Protein AF-A0A2D6M856-F1 (afdb_monomer_lite)

Secondary structure (DSSP, 8-state):
----------EEETTTEEEETTEEEE-TT-EEEEEE--BS-EEEEE----B-S-EEEEEEEE-TT--EEEEEEEEE-TT----EEEEE-S-BSSEEEEEEE-TT--S-EEE-----TTS---GGG--PPP-PPP---HHHHHHHHHHHTT---EEEEEE------HHHHHHHHHHHTTTTT-EEEEEESS--HHHHHHHTTTSEEEE--SHHHHHHHHHHTT-SEEEEES-HHHHHHHHHHHHTTS---EEEEEE--S---TTS-TT--B-TT-SEEEESSTTSSTT-BSS-GGGEEE-PPPB-TTTS-----HHHHHHTT--TTSEEEEEE--SSGGG-HHHHHHHHTT-TTEEEEEE---TTHHHHHHHHHHTT--SEEEEE--S-HHHHHTT-SEEEE--S--SS-HHHHHHHHTT--EEEE--TTHHHHHTTSTTEEEE-S-HHHHHHHHHTTTT-----HHHHHHHHHHSBHHHHHHHHHHHHTT-S----S--SS---------

Radius of gyration: 29.03 Å; chains: 1; bounding box: 54×74×87 Å

Sequence (510 aa):
MNILDSHKKINWKSNGVAFYGKNIIMNANSKLITRVSNFDSVKIKIIGKKISGNGFLRLCIKNAQKEILFSKDIKFTKNSWSEQSFECNSQIKNGIFEISRDRKSFGRVEIGRLVLDDGRADNSLIKNKKIKTNNVDYFDFYLKSLKEISIKKKIAVVIPYGIYGGGEVYLKNIFSKTKDVFNVDFLYLSKNTLEYEISNTNIKHKHVGNLNRMSATLSNNRYDTIIFYNSAKVYNIISNLKRDNKINSNIVEIYHSDFIWQDAVAKMRERENIDFIFRVSKNLATDISGVLDENKIFMPVGIDTKLFIRKDNVDLRKELKIDSKKTIFGMVARLSPEKNIEYALTLVKGLSDIQLVVVGSGPLAARLQTFAKENKINNVSFLGYRKNIQDFYNIFDAFLLTSKMEGTPISILEAMSCSLPIYSTGVGQIKNDFGHLDNFYILNKSIEHDKKLLTKQINMPNYCQNLRDYIINNYNINAISNKFFANILNSSLNFMEKTEDVIIISGEYI

pLDDT: mean 71.68, std 21.68, range [21.09, 98.19]

Foldseek 3Di:
DDDPPDDDDFDADPQQWTDDPQKIKHAQFHKDKWKDAWDQKWKWKWAWDAKDAWFKKKKFKAAPVRHTLDIDIDTDGRPDDGIDIDIGNHGHHTIMIMMGTDNVTHIMIMTGHTATPVRDGPPVRPDDDDDDDDDDLCLVVVLVQLLVVQQEAEEEEEEEDQDDDLVLVLVCVLVLVNVSRYQYEYEYLDDHVSVVVCVVGPHHYDDLNHDVSVLVCQLPPAGQAYEYEQAPSNLVSVVVCVVVVSYPHAYEYEYDFPDPPVRNDPPQLERLPHAAYEYQDPPPSPSRHNYDPVRDDDQHRADALVLLAADQDPPVCVVLVPPPQAAEAEEEDEQDPQQPVVLVLLLCAPVPRYAYEYEEYYPCPVVVVVSCVVSVSPRYDDPYYDDSVSSVLNHHLAYETEGPADADHVVVLSNLSHQHQYEYACHHCCCVPDVPDPSHHHDDPDSVVSSVVVVVSNPPSDRNVVSSVVSVVPRHSSVSSVVVCCVSVPPPPPPPDDDDDDDDDDDDDD

Structure (mmCIF, N/CA/C/O backbone):
data_AF-A0A2D6M856-F1
#
_entry.id   AF-A0A2D6M856-F1
#
loop_
_atom_site.group_PDB
_atom_site.id
_atom_site.type_symbol
_atom_site.label_atom_id
_atom_site.label_alt_id
_atom_site.label_comp_id
_atom_site.label_asym_id
_atom_site.label_entity_id
_atom_site.label_seq_id
_atom_site.pdbx_PDB_ins_code
_atom_site.Cartn_x
_atom_site.Cartn_y
_atom_site.Cartn_z
_atom_site.occupancy
_atom_site.B_iso_or_equiv
_atom_site.auth_seq_id
_atom_site.auth_comp_id
_atom_site.auth_asym_id
_atom_site.auth_atom_id
_atom_site.pdbx_PDB_model_num
ATOM 1 N N . MET A 1 1 ? -4.545 13.233 -54.445 1.00 28.36 1 MET A N 1
ATOM 2 C CA . MET A 1 1 ? -3.135 12.831 -54.611 1.00 28.36 1 MET A CA 1
ATOM 3 C C . MET A 1 1 ? -2.265 14.056 -54.401 1.00 28.36 1 MET A C 1
ATOM 5 O O . MET A 1 1 ? -2.575 15.085 -54.976 1.00 28.36 1 MET A O 1
ATOM 9 N N . ASN A 1 2 ? -1.274 13.907 -53.519 1.00 31.19 2 ASN A N 1
ATOM 10 C CA . ASN A 1 2 ? -0.074 14.717 -53.275 1.00 31.19 2 ASN A CA 1
ATOM 11 C C . ASN A 1 2 ? -0.203 16.249 -53.205 1.00 31.19 2 ASN A C 1
ATOM 13 O O . ASN A 1 2 ? -0.311 16.925 -54.216 1.00 31.19 2 ASN A O 1
ATOM 17 N N . ILE A 1 3 ? -0.116 16.769 -51.975 1.00 25.03 3 ILE A N 1
ATOM 18 C CA . ILE A 1 3 ? 0.868 17.756 -51.473 1.00 25.03 3 ILE A CA 1
ATOM 19 C C . ILE A 1 3 ? 0.325 18.250 -50.122 1.00 25.03 3 ILE A C 1
ATOM 21 O O . ILE A 1 3 ? -0.414 19.223 -50.032 1.00 25.03 3 ILE A O 1
ATOM 25 N N . LEU A 1 4 ? 0.663 17.529 -49.054 1.00 26.55 4 LEU A N 1
ATOM 26 C CA . LEU A 1 4 ? 0.889 18.093 -47.719 1.00 26.55 4 LEU A CA 1
ATOM 27 C C . LEU A 1 4 ? 2.066 17.320 -47.104 1.00 26.55 4 LEU A C 1
ATOM 29 O O . LEU A 1 4 ? 1.996 16.795 -45.998 1.00 26.55 4 LEU A O 1
ATOM 33 N N . ASP A 1 5 ? 3.148 17.248 -47.880 1.00 31.30 5 ASP A N 1
ATOM 34 C CA . ASP A 1 5 ? 4.484 16.987 -47.366 1.00 31.30 5 ASP A CA 1
ATOM 35 C C . ASP A 1 5 ? 4.993 18.267 -46.702 1.00 31.30 5 ASP A C 1
ATOM 37 O O . ASP A 1 5 ? 5.269 19.280 -47.343 1.00 31.30 5 ASP A O 1
ATOM 41 N N . SER A 1 6 ? 5.019 18.244 -45.377 1.00 29.05 6 SER A N 1
ATOM 42 C CA . SER A 1 6 ? 6.005 18.916 -44.525 1.00 29.05 6 SER A CA 1
ATOM 43 C C . SER A 1 6 ? 5.602 18.662 -43.079 1.00 29.05 6 SER A C 1
ATOM 45 O O . SER A 1 6 ? 4.849 19.399 -42.441 1.00 29.05 6 SER A O 1
ATOM 47 N N . HIS A 1 7 ? 6.110 17.548 -42.566 1.00 30.91 7 HIS A N 1
ATOM 48 C CA . HIS A 1 7 ? 6.061 17.175 -41.166 1.00 30.91 7 HIS A CA 1
ATOM 49 C C . HIS A 1 7 ? 6.568 18.312 -40.262 1.00 30.91 7 HIS A C 1
ATOM 51 O O . HIS A 1 7 ? 7.768 18.538 -40.125 1.00 30.91 7 HIS A O 1
ATOM 57 N N . LYS A 1 8 ? 5.654 18.980 -39.555 1.00 34.78 8 LYS A N 1
ATOM 58 C CA . LYS A 1 8 ? 5.939 19.581 -38.247 1.00 34.78 8 LYS A CA 1
ATOM 59 C C . LYS A 1 8 ? 4.936 19.005 -37.250 1.00 34.78 8 LYS A C 1
ATOM 61 O O . LYS A 1 8 ? 3.729 19.162 -37.402 1.00 34.78 8 LYS A O 1
ATOM 66 N N . LYS A 1 9 ? 5.431 18.269 -36.250 1.00 36.84 9 LYS A N 1
ATOM 67 C CA . LYS A 1 9 ? 4.609 17.690 -35.176 1.00 36.84 9 LYS A CA 1
ATOM 68 C C . LYS A 1 9 ? 3.882 18.818 -34.427 1.00 36.84 9 LYS A C 1
ATOM 70 O O . LYS A 1 9 ? 4.510 19.763 -33.957 1.00 36.84 9 LYS A O 1
ATOM 75 N N . ILE A 1 10 ? 2.556 18.725 -34.330 1.00 36.00 10 ILE A N 1
ATOM 76 C CA . ILE A 1 10 ? 1.728 19.617 -33.508 1.00 36.00 10 ILE A CA 1
ATOM 77 C C . ILE A 1 10 ? 1.916 19.203 -32.042 1.00 36.00 10 ILE A C 1
ATOM 79 O O . ILE A 1 10 ? 1.471 18.126 -31.650 1.00 36.00 10 ILE A O 1
ATOM 83 N N . ASN A 1 11 ? 2.556 20.047 -31.229 1.00 37.56 11 ASN A N 1
ATOM 84 C CA . ASN A 1 11 ? 2.772 19.773 -29.806 1.00 37.56 11 ASN A CA 1
ATOM 85 C C . ASN A 1 11 ? 1.542 20.178 -28.982 1.00 37.56 11 ASN A C 1
ATOM 87 O O . ASN A 1 11 ? 1.263 21.364 -28.780 1.00 37.56 11 ASN A O 1
ATOM 91 N N . TRP A 1 12 ? 0.800 19.179 -28.502 1.00 37.09 12 TRP A N 1
ATOM 92 C CA . TRP A 1 12 ? -0.364 19.355 -27.635 1.00 37.09 12 TRP A CA 1
ATOM 93 C C . TRP A 1 12 ? 0.072 19.529 -26.179 1.00 37.09 12 TRP A C 1
ATOM 95 O O . TRP A 1 12 ? 0.777 18.685 -25.636 1.00 37.09 12 TRP A O 1
ATOM 105 N N . LYS A 1 13 ? -0.359 20.612 -25.521 1.00 38.69 13 LYS A N 1
ATOM 106 C CA . LYS A 1 13 ? -0.178 20.780 -24.071 1.00 38.69 13 LYS A CA 1
ATOM 107 C C . LYS A 1 13 ? -1.191 19.905 -23.322 1.00 38.69 13 LYS A C 1
ATOM 109 O O . LYS A 1 13 ? -2.293 19.665 -23.820 1.00 38.69 13 LYS A O 1
ATOM 114 N N . SER A 1 14 ? -0.853 19.508 -22.094 1.00 34.03 14 SER A N 1
ATOM 115 C CA . SER A 1 14 ? -1.605 18.591 -21.210 1.00 34.03 14 SER A CA 1
ATOM 116 C C . SER A 1 14 ? -3.081 18.945 -20.952 1.00 34.03 14 SER A C 1
ATOM 118 O O . SER A 1 14 ? -3.840 18.120 -20.456 1.00 34.03 14 SER A O 1
ATOM 120 N N . ASN A 1 15 ? -3.518 20.146 -21.329 1.00 42.09 15 ASN A N 1
ATOM 121 C CA . ASN A 1 15 ? -4.884 20.641 -21.145 1.00 42.09 15 ASN A CA 1
ATOM 122 C C . ASN A 1 15 ? -5.740 20.485 -22.419 1.00 42.09 15 ASN A C 1
ATOM 124 O O . ASN A 1 15 ? -6.858 20.999 -22.486 1.00 42.09 15 ASN A O 1
ATOM 128 N N . GLY A 1 16 ? -5.192 19.842 -23.458 1.00 39.69 16 GLY A N 1
ATOM 129 C CA . GLY A 1 16 ? -5.846 19.607 -24.744 1.00 39.69 16 GLY A CA 1
ATOM 130 C C . GLY A 1 16 ? -5.769 20.763 -25.748 1.00 39.69 16 GLY A C 1
ATOM 131 O O . GLY A 1 16 ? -6.496 20.765 -26.740 1.00 39.69 16 GLY A O 1
ATOM 132 N N . VAL A 1 17 ? -4.884 21.735 -25.502 1.00 39.75 17 VAL A N 1
ATOM 133 C CA . VAL A 1 17 ? -4.611 22.856 -26.412 1.00 39.75 17 VAL A CA 1
ATOM 134 C C . VAL A 1 17 ? -3.213 22.703 -27.008 1.00 39.75 17 VAL A C 1
ATOM 136 O O . VAL A 1 17 ? -2.244 22.593 -26.260 1.00 39.75 17 VAL A O 1
ATOM 139 N N . ALA A 1 18 ? -3.090 22.712 -28.330 1.00 38.91 18 ALA A N 1
ATOM 140 C CA . ALA A 1 18 ? -1.821 22.697 -29.051 1.00 38.91 18 ALA A CA 1
ATOM 141 C C . ALA A 1 18 ? -1.546 24.007 -29.772 1.00 38.91 18 ALA A C 1
ATOM 143 O O . ALA A 1 18 ? -2.462 24.768 -30.057 1.00 38.91 18 ALA A O 1
ATOM 144 N N . PHE A 1 19 ? -0.285 24.231 -30.122 1.00 40.81 19 PHE A N 1
ATOM 145 C CA . PHE A 1 19 ? 0.125 25.367 -30.940 1.00 40.81 19 PHE A CA 1
ATOM 146 C C . PHE A 1 19 ? 0.812 24.851 -32.206 1.00 40.81 19 PHE A C 1
ATOM 148 O O . PHE A 1 19 ? 1.649 23.950 -32.137 1.00 40.81 19 PHE A O 1
ATOM 155 N N . TYR A 1 20 ? 0.442 25.402 -33.360 1.00 37.09 20 TYR A N 1
ATOM 156 C CA . TYR A 1 20 ? 1.001 25.044 -34.660 1.00 37.09 20 TYR A CA 1
ATOM 157 C C . TYR A 1 20 ? 1.327 26.298 -35.474 1.00 37.09 20 TYR A C 1
ATOM 159 O O . TYR A 1 20 ? 0.451 26.942 -36.059 1.00 37.09 20 TYR A O 1
ATOM 167 N N . GLY A 1 21 ? 2.604 26.681 -35.491 1.00 46.19 21 GLY A N 1
ATOM 168 C CA . GLY A 1 21 ? 3.023 27.973 -36.035 1.00 46.19 21 GLY A CA 1
ATOM 169 C C . GLY A 1 21 ? 2.376 29.124 -35.256 1.00 46.19 21 GLY A C 1
ATOM 170 O O . GLY A 1 21 ? 2.527 29.199 -34.042 1.00 46.19 21 GLY A O 1
ATOM 171 N N . LYS A 1 22 ? 1.631 29.999 -35.946 1.00 37.53 22 LYS A N 1
ATOM 172 C CA . LYS A 1 22 ? 0.853 31.092 -35.321 1.00 37.53 22 LYS A CA 1
ATOM 173 C C . LYS A 1 22 ? -0.561 30.669 -34.869 1.00 37.53 22 LYS A C 1
ATOM 175 O O . LYS A 1 22 ? -1.301 31.511 -34.369 1.00 37.53 22 LYS A O 1
ATOM 180 N N . ASN A 1 23 ? -0.919 29.392 -35.049 1.00 37.47 23 ASN A N 1
ATOM 181 C CA . ASN A 1 23 ? -2.252 28.833 -34.806 1.00 37.47 23 ASN A CA 1
ATOM 182 C C . ASN A 1 23 ? -2.339 28.085 -33.468 1.00 37.47 23 ASN A C 1
ATOM 184 O O . ASN A 1 23 ? -1.352 27.535 -32.984 1.00 37.47 23 ASN A O 1
ATOM 188 N N . ILE A 1 24 ? -3.540 28.032 -32.896 1.00 46.59 24 ILE A N 1
ATOM 189 C CA . ILE A 1 24 ? -3.896 27.381 -31.633 1.00 46.59 24 ILE A CA 1
ATOM 190 C C . ILE A 1 24 ? -4.979 26.333 -31.896 1.00 46.59 24 ILE A C 1
ATOM 192 O O . ILE A 1 24 ? -6.037 26.640 -32.420 1.00 46.59 24 ILE A O 1
ATOM 196 N N . ILE A 1 25 ? -4.773 25.088 -31.494 1.00 43.22 25 ILE A N 1
ATOM 197 C CA . ILE A 1 25 ? -5.710 23.988 -31.731 1.00 43.22 25 ILE A CA 1
ATOM 198 C C . ILE A 1 25 ? -6.295 23.537 -30.398 1.00 43.22 25 ILE A C 1
ATOM 200 O O . ILE A 1 25 ? -5.545 23.195 -29.494 1.00 43.22 25 ILE A O 1
ATOM 204 N N . MET A 1 26 ? -7.619 23.526 -30.250 1.00 45.06 26 MET A N 1
ATOM 205 C CA . MET A 1 26 ? -8.302 23.189 -28.996 1.00 45.06 26 MET A CA 1
ATOM 206 C C . MET A 1 26 ? -9.130 21.905 -29.136 1.00 45.06 26 MET A C 1
ATOM 208 O O . MET A 1 26 ? -9.879 21.719 -30.103 1.00 45.06 26 MET A O 1
ATOM 212 N N . ASN A 1 27 ? -9.014 21.001 -28.159 1.00 45.53 27 ASN A N 1
ATOM 213 C CA . ASN A 1 27 ? -9.801 19.770 -28.108 1.00 45.53 27 ASN A CA 1
ATOM 214 C C . ASN A 1 27 ? -11.124 19.945 -27.330 1.00 45.53 27 ASN A C 1
ATOM 216 O O . ASN A 1 27 ? -11.420 21.016 -26.799 1.00 45.53 27 ASN A O 1
ATOM 220 N N . ALA A 1 28 ? -11.955 18.896 -27.324 1.00 43.91 28 ALA A N 1
ATOM 221 C CA . ALA A 1 28 ? -13.343 18.921 -26.850 1.00 43.91 28 ALA A CA 1
ATOM 222 C C . ALA A 1 28 ? -13.544 19.447 -25.414 1.00 43.91 28 ALA A C 1
ATOM 224 O O . ALA A 1 28 ? -14.582 20.040 -25.145 1.00 43.91 28 ALA A O 1
ATOM 225 N N . ASN A 1 29 ? -12.554 19.296 -24.528 1.00 45.53 29 ASN A N 1
ATOM 226 C CA . ASN A 1 29 ? -12.669 19.643 -23.104 1.00 45.53 29 ASN A CA 1
ATOM 227 C C . ASN A 1 29 ? -11.715 20.768 -22.678 1.00 45.53 29 ASN A C 1
ATOM 229 O O . ASN A 1 29 ? -11.484 20.988 -21.487 1.00 45.53 29 ASN A O 1
ATOM 233 N N . SER A 1 30 ? -11.129 21.467 -23.647 1.00 51.16 30 SER A N 1
ATOM 234 C CA . SER A 1 30 ? -10.057 22.418 -23.395 1.00 51.16 30 SER A CA 1
ATOM 235 C C . SER A 1 30 ? -10.528 23.832 -23.109 1.00 51.16 30 SER A C 1
ATOM 237 O O . SER A 1 30 ? -11.502 24.337 -23.669 1.00 51.16 30 SER A O 1
ATOM 239 N N . LYS A 1 31 ? -9.731 24.508 -22.282 1.00 55.03 31 LYS A N 1
ATOM 240 C CA . LYS A 1 31 ? -9.860 25.921 -21.953 1.00 55.03 31 LYS A CA 1
ATOM 241 C C . LYS A 1 31 ? -8.510 26.608 -22.132 1.00 55.03 31 LYS A C 1
ATOM 243 O O . LYS A 1 31 ? -7.502 26.127 -21.612 1.00 55.03 31 LYS A O 1
ATOM 248 N N . LEU A 1 32 ? -8.498 27.720 -22.856 1.00 57.41 32 LEU A N 1
ATOM 249 C CA . LEU A 1 32 ? -7.339 28.587 -23.028 1.00 57.41 32 LEU A CA 1
ATOM 250 C C . LEU A 1 32 ? -7.556 29.869 -22.227 1.00 57.41 32 LEU A C 1
ATOM 252 O O . LEU A 1 32 ? -8.618 30.479 -22.306 1.00 57.41 32 LEU A O 1
ATOM 256 N N . ILE A 1 33 ? -6.546 30.273 -21.462 1.00 54.59 33 ILE A N 1
ATOM 257 C CA . ILE A 1 33 ? -6.548 31.521 -20.701 1.00 54.59 33 ILE A CA 1
ATOM 258 C C . ILE A 1 33 ? -5.208 32.206 -20.942 1.00 54.59 33 ILE A C 1
ATOM 260 O O . ILE A 1 33 ? -4.171 31.552 -20.846 1.00 54.59 33 ILE A O 1
ATOM 264 N N . THR A 1 34 ? -5.217 33.502 -21.233 1.00 54.75 34 THR A N 1
ATOM 265 C CA . THR A 1 34 ? -3.999 34.308 -21.339 1.00 54.75 34 THR A CA 1
ATOM 266 C C . THR A 1 34 ? -4.204 35.714 -20.779 1.00 54.75 34 THR A C 1
ATOM 268 O O . THR A 1 34 ? -5.335 36.173 -20.646 1.00 54.75 34 THR A O 1
ATOM 271 N N . ARG A 1 35 ? -3.118 36.382 -20.383 1.00 53.31 35 ARG A N 1
ATOM 272 C CA . ARG A 1 35 ? -3.155 37.750 -19.846 1.00 53.31 35 ARG A CA 1
ATOM 273 C C . ARG A 1 35 ? -2.867 38.734 -20.958 1.00 53.31 35 ARG A C 1
ATOM 275 O O . ARG A 1 35 ? -1.839 38.602 -21.596 1.00 53.31 35 ARG A O 1
ATOM 282 N N . VAL A 1 36 ? -3.726 39.721 -21.147 1.00 52.91 36 VAL A N 1
ATOM 283 C CA . VAL A 1 36 ? -3.539 40.776 -22.145 1.00 52.91 36 VAL A CA 1
ATOM 284 C C . VAL A 1 36 ? -3.136 42.073 -21.454 1.00 52.91 36 VAL A C 1
ATOM 286 O O . VAL A 1 36 ? -3.709 42.443 -20.427 1.00 52.91 36 VAL A O 1
ATOM 289 N N . SER A 1 37 ? -2.119 42.721 -22.018 1.00 52.69 37 SER A N 1
ATOM 290 C CA . SER A 1 37 ? -1.598 44.028 -21.606 1.00 52.69 37 SER A CA 1
ATOM 291 C C . SER A 1 37 ? -2.629 45.143 -21.832 1.00 52.69 37 SER A C 1
ATOM 293 O O . SER A 1 37 ? -3.735 44.888 -22.301 1.00 52.69 37 SER A O 1
ATOM 295 N N . ASN A 1 38 ? -2.289 46.382 -21.473 1.00 55.50 38 ASN A N 1
ATOM 296 C CA . ASN A 1 38 ? -3.203 47.514 -21.617 1.00 55.50 38 ASN A CA 1
ATOM 297 C C . ASN A 1 38 ? -3.457 47.859 -23.096 1.00 55.50 38 ASN A C 1
ATOM 299 O O . ASN A 1 38 ? -2.502 48.158 -23.811 1.00 55.50 38 ASN A O 1
ATOM 303 N N . PHE A 1 39 ? -4.724 47.871 -23.518 1.00 52.62 39 PHE A N 1
ATOM 304 C CA . PHE A 1 39 ? -5.161 48.274 -24.860 1.00 52.62 39 PHE A CA 1
ATOM 305 C C . PHE A 1 39 ? -6.431 49.131 -24.779 1.00 52.62 39 PHE A C 1
ATOM 307 O O . PHE A 1 39 ? -7.309 48.856 -23.957 1.00 52.62 39 PHE A O 1
ATOM 314 N N . ASP A 1 40 ? -6.544 50.141 -25.643 1.00 50.53 40 ASP A N 1
ATOM 315 C CA . ASP A 1 40 ? -7.722 51.020 -25.697 1.00 50.53 40 ASP A CA 1
ATOM 316 C C . ASP A 1 40 ? -8.899 50.384 -26.450 1.00 50.53 40 ASP A C 1
ATOM 318 O O . ASP A 1 40 ? -10.041 50.475 -26.002 1.00 50.53 40 ASP A O 1
ATOM 322 N N . SER A 1 41 ? -8.609 49.651 -27.524 1.00 51.66 41 SER A N 1
ATOM 323 C CA . SER A 1 41 ? -9.531 48.763 -28.235 1.00 51.66 41 SER A CA 1
ATOM 324 C C . SER A 1 41 ? -8.814 47.465 -28.597 1.00 51.66 41 SER A C 1
ATOM 326 O O . SER A 1 41 ? -7.594 47.428 -28.777 1.00 51.66 41 SER A O 1
ATOM 328 N N . VAL A 1 42 ? -9.564 46.367 -28.679 1.00 52.34 42 VAL A N 1
ATOM 329 C CA . VAL A 1 42 ? -9.028 45.057 -29.050 1.00 52.34 42 VAL A CA 1
ATOM 330 C C . VAL A 1 42 ? -9.904 44.430 -30.124 1.00 52.34 42 VAL A C 1
ATOM 332 O O . VAL A 1 42 ? -10.980 43.896 -29.845 1.00 52.34 42 VAL A O 1
ATOM 335 N N . LYS A 1 43 ? -9.407 44.415 -31.363 1.00 51.28 43 LYS A N 1
ATOM 336 C CA . LYS A 1 43 ? -9.931 43.522 -32.400 1.00 51.28 43 LYS A CA 1
ATOM 337 C C . LYS A 1 43 ? -9.461 42.099 -32.154 1.00 51.28 43 LYS A C 1
ATOM 339 O O . LYS A 1 43 ? -8.315 41.847 -31.802 1.00 51.28 43 LYS A O 1
ATOM 344 N N . ILE A 1 44 ? -10.381 41.161 -32.315 1.00 52.00 44 ILE A N 1
ATOM 345 C CA . ILE A 1 44 ? -10.185 39.735 -32.099 1.00 52.00 44 ILE A CA 1
ATOM 346 C C . ILE A 1 44 ? -10.652 39.008 -33.345 1.00 52.00 44 ILE A C 1
ATOM 348 O O . ILE A 1 44 ? -11.840 38.777 -33.563 1.00 52.00 44 ILE A O 1
ATOM 352 N N . LYS A 1 45 ? -9.687 38.593 -34.157 1.00 50.78 45 LYS A N 1
ATOM 353 C CA . LYS A 1 45 ? -9.939 37.673 -35.262 1.00 50.78 45 LYS A CA 1
ATOM 354 C C . LYS A 1 45 ? -9.776 36.233 -34.793 1.00 50.78 45 LYS A C 1
ATOM 356 O O . LYS A 1 45 ? -8.850 35.946 -34.045 1.00 50.78 45 LYS A O 1
ATOM 361 N N . ILE A 1 46 ? -10.662 35.339 -35.225 1.00 53.16 46 ILE A N 1
ATOM 362 C CA . ILE A 1 46 ? -10.604 33.894 -34.982 1.00 53.16 46 ILE A CA 1
ATOM 363 C C . ILE A 1 46 ? -10.731 33.182 -36.324 1.00 53.16 46 ILE A C 1
ATOM 365 O O . ILE A 1 46 ? -11.806 33.066 -36.911 1.00 53.16 46 ILE A O 1
ATOM 369 N N . ILE A 1 47 ? -9.606 32.659 -36.798 1.00 50.94 47 ILE A N 1
ATOM 370 C CA . ILE A 1 47 ? -9.498 32.094 -38.146 1.00 50.94 47 ILE A CA 1
ATOM 371 C C . ILE A 1 47 ? -9.413 30.574 -38.070 1.00 50.94 47 ILE A C 1
ATOM 373 O O . ILE A 1 47 ? -8.320 30.036 -37.992 1.00 50.94 47 ILE A O 1
ATOM 377 N N . GLY A 1 48 ? -10.521 29.838 -38.040 1.00 52.41 48 GLY A N 1
ATOM 378 C CA . GLY A 1 48 ? -10.409 28.373 -37.933 1.00 52.41 48 GLY A CA 1
ATOM 379 C C . GLY A 1 48 ? -10.209 27.655 -39.269 1.00 52.41 48 GLY A C 1
ATOM 380 O O . GLY A 1 48 ? -10.853 28.000 -40.253 1.00 52.41 48 GLY A O 1
ATOM 381 N N . LYS A 1 49 ? -9.322 26.650 -39.297 1.00 48.38 49 LYS A N 1
ATOM 382 C CA . LYS A 1 49 ? -8.988 25.882 -40.515 1.00 48.38 49 LYS A CA 1
ATOM 383 C C . LYS A 1 49 ? -9.724 24.550 -40.646 1.00 48.38 49 LYS A C 1
ATOM 385 O O . LYS A 1 49 ? -9.897 24.063 -41.761 1.00 48.38 49 LYS A O 1
ATOM 390 N N . LYS A 1 50 ? -10.131 23.928 -39.534 1.00 53.59 50 LYS A N 1
ATOM 391 C CA . LYS A 1 50 ? -10.797 22.618 -39.554 1.00 53.59 50 LYS A CA 1
ATOM 392 C C . LYS A 1 50 ? -11.602 22.381 -38.279 1.00 53.59 50 LYS A C 1
ATOM 394 O O . LYS A 1 50 ? -11.090 22.568 -37.174 1.00 53.59 50 LYS A O 1
ATOM 399 N N . ILE A 1 51 ? -12.847 21.932 -38.441 1.00 57.03 51 ILE A N 1
ATOM 400 C CA . ILE A 1 51 ? -13.734 21.545 -37.342 1.00 57.03 51 ILE A CA 1
ATOM 401 C C . ILE A 1 51 ? -14.235 20.124 -37.567 1.00 57.03 51 ILE A C 1
ATOM 403 O O . ILE A 1 51 ? -14.745 19.792 -38.633 1.00 57.03 51 ILE A O 1
ATOM 407 N N . SER A 1 52 ? -14.105 19.272 -36.552 1.00 52.00 52 SER A N 1
ATOM 408 C CA . SER A 1 52 ? -14.635 17.908 -36.586 1.00 52.00 52 SER A CA 1
ATOM 409 C C . SER A 1 52 ? -15.750 17.735 -35.559 1.00 52.00 52 SER A C 1
ATOM 411 O O . SER A 1 52 ? -15.510 17.210 -34.484 1.00 52.00 52 SER A O 1
ATOM 413 N N . GLY A 1 53 ? -16.970 18.188 -35.862 1.00 56.81 53 GLY A N 1
ATOM 414 C CA . GLY A 1 53 ? -18.145 18.004 -34.995 1.00 56.81 53 GLY A CA 1
ATOM 415 C C . GLY A 1 53 ? -18.935 19.289 -34.749 1.00 56.81 53 GLY A C 1
ATOM 416 O O . GLY A 1 53 ? -18.677 20.307 -35.385 1.00 56.81 53 GLY A O 1
ATOM 417 N N . ASN A 1 54 ? -19.904 19.239 -33.833 1.00 57.66 54 ASN A N 1
ATOM 418 C CA . ASN A 1 54 ? -20.832 20.342 -33.558 1.00 57.66 54 ASN A CA 1
ATOM 419 C C . ASN A 1 54 ? -20.703 20.811 -32.097 1.00 57.66 54 ASN A C 1
ATOM 421 O O . ASN A 1 54 ? -20.410 20.000 -31.213 1.00 57.66 54 ASN A O 1
ATOM 425 N N . GLY A 1 55 ? -20.911 22.104 -31.829 1.00 67.06 55 GLY A N 1
ATOM 426 C CA . GLY A 1 55 ? -20.833 22.646 -30.468 1.00 67.06 55 GLY A CA 1
ATOM 427 C C . GLY A 1 55 ? -20.811 24.171 -30.370 1.00 67.06 55 GLY A C 1
ATOM 428 O O . GLY A 1 55 ? -21.129 24.871 -31.331 1.00 67.06 55 GLY A O 1
ATOM 429 N N . PHE A 1 56 ? -20.419 24.672 -29.193 1.00 61.69 56 PHE A N 1
ATOM 430 C CA . PHE A 1 56 ? -20.275 26.103 -28.903 1.00 61.69 56 PHE A CA 1
ATOM 431 C C . PHE A 1 56 ? -18.891 26.437 -28.330 1.00 61.69 56 PHE A C 1
ATOM 433 O O . PHE A 1 56 ? -18.341 25.693 -27.511 1.00 61.69 56 PHE A O 1
ATOM 440 N N . LEU A 1 57 ? -18.346 27.577 -28.752 1.00 63.59 57 LEU A N 1
ATOM 441 C CA . LEU A 1 57 ? -17.188 28.238 -28.156 1.00 63.59 57 LEU A CA 1
ATOM 442 C C . LEU A 1 57 ? -17.645 29.509 -27.451 1.00 63.59 57 LEU A C 1
ATOM 444 O O . LEU A 1 57 ? -18.358 30.310 -28.045 1.00 63.59 57 LEU A O 1
ATOM 448 N N . ARG A 1 58 ? -17.190 29.711 -26.218 1.00 66.00 58 ARG A N 1
ATOM 449 C CA . ARG A 1 58 ? -17.408 30.941 -25.459 1.00 66.00 58 ARG A CA 1
ATOM 450 C C . ARG A 1 58 ? -16.100 31.703 -25.327 1.00 66.00 58 ARG A C 1
ATOM 452 O O . ARG A 1 58 ? -15.117 31.171 -24.801 1.00 66.00 58 ARG A O 1
ATOM 459 N N . LEU A 1 59 ? -16.115 32.945 -25.792 1.00 65.50 59 LEU A N 1
ATOM 460 C CA . LEU A 1 59 ? -15.050 33.925 -25.629 1.00 65.50 59 LEU A CA 1
ATOM 461 C C . LEU A 1 59 ? -15.415 34.861 -24.490 1.00 65.50 59 LEU A C 1
ATOM 463 O O . LEU A 1 59 ? -16.527 35.380 -24.479 1.00 65.50 59 LEU A O 1
ATOM 467 N N . CYS A 1 60 ? -14.480 35.114 -23.582 1.00 64.56 60 CYS A N 1
ATOM 468 C CA . CYS A 1 60 ? -14.642 36.101 -22.525 1.00 64.56 60 CYS A CA 1
ATOM 469 C C . CYS A 1 60 ? -13.366 36.925 -22.345 1.00 64.56 60 CYS A C 1
ATOM 471 O O . CYS A 1 60 ? -12.265 36.379 -22.307 1.00 64.56 60 CYS A O 1
ATOM 473 N N . ILE A 1 61 ? -13.526 38.229 -22.140 1.00 60.97 61 ILE A N 1
ATOM 474 C CA . ILE A 1 61 ? -12.480 39.125 -21.647 1.00 60.97 61 ILE A CA 1
ATOM 475 C C . ILE A 1 61 ? -12.881 39.576 -20.257 1.00 60.97 61 ILE A C 1
ATOM 477 O O . ILE A 1 61 ? -14.018 39.994 -20.040 1.00 60.97 61 ILE A O 1
ATOM 481 N N . LYS A 1 62 ? -11.949 39.481 -19.318 1.00 63.03 62 LYS A N 1
ATOM 482 C CA . LYS A 1 62 ? -12.143 39.903 -17.937 1.00 63.03 62 LYS A CA 1
ATOM 483 C C . LYS A 1 62 ? -11.099 40.938 -17.537 1.00 63.03 62 LYS A C 1
ATOM 485 O O . LYS A 1 62 ? -9.980 40.878 -18.039 1.00 63.03 62 LYS A O 1
ATOM 490 N N . ASN A 1 63 ? -11.427 41.860 -16.638 1.00 61.94 63 ASN A N 1
ATOM 491 C CA . ASN A 1 63 ? -10.428 42.751 -16.034 1.00 61.94 63 ASN A CA 1
ATOM 492 C C . ASN A 1 63 ? -9.575 42.008 -14.982 1.00 61.94 63 ASN A C 1
ATOM 494 O O . ASN A 1 63 ? -9.761 40.810 -14.735 1.00 61.94 63 ASN A O 1
ATOM 498 N N . ALA A 1 64 ? -8.631 42.710 -14.350 1.00 58.25 64 ALA A N 1
ATOM 499 C CA . ALA A 1 64 ? -7.766 42.154 -13.305 1.00 58.25 64 ALA A CA 1
ATOM 500 C C . ALA A 1 64 ? -8.551 41.596 -12.098 1.00 58.25 64 ALA A C 1
ATOM 502 O O . ALA A 1 64 ? -8.128 40.613 -11.485 1.00 58.25 64 ALA A O 1
ATOM 503 N N . GLN A 1 65 ? -9.719 42.171 -11.801 1.00 64.50 65 GLN A N 1
ATOM 504 C CA . GLN A 1 65 ? -10.659 41.747 -10.760 1.00 64.50 65 GLN A CA 1
ATOM 505 C C . GLN A 1 65 ? -11.541 40.556 -11.188 1.00 64.50 65 GLN A C 1
ATOM 507 O O . GLN A 1 65 ? -12.325 40.051 -10.389 1.00 64.50 65 GLN A O 1
ATOM 512 N N . LYS A 1 66 ? -11.351 40.036 -12.411 1.00 61.34 66 LYS A N 1
ATOM 513 C CA . LYS A 1 66 ? -12.102 38.937 -13.051 1.00 61.34 66 LYS A CA 1
ATOM 514 C C . LYS A 1 66 ? -13.545 39.271 -13.447 1.00 61.34 66 LYS A C 1
ATOM 516 O O . LYS A 1 66 ? -14.285 38.354 -13.814 1.00 61.34 66 LYS A O 1
ATOM 521 N N . GLU A 1 67 ? -13.934 40.538 -13.439 1.00 63.84 67 GLU A N 1
ATOM 522 C CA . GLU A 1 67 ? -15.235 40.981 -13.944 1.00 63.84 67 GLU A CA 1
ATOM 523 C C . GLU A 1 67 ? -15.252 40.876 -15.468 1.00 63.84 67 GLU A C 1
ATOM 525 O O . GLU A 1 67 ? -14.257 41.189 -16.124 1.00 63.84 67 GLU A O 1
ATOM 530 N N . ILE A 1 68 ? -16.356 40.390 -16.040 1.00 65.25 68 ILE A N 1
ATOM 531 C CA . ILE A 1 68 ? -16.471 40.164 -17.485 1.00 65.25 68 ILE A CA 1
ATOM 532 C C . ILE A 1 68 ? -16.698 41.506 -18.173 1.00 65.25 68 ILE A C 1
ATOM 534 O O . ILE A 1 68 ? -17.771 42.087 -18.068 1.00 65.25 68 ILE A O 1
ATOM 538 N N . LEU A 1 69 ? -15.687 41.959 -18.907 1.00 57.78 69 LEU A N 1
ATOM 539 C CA . LEU A 1 69 ? -15.754 43.160 -19.733 1.00 57.78 69 LEU A CA 1
ATOM 540 C C . LEU A 1 69 ? -16.415 42.877 -21.087 1.00 57.78 69 LEU A C 1
ATOM 542 O O . LEU A 1 69 ? -17.075 43.739 -21.651 1.00 57.78 69 LEU A O 1
ATOM 546 N N . PHE A 1 70 ? -16.243 41.661 -21.612 1.00 62.22 70 PHE A N 1
ATOM 547 C CA . PHE A 1 70 ? -16.817 41.244 -22.890 1.00 62.22 70 PHE A CA 1
ATOM 548 C C . PHE A 1 70 ? -17.041 39.735 -22.907 1.00 62.22 70 PHE A C 1
ATOM 550 O O . PHE A 1 70 ? -16.202 38.980 -22.413 1.00 62.22 70 PHE A O 1
ATOM 557 N N . SER A 1 71 ? -18.139 39.272 -23.509 1.00 66.38 71 SER A N 1
ATOM 558 C CA . SER A 1 71 ? -18.312 37.850 -23.811 1.00 66.38 71 SER A CA 1
ATOM 559 C C . SER A 1 71 ? -19.104 37.611 -25.090 1.00 66.38 71 SER A C 1
ATOM 561 O O . SER A 1 71 ? -19.993 38.390 -25.435 1.00 66.38 71 SER A O 1
ATOM 563 N N . LYS A 1 72 ? -18.782 36.526 -25.799 1.00 63.28 72 LYS A N 1
ATOM 564 C CA . LYS A 1 72 ? -19.478 36.126 -27.021 1.00 63.28 72 LYS A CA 1
ATOM 565 C C . LYS A 1 72 ? -19.470 34.614 -27.196 1.00 63.28 72 LYS A C 1
ATOM 567 O O . LYS A 1 72 ? -18.416 33.982 -27.113 1.00 63.28 72 LYS A O 1
ATOM 572 N N . ASP A 1 73 ? -20.638 34.066 -27.512 1.00 66.56 73 ASP A N 1
ATOM 573 C CA . ASP A 1 73 ? -20.802 32.660 -27.869 1.00 66.56 73 ASP A CA 1
ATOM 574 C C . ASP A 1 73 ? -20.829 32.474 -29.383 1.00 66.56 73 ASP A C 1
ATOM 576 O O . ASP A 1 73 ? -21.470 33.232 -30.113 1.00 66.56 73 ASP A O 1
ATOM 580 N N . ILE A 1 74 ? -20.140 31.436 -29.845 1.00 65.56 74 ILE A N 1
ATOM 581 C CA . ILE A 1 74 ? -19.985 31.095 -31.254 1.00 65.56 74 ILE A CA 1
ATOM 582 C C . ILE A 1 74 ? -20.387 29.638 -31.437 1.00 65.56 74 ILE A C 1
ATOM 584 O O . ILE A 1 74 ? -19.731 28.724 -30.932 1.00 65.56 74 ILE A O 1
ATOM 588 N N . LYS A 1 75 ? -21.469 29.417 -32.181 1.00 64.06 75 LYS A N 1
ATOM 589 C CA . LYS A 1 75 ? -21.923 28.079 -32.563 1.00 64.06 75 LYS A CA 1
ATOM 590 C C . LYS A 1 75 ? -21.133 27.586 -33.770 1.00 64.06 75 LYS A C 1
ATOM 592 O O . LYS A 1 75 ? -20.898 28.345 -34.705 1.00 64.06 75 LYS A O 1
ATOM 597 N N . PHE A 1 76 ? -20.776 26.307 -33.784 1.00 64.06 76 PHE A N 1
ATOM 598 C CA . PHE A 1 76 ? -20.125 25.680 -34.929 1.00 64.06 76 PHE A CA 1
ATOM 599 C C . PHE A 1 76 ? -20.712 24.304 -35.243 1.00 64.06 76 PHE A C 1
ATOM 601 O O . PHE A 1 76 ? -21.183 23.586 -34.356 1.00 64.06 76 PHE A O 1
ATOM 608 N N . THR A 1 77 ? -20.647 23.922 -36.519 1.00 62.00 77 THR A N 1
ATOM 609 C CA . THR A 1 77 ? -20.949 22.564 -36.984 1.00 62.00 77 THR A CA 1
ATOM 610 C C . THR A 1 77 ? -19.866 22.068 -37.937 1.00 62.00 77 THR A C 1
ATOM 612 O O . THR A 1 77 ? -19.119 22.872 -38.500 1.00 62.00 77 THR A O 1
ATOM 615 N N . LYS A 1 78 ? -19.796 20.747 -38.140 1.00 57.47 78 LYS A N 1
ATOM 616 C CA . LYS A 1 78 ? -18.789 20.071 -38.979 1.00 57.47 78 LYS A CA 1
ATOM 617 C C . LYS A 1 78 ? -18.700 20.644 -40.403 1.00 57.47 78 LYS A C 1
ATOM 619 O O . LYS A 1 78 ? -17.629 20.590 -40.995 1.00 57.47 78 LYS A O 1
ATOM 624 N N . ASN A 1 79 ? -19.790 21.221 -40.917 1.00 56.12 79 ASN A N 1
ATOM 625 C CA . ASN A 1 79 ? -19.893 21.695 -42.299 1.00 56.12 79 ASN A CA 1
ATOM 626 C C . ASN A 1 79 ? -20.072 23.222 -42.428 1.00 56.12 79 ASN A C 1
ATOM 628 O O . ASN A 1 79 ? -20.233 23.702 -43.542 1.00 56.12 79 ASN A O 1
ATOM 632 N N . SER A 1 80 ? -20.078 23.993 -41.330 1.00 56.59 80 SER A N 1
ATOM 633 C CA . SER A 1 80 ? -20.502 25.409 -41.354 1.00 56.59 80 SER A CA 1
ATOM 634 C C . SER A 1 80 ? -19.487 26.405 -40.787 1.00 56.59 80 SER A C 1
ATOM 636 O O . SER A 1 80 ? -19.875 27.507 -40.402 1.00 56.59 80 SER A O 1
ATOM 638 N N . TRP A 1 81 ? -18.214 26.030 -40.643 1.00 59.47 81 TRP A N 1
ATOM 639 C CA . TRP A 1 81 ? -17.223 26.940 -40.068 1.00 59.47 81 TRP A CA 1
ATOM 640 C C . TRP A 1 81 ? -16.562 27.823 -41.124 1.00 59.47 81 TRP A C 1
ATOM 642 O O . TRP A 1 81 ? -15.888 27.324 -42.023 1.00 59.47 81 TRP A O 1
ATOM 652 N N . SER A 1 82 ? -16.701 29.133 -40.950 1.00 55.66 82 SER A N 1
ATOM 653 C CA . SER A 1 82 ? -15.958 30.173 -41.659 1.00 55.66 82 SER A CA 1
ATOM 654 C C . SER A 1 82 ? -15.197 31.047 -40.658 1.00 55.66 82 SER A C 1
ATOM 656 O O . SER A 1 82 ? -15.480 31.027 -39.460 1.00 55.66 82 SER A O 1
ATOM 658 N N . GLU A 1 83 ? -14.206 31.798 -41.136 1.00 56.81 83 GLU A N 1
ATOM 659 C CA . GLU A 1 83 ? -13.475 32.784 -40.335 1.00 56.81 83 GLU A CA 1
ATOM 660 C C . GLU A 1 83 ? -14.433 33.766 -39.639 1.00 56.81 83 GLU A C 1
ATOM 662 O O . GLU A 1 83 ? -15.360 34.283 -40.257 1.00 56.81 83 GLU A O 1
ATOM 667 N N . GLN A 1 84 ? -14.207 34.020 -38.348 1.00 56.53 84 GLN A N 1
ATOM 668 C CA . GLN A 1 84 ? -15.040 34.904 -37.533 1.00 56.53 84 GLN A CA 1
ATOM 669 C C . GLN A 1 84 ? -14.187 36.042 -36.973 1.00 56.53 84 GLN A C 1
ATOM 671 O O . GLN A 1 84 ? -13.091 35.811 -36.464 1.00 56.53 84 GLN A O 1
ATOM 676 N N . SER A 1 85 ? -14.679 37.276 -37.057 1.00 53.84 85 SER A N 1
ATOM 677 C CA . SER A 1 85 ? -13.973 38.468 -36.571 1.00 53.84 85 SER A CA 1
ATOM 678 C C . SER A 1 85 ? -14.874 39.245 -35.624 1.00 53.84 85 SER A C 1
ATOM 680 O O . SER A 1 85 ? -16.055 39.425 -35.908 1.00 53.84 85 SER A O 1
ATOM 682 N N . PHE A 1 86 ? -14.315 39.701 -34.509 1.00 56.72 86 PHE A N 1
ATOM 683 C CA . PHE A 1 86 ? -15.020 40.445 -33.474 1.00 56.72 86 PHE A CA 1
ATOM 684 C C . PHE A 1 86 ? -14.182 41.643 -33.056 1.00 56.72 86 PHE A C 1
ATOM 686 O O . PHE A 1 86 ? -12.957 41.593 -33.096 1.00 56.72 86 PHE A O 1
ATOM 693 N N . GLU A 1 87 ? -14.831 42.709 -32.622 1.00 53.03 87 GLU A N 1
ATOM 694 C CA . GLU A 1 87 ? -14.163 43.915 -32.155 1.00 53.03 87 GLU A CA 1
ATOM 695 C C . GLU A 1 87 ? -14.694 44.266 -30.768 1.00 53.03 87 GLU A C 1
ATOM 697 O O . GLU A 1 87 ? -15.904 44.308 -30.545 1.00 53.03 87 GLU A O 1
ATOM 702 N N . CYS A 1 88 ? -13.777 44.427 -29.816 1.00 54.72 88 CYS A N 1
ATOM 703 C CA . CYS A 1 88 ? -14.069 44.834 -28.453 1.00 54.72 88 CYS A CA 1
ATOM 704 C C . CYS A 1 88 ? -13.535 46.253 -28.251 1.00 54.72 88 CYS A C 1
ATOM 706 O O . CYS A 1 88 ? -12.330 46.453 -28.114 1.00 54.72 88 CYS A O 1
ATOM 708 N N . ASN A 1 89 ? -14.438 47.231 -28.204 1.00 54.62 89 ASN A N 1
ATOM 709 C CA . ASN A 1 89 ? -14.101 48.655 -28.080 1.00 54.62 89 ASN A CA 1
ATOM 710 C C . ASN A 1 89 ? -14.013 49.135 -26.624 1.00 54.62 89 ASN A C 1
ATOM 712 O O . ASN A 1 89 ? -14.181 50.317 -26.341 1.00 54.62 89 ASN A O 1
ATOM 716 N N . SER A 1 90 ? -13.805 48.215 -25.682 1.00 54.38 90 SER A N 1
ATOM 717 C CA . SER A 1 90 ? -13.671 48.541 -24.264 1.00 54.38 90 SER A CA 1
ATOM 718 C C . SER A 1 90 ? -12.199 48.634 -23.880 1.00 54.38 90 SER A C 1
ATOM 720 O O . SER A 1 90 ? -11.426 47.728 -24.190 1.00 54.38 90 SER A O 1
ATOM 722 N N . GLN A 1 91 ? -11.839 49.690 -23.147 1.00 55.06 91 GLN A N 1
ATOM 723 C CA . GLN A 1 91 ? -10.480 49.890 -22.654 1.00 55.06 91 GLN A CA 1
ATOM 724 C C . GLN A 1 91 ? -10.123 48.781 -21.653 1.00 55.06 91 GLN A C 1
ATOM 726 O O . GLN A 1 91 ? -10.679 48.695 -20.556 1.00 55.06 91 GLN A O 1
ATOM 731 N N . ILE A 1 92 ? -9.198 47.902 -22.035 1.00 57.62 92 ILE A N 1
ATOM 732 C CA . ILE A 1 92 ? -8.770 46.757 -21.229 1.00 57.62 92 ILE A CA 1
ATOM 733 C C . ILE A 1 92 ? -7.444 47.120 -20.580 1.00 57.62 92 ILE A C 1
ATOM 735 O O . ILE A 1 92 ? -6.412 47.146 -21.242 1.00 57.62 92 ILE A O 1
ATOM 739 N N . LYS A 1 93 ? -7.459 47.372 -19.267 1.00 56.50 93 LYS A N 1
ATOM 740 C CA . LYS A 1 93 ? -6.239 47.527 -18.465 1.00 56.50 93 LYS A CA 1
ATOM 741 C C . LYS A 1 93 ? -5.927 46.216 -17.739 1.00 56.50 93 LYS A C 1
ATOM 743 O O . LYS A 1 93 ? -6.693 45.805 -16.872 1.00 56.50 93 LYS A O 1
ATOM 748 N N . ASN A 1 94 ? -4.819 45.564 -18.098 1.00 55.50 94 ASN A N 1
ATOM 749 C CA . ASN A 1 94 ? -4.312 44.315 -17.517 1.00 55.50 94 ASN A CA 1
ATOM 750 C C . ASN A 1 94 ? -5.403 43.242 -17.341 1.00 55.50 94 ASN A C 1
ATOM 752 O O . ASN A 1 94 ? -5.779 42.874 -16.225 1.00 55.50 94 ASN A O 1
ATOM 756 N N . GLY A 1 95 ? -5.925 42.752 -18.465 1.00 56.69 95 GLY A N 1
ATOM 757 C CA . GLY A 1 95 ? -7.051 41.821 -18.512 1.00 56.69 95 GLY A CA 1
ATOM 758 C C . GLY A 1 95 ? -6.660 40.349 -18.650 1.00 56.69 95 GLY A C 1
ATOM 759 O O . GLY A 1 95 ? -5.511 39.984 -18.905 1.00 56.69 95 GLY A O 1
ATOM 760 N N . ILE A 1 96 ? -7.653 39.476 -18.516 1.00 59.56 96 ILE A N 1
ATOM 761 C CA . ILE A 1 96 ? -7.558 38.045 -18.791 1.00 59.56 96 ILE A CA 1
ATOM 762 C C . ILE A 1 96 ? -8.474 37.715 -19.965 1.00 59.56 96 ILE A C 1
ATOM 764 O O . ILE A 1 96 ? -9.690 37.881 -19.887 1.00 59.56 96 ILE A O 1
ATOM 768 N N . PHE A 1 97 ? -7.883 37.195 -21.030 1.00 59.31 97 PHE A N 1
ATOM 769 C CA . PHE A 1 97 ? -8.590 36.643 -22.169 1.00 59.31 97 PHE A CA 1
ATOM 770 C C . PHE A 1 97 ? -8.798 35.139 -21.986 1.00 59.31 97 PHE A C 1
ATOM 772 O O . PHE A 1 97 ? -7.863 34.400 -21.675 1.00 59.31 97 PHE A O 1
ATOM 779 N N . GLU A 1 98 ? -10.027 34.677 -22.178 1.00 62.72 98 GLU A N 1
ATOM 780 C CA . GLU A 1 98 ? -10.441 33.301 -21.948 1.00 62.72 98 GLU A CA 1
ATOM 781 C C . GLU A 1 98 ? -11.246 32.780 -23.143 1.00 62.72 98 GLU A C 1
ATOM 783 O O . GLU A 1 98 ? -12.261 33.356 -23.525 1.00 62.72 98 GLU A O 1
ATOM 788 N N . ILE A 1 99 ? -10.820 31.644 -23.694 1.00 62.56 99 ILE A N 1
ATOM 789 C CA . ILE A 1 99 ? -11.589 30.869 -24.670 1.00 62.56 99 ILE A CA 1
ATOM 790 C C . ILE A 1 99 ? -11.889 29.512 -24.055 1.00 62.56 99 ILE A C 1
ATOM 792 O O . ILE A 1 99 ? -10.986 28.802 -23.606 1.00 62.56 99 ILE A O 1
ATOM 796 N N . SER A 1 100 ? -13.155 29.121 -24.049 1.00 60.81 100 SER A N 1
ATOM 797 C CA . SER A 1 100 ? -13.572 27.819 -23.536 1.00 60.81 100 SER A CA 1
ATOM 798 C C . SER A 1 100 ? -14.591 27.162 -24.450 1.00 60.81 100 SER A C 1
ATOM 800 O O . SER A 1 100 ? -15.359 27.832 -25.140 1.00 60.81 100 SER A O 1
ATOM 802 N N . ARG A 1 101 ? -14.582 25.832 -24.460 1.00 60.56 101 ARG A N 1
ATOM 803 C CA . ARG A 1 101 ? -15.570 25.025 -25.166 1.00 60.56 101 ARG A CA 1
ATOM 804 C C . ARG A 1 101 ? -16.573 24.447 -24.177 1.00 60.56 101 ARG A C 1
ATOM 806 O O . ARG A 1 101 ? -16.190 24.042 -23.080 1.00 60.56 101 ARG A O 1
ATOM 813 N N . ASP A 1 102 ? -17.844 24.402 -24.566 1.00 56.66 102 ASP A N 1
ATOM 814 C CA . ASP A 1 102 ? -18.878 23.803 -23.722 1.00 56.66 102 ASP A CA 1
ATOM 815 C C . ASP A 1 102 ? -18.681 22.278 -23.590 1.00 56.66 102 ASP A C 1
ATOM 817 O O . ASP A 1 102 ? -18.458 21.579 -24.584 1.00 56.66 102 ASP A O 1
ATOM 821 N N . ARG A 1 103 ? -18.803 21.760 -22.358 1.00 49.78 103 ARG A N 1
ATOM 822 C CA . ARG A 1 103 ? -18.475 20.383 -21.933 1.00 49.78 103 ARG A CA 1
ATOM 823 C C . ARG A 1 103 ? -19.326 19.297 -22.599 1.00 49.78 103 ARG A C 1
ATOM 825 O O . ARG A 1 103 ? -18.973 18.126 -22.523 1.00 49.78 103 ARG A O 1
ATOM 832 N N . LYS A 1 104 ? -20.441 19.662 -23.237 1.00 47.66 104 LYS A N 1
ATOM 833 C CA . LYS A 1 104 ? -21.322 18.731 -23.968 1.00 47.66 104 LYS A CA 1
ATOM 834 C C . LYS A 1 104 ? -20.979 18.599 -25.462 1.00 47.66 104 LYS A C 1
ATOM 836 O O . LYS A 1 104 ? -21.683 17.907 -26.190 1.00 47.66 104 LYS A O 1
ATOM 841 N N . SER A 1 105 ? -19.925 19.268 -25.938 1.00 45.31 105 SER A N 1
ATOM 842 C CA . SER A 1 105 ? -19.590 19.361 -27.367 1.00 45.31 105 SER A CA 1
ATOM 843 C C . SER A 1 105 ? -18.515 18.350 -27.794 1.00 45.31 105 SER A C 1
ATOM 845 O O . SER A 1 105 ? -17.393 18.392 -27.296 1.00 45.31 105 SER A O 1
ATOM 847 N N . PHE A 1 106 ? -18.780 17.526 -28.811 1.00 45.97 106 PHE A N 1
ATOM 848 C CA . PHE A 1 106 ? -17.848 16.493 -29.298 1.00 45.97 106 PHE A CA 1
ATOM 849 C C . PHE A 1 106 ? -17.064 16.976 -30.535 1.00 45.97 106 PHE A C 1
ATOM 851 O O . PHE A 1 106 ? -17.670 17.453 -31.494 1.00 45.97 106 PHE A O 1
ATOM 858 N N . GLY A 1 107 ? -15.717 16.925 -30.524 1.00 47.09 107 GLY A N 1
ATOM 859 C CA . GLY A 1 107 ? -14.893 17.267 -31.704 1.00 47.09 107 GLY A CA 1
ATOM 860 C C . GLY A 1 107 ? -13.558 17.986 -31.473 1.00 47.09 107 GLY A C 1
ATOM 861 O O . GLY A 1 107 ? -13.176 18.231 -30.332 1.00 47.09 107 GLY A O 1
ATOM 862 N N . ARG A 1 108 ? -12.870 18.425 -32.538 1.00 50.03 108 ARG A N 1
ATOM 863 C CA . ARG A 1 108 ? -11.686 19.323 -32.476 1.00 50.03 108 ARG A CA 1
ATOM 864 C C . ARG A 1 108 ? -11.954 20.632 -33.219 1.00 50.03 108 ARG A C 1
ATOM 866 O O . ARG A 1 108 ? -12.615 20.602 -34.254 1.00 50.03 108 ARG A O 1
ATOM 873 N N . VAL A 1 109 ? -11.438 21.746 -32.695 1.00 51.72 109 VAL A N 1
ATOM 874 C CA . VAL A 1 109 ? -11.494 23.058 -33.356 1.00 51.72 109 VAL A CA 1
ATOM 875 C C . VAL A 1 109 ? -10.090 23.639 -33.433 1.00 51.72 109 VAL A C 1
ATOM 877 O O . VAL A 1 109 ? -9.421 23.813 -32.417 1.00 51.72 109 VAL A O 1
ATOM 880 N N . GLU A 1 110 ? -9.639 23.933 -34.645 1.00 50.78 110 GLU A N 1
ATOM 881 C CA . GLU A 1 110 ? -8.412 24.689 -34.881 1.00 50.78 110 GLU A CA 1
ATOM 882 C C . GLU A 1 110 ? -8.736 26.183 -34.968 1.00 50.78 110 GLU A C 1
ATOM 884 O O . GLU A 1 110 ? -9.594 26.564 -35.754 1.00 50.78 110 GLU A O 1
ATOM 889 N N . ILE A 1 111 ? -8.065 27.015 -34.172 1.00 52.59 111 ILE A N 1
ATOM 890 C CA . ILE A 1 111 ? -8.182 28.478 -34.115 1.00 52.59 111 ILE A CA 1
ATOM 891 C C . ILE A 1 111 ? -6.872 29.095 -34.615 1.00 52.59 111 ILE A C 1
ATOM 893 O O . ILE A 1 111 ? -5.834 29.018 -33.974 1.00 52.59 111 ILE A O 1
ATOM 897 N N . GLY A 1 112 ? -6.896 29.728 -35.777 1.00 42.97 112 GLY A N 1
ATOM 898 C CA . GLY A 1 112 ? -5.693 30.017 -36.554 1.00 42.97 112 GLY A CA 1
ATOM 899 C C . GLY A 1 112 ? -4.829 31.177 -36.073 1.00 42.97 112 GLY A C 1
ATOM 900 O O . GLY A 1 112 ? -3.616 31.153 -36.238 1.00 42.97 112 GLY A O 1
ATOM 901 N N . ARG A 1 113 ? -5.398 32.225 -35.480 1.00 44.84 113 ARG A N 1
ATOM 902 C CA . ARG A 1 113 ? -4.599 33.350 -34.973 1.00 44.84 113 ARG A CA 1
ATOM 903 C C . ARG A 1 113 ? -5.467 34.282 -34.156 1.00 44.84 113 ARG A C 1
ATOM 905 O O . ARG A 1 113 ? -6.613 34.470 -34.535 1.00 44.84 113 ARG A O 1
ATOM 912 N N . LEU A 1 114 ? -4.894 34.890 -33.119 1.00 44.81 114 LEU A N 1
ATOM 913 C CA . LEU A 1 114 ? -5.407 36.113 -32.503 1.00 44.81 114 LEU A CA 1
ATOM 914 C C . LEU A 1 114 ? -4.562 37.276 -33.043 1.00 44.81 114 LEU A C 1
ATOM 916 O O . LEU A 1 114 ? -3.332 37.204 -33.005 1.00 44.81 114 LEU A O 1
ATOM 920 N N . VAL A 1 115 ? -5.196 38.302 -33.603 1.00 44.94 115 VAL A N 1
ATOM 921 C CA . VAL A 1 115 ? -4.512 39.486 -34.146 1.00 44.94 115 VAL A CA 1
ATOM 922 C C . VAL A 1 115 ? -5.026 40.690 -33.380 1.00 44.94 115 VAL A C 1
ATOM 924 O O . VAL A 1 115 ? -6.226 40.929 -33.428 1.00 44.94 115 VAL A O 1
ATOM 927 N N . LEU A 1 116 ? -4.135 41.381 -32.668 1.00 45.62 116 LEU A N 1
ATOM 928 C CA . LEU A 1 116 ? -4.439 42.630 -31.968 1.00 45.62 116 LEU A CA 1
ATOM 929 C C . LEU A 1 116 ? -4.282 43.811 -32.942 1.00 45.62 116 LEU A C 1
ATOM 931 O O . LEU A 1 116 ? -3.641 43.666 -33.985 1.00 45.62 116 LEU A O 1
ATOM 935 N N . ASP A 1 117 ? -4.909 44.946 -32.626 1.00 40.47 117 ASP A N 1
ATOM 936 C CA . ASP A 1 117 ? -5.217 46.050 -33.561 1.00 40.47 117 ASP A CA 1
ATOM 937 C C . ASP A 1 117 ? -3.990 46.660 -34.281 1.00 40.47 117 ASP A C 1
ATOM 939 O O . ASP A 1 117 ? -4.133 47.241 -35.351 1.00 40.47 117 ASP A O 1
ATOM 943 N N . ASP A 1 118 ? -2.768 46.478 -33.767 1.00 41.25 118 ASP A N 1
ATOM 944 C CA . ASP A 1 118 ? -1.529 46.969 -34.395 1.00 41.25 118 ASP A CA 1
ATOM 945 C C . ASP A 1 118 ? -0.888 45.977 -35.392 1.00 41.25 118 ASP A C 1
ATOM 947 O O . ASP A 1 118 ? 0.216 46.197 -35.895 1.00 41.25 118 ASP A O 1
ATOM 951 N N . GLY A 1 119 ? -1.556 44.851 -35.665 1.00 38.22 119 GLY A N 1
ATOM 952 C CA . GLY A 1 119 ? -1.098 43.818 -36.593 1.00 38.22 119 GLY A CA 1
ATOM 953 C C . GLY A 1 119 ? 0.057 42.953 -36.071 1.00 38.22 119 GLY A C 1
ATOM 954 O O . GLY A 1 119 ? 0.450 41.985 -36.744 1.00 38.22 119 GLY A O 1
ATOM 955 N N . ARG A 1 120 ? 0.589 43.220 -34.868 1.00 38.34 120 ARG A N 1
ATOM 956 C CA . ARG A 1 120 ? 1.637 42.388 -34.268 1.00 38.34 120 ARG A CA 1
ATOM 957 C C . ARG A 1 120 ? 1.022 41.106 -33.710 1.00 38.34 120 ARG A C 1
ATOM 959 O O . ARG A 1 120 ? 0.002 41.093 -33.028 1.00 38.34 120 ARG A O 1
ATOM 966 N N . ALA A 1 121 ? 1.658 39.976 -34.021 1.00 39.00 121 ALA A N 1
ATOM 967 C CA . ALA A 1 121 ? 1.396 38.735 -33.300 1.00 39.00 121 ALA A CA 1
ATOM 968 C C . ALA A 1 121 ? 2.194 38.770 -31.998 1.00 39.00 121 ALA A C 1
ATOM 970 O O . ALA A 1 121 ? 3.419 38.663 -32.042 1.00 39.00 121 ALA A O 1
ATOM 971 N N . ASP A 1 122 ? 1.518 38.904 -30.861 1.00 42.66 122 ASP A N 1
ATOM 972 C CA . ASP A 1 122 ? 2.188 38.794 -29.571 1.00 42.66 122 ASP A CA 1
ATOM 973 C C . ASP A 1 122 ? 2.369 37.315 -29.183 1.00 42.66 122 ASP A C 1
ATOM 975 O O . ASP A 1 122 ? 1.449 36.633 -28.727 1.00 42.66 122 ASP A O 1
ATOM 979 N N . ASN A 1 123 ? 3.586 36.806 -29.391 1.00 40.53 123 ASN A N 1
ATOM 980 C CA . ASN A 1 123 ? 3.982 35.444 -29.025 1.00 40.53 123 ASN A CA 1
ATOM 981 C C . ASN A 1 123 ? 4.404 35.317 -27.543 1.00 40.53 123 ASN A C 1
ATOM 983 O O . ASN A 1 123 ? 4.663 34.204 -27.080 1.00 40.53 123 ASN A O 1
ATOM 987 N N . SER A 1 124 ? 4.482 36.420 -26.782 1.00 38.59 124 SER A N 1
ATOM 988 C CA . SER A 1 124 ? 4.903 36.419 -25.368 1.00 38.59 124 SER A CA 1
ATOM 989 C C . SER A 1 124 ? 3.837 35.852 -24.412 1.00 38.59 124 SER A C 1
ATOM 991 O O . SER A 1 124 ? 4.131 35.464 -23.279 1.00 38.59 124 SER A O 1
ATOM 993 N N . LEU A 1 125 ? 2.614 35.675 -24.915 1.00 39.88 125 LEU A N 1
ATOM 994 C CA . LEU A 1 125 ? 1.414 35.210 -24.213 1.00 39.88 125 LEU A CA 1
ATOM 995 C C . LEU A 1 125 ? 1.394 33.704 -23.855 1.00 39.88 125 LEU A C 1
ATOM 997 O O . LEU A 1 125 ? 0.387 33.205 -23.348 1.00 39.88 125 LEU A O 1
ATOM 1001 N N . ILE A 1 126 ? 2.476 32.954 -24.120 1.00 39.91 126 ILE A N 1
ATOM 1002 C CA . ILE A 1 126 ? 2.504 31.470 -24.135 1.00 39.91 126 ILE A CA 1
ATOM 1003 C C . ILE A 1 126 ? 3.139 30.845 -22.864 1.00 39.91 126 ILE A C 1
ATOM 1005 O O . ILE A 1 126 ? 3.492 29.663 -22.848 1.00 39.91 126 ILE A O 1
ATOM 1009 N N . LYS A 1 127 ? 3.245 31.568 -21.741 1.00 32.00 127 LYS A N 1
ATOM 1010 C CA . LYS A 1 127 ? 3.709 30.986 -20.459 1.00 32.00 127 LYS A CA 1
ATOM 1011 C C . LYS A 1 127 ? 2.536 30.635 -19.531 1.00 32.00 127 LYS A C 1
ATOM 1013 O O . LYS A 1 127 ? 1.948 31.508 -18.905 1.00 32.00 127 LYS A O 1
ATOM 1018 N N . ASN A 1 128 ? 2.223 29.339 -19.403 1.00 35.84 128 ASN A N 1
ATOM 1019 C CA . ASN A 1 128 ? 1.219 28.829 -18.455 1.00 35.84 128 ASN A CA 1
ATOM 1020 C C . ASN A 1 128 ? 1.850 28.417 -17.114 1.00 35.84 128 ASN A C 1
ATOM 1022 O O . ASN A 1 128 ? 2.808 27.647 -17.090 1.00 35.84 128 ASN A O 1
ATOM 1026 N N . LYS A 1 129 ? 1.233 28.850 -16.004 1.00 30.03 129 LYS A N 1
ATOM 1027 C CA . LYS A 1 129 ? 1.365 28.246 -14.663 1.00 30.03 129 LYS A CA 1
ATOM 1028 C C . LYS A 1 129 ? 0.397 27.050 -14.520 1.00 30.03 129 LYS A C 1
ATOM 1030 O O . LYS A 1 129 ? -0.731 27.117 -15.006 1.00 30.03 129 LYS A O 1
ATOM 1035 N N . LYS A 1 130 ? 0.851 25.972 -13.857 1.00 26.06 130 LYS A N 1
ATOM 1036 C CA . LYS A 1 130 ? 0.149 24.684 -13.612 1.00 26.06 130 LYS A CA 1
ATOM 1037 C C . LYS A 1 130 ? -1.028 24.823 -12.619 1.00 26.06 130 LYS A C 1
ATOM 1039 O O . LYS A 1 130 ? -0.858 25.478 -11.595 1.00 26.06 130 LYS A O 1
ATOM 1044 N N . ILE A 1 131 ? -2.157 24.132 -12.856 1.00 27.30 131 ILE A N 1
ATOM 1045 C CA . ILE A 1 131 ? -3.198 23.800 -11.847 1.00 27.30 131 ILE A CA 1
ATOM 1046 C C . ILE A 1 131 ? -3.737 22.367 -12.089 1.00 27.30 131 ILE A C 1
ATOM 1048 O O . ILE A 1 131 ? -3.854 21.947 -13.239 1.00 27.30 131 ILE A O 1
ATOM 1052 N N . LYS A 1 132 ? -4.025 21.646 -10.986 1.00 24.03 132 LYS A N 1
ATOM 1053 C CA . LYS A 1 132 ? -4.447 20.231 -10.843 1.00 24.03 132 LYS A CA 1
ATOM 1054 C C . LYS A 1 132 ? -5.632 19.808 -11.732 1.00 24.03 132 LYS A C 1
ATOM 1056 O O . LYS A 1 132 ? -6.634 20.514 -11.812 1.00 24.03 132 LYS A O 1
ATOM 1061 N N . THR A 1 133 ? -5.541 18.607 -12.305 1.00 28.77 133 THR A N 1
ATOM 1062 C CA . THR A 1 133 ? -6.621 17.904 -13.017 1.00 28.77 133 THR A CA 1
ATOM 1063 C C . THR A 1 133 ? -7.230 16.809 -12.134 1.00 28.77 133 THR A C 1
ATOM 1065 O O . THR A 1 133 ? -6.514 16.103 -11.430 1.00 28.77 133 THR A O 1
ATOM 1068 N N . ASN A 1 134 ? -8.561 16.679 -12.161 1.00 27.22 134 ASN A N 1
ATOM 1069 C CA . ASN A 1 134 ? -9.292 15.641 -11.429 1.00 27.22 134 ASN A CA 1
ATOM 1070 C C . ASN A 1 134 ? -9.080 14.248 -12.051 1.00 27.22 134 ASN A C 1
ATOM 1072 O O . ASN A 1 134 ? -8.997 14.110 -13.272 1.00 27.22 134 ASN A O 1
ATOM 1076 N N . ASN A 1 135 ? -9.023 13.245 -11.169 1.00 34.78 135 ASN A N 1
ATOM 1077 C CA . ASN A 1 135 ? -8.730 11.832 -11.414 1.00 34.78 135 ASN A CA 1
ATOM 1078 C C . ASN A 1 135 ? -9.625 11.194 -12.493 1.00 34.78 135 ASN A C 1
ATOM 1080 O O . ASN A 1 135 ? -10.762 10.813 -12.227 1.00 34.78 135 ASN A O 1
ATOM 1084 N N . VAL A 1 136 ? -9.071 11.014 -13.693 1.00 35.75 136 VAL A N 1
ATOM 1085 C CA . VAL A 1 136 ? -9.484 9.960 -14.631 1.00 35.75 136 VAL A CA 1
ATOM 1086 C C . VAL A 1 136 ? -8.434 8.854 -14.542 1.00 35.75 136 VAL A C 1
ATOM 1088 O O . VAL A 1 136 ? -7.241 9.133 -14.445 1.00 35.75 136 VAL A O 1
ATOM 1091 N N . ASP A 1 137 ? -8.878 7.603 -14.523 1.00 43.97 137 ASP A N 1
ATOM 1092 C CA . ASP A 1 137 ? -8.043 6.419 -14.313 1.00 43.97 137 ASP A CA 1
ATOM 1093 C C . ASP A 1 137 ? -7.243 6.077 -15.590 1.00 43.97 137 ASP A C 1
ATOM 1095 O O . ASP A 1 137 ? -7.610 5.207 -16.375 1.00 43.97 137 ASP A O 1
ATOM 1099 N N . TYR A 1 138 ? -6.165 6.828 -15.848 1.00 45.69 138 TYR A N 1
ATOM 1100 C CA . TYR A 1 138 ? -5.342 6.718 -17.066 1.00 45.69 138 TYR A CA 1
ATOM 1101 C C . TYR A 1 138 ? -4.669 5.348 -17.251 1.00 45.69 138 TYR A C 1
ATOM 1103 O O . TYR A 1 138 ? -4.226 5.036 -18.355 1.00 45.69 138 TYR A O 1
ATOM 1111 N N . PHE A 1 139 ? -4.590 4.526 -16.198 1.00 52.06 139 PHE A N 1
ATOM 1112 C CA . PHE A 1 139 ? -3.921 3.226 -16.259 1.00 52.06 139 PHE A CA 1
ATOM 1113 C C . PHE A 1 139 ? -4.662 2.222 -17.141 1.00 52.06 139 PHE A C 1
ATOM 1115 O O . PHE A 1 139 ? -4.038 1.570 -17.970 1.00 52.06 139 PHE A O 1
ATOM 1122 N N . ASP A 1 140 ? -5.990 2.142 -17.037 1.00 50.72 140 ASP A N 1
ATOM 1123 C CA . ASP A 1 140 ? -6.774 1.193 -17.838 1.00 50.72 140 ASP A CA 1
ATOM 1124 C C . ASP A 1 140 ? -6.681 1.529 -19.337 1.00 50.72 140 ASP A C 1
ATOM 1126 O O . ASP A 1 140 ? -6.558 0.642 -20.183 1.00 50.72 140 ASP A O 1
ATOM 1130 N N . PHE A 1 141 ? -6.654 2.825 -19.669 1.00 47.19 141 PHE A N 1
ATOM 1131 C CA . PHE A 1 141 ? -6.424 3.302 -21.034 1.00 47.19 141 PHE A CA 1
ATOM 1132 C C . PHE A 1 141 ? -5.000 2.998 -21.526 1.00 47.19 141 PHE A C 1
ATOM 1134 O O . PHE A 1 141 ? -4.822 2.555 -22.662 1.00 47.19 141 PHE A O 1
ATOM 1141 N N . TYR A 1 142 ? -3.992 3.194 -20.672 1.00 53.09 142 TYR A N 1
ATOM 1142 C CA . TYR A 1 142 ? -2.600 2.855 -20.970 1.00 53.09 142 TYR A CA 1
ATOM 1143 C C . TYR A 1 142 ? -2.430 1.356 -21.244 1.00 53.09 142 TYR A C 1
ATOM 1145 O O . TYR A 1 142 ? -1.885 0.980 -22.280 1.00 53.09 142 TYR A O 1
ATOM 1153 N N . LEU A 1 143 ? -2.978 0.491 -20.384 1.00 54.06 143 LEU A N 1
ATOM 1154 C CA . LEU A 1 143 ? -2.944 -0.958 -20.583 1.00 54.06 143 LEU A CA 1
ATOM 1155 C C . LEU A 1 143 ? -3.682 -1.375 -21.851 1.00 54.06 143 LEU A C 1
ATOM 1157 O O . LEU A 1 143 ? -3.165 -2.200 -22.599 1.00 54.06 143 LEU A O 1
ATOM 1161 N N . LYS A 1 144 ? -4.856 -0.794 -22.129 1.00 54.09 144 LYS A N 1
ATOM 1162 C CA . LYS A 1 144 ? -5.583 -1.047 -23.380 1.00 54.09 144 LYS A CA 1
ATOM 1163 C C . LYS A 1 144 ? -4.732 -0.690 -24.601 1.00 54.09 144 LYS A C 1
ATOM 1165 O O . LYS A 1 144 ? -4.634 -1.494 -25.520 1.00 54.09 144 LYS A O 1
ATOM 1170 N N . SER A 1 145 ? -4.059 0.458 -24.561 1.00 49.38 145 SER A N 1
ATOM 1171 C CA . SER A 1 145 ? -3.164 0.897 -25.636 1.00 49.38 145 SER A CA 1
ATOM 1172 C C . SER A 1 145 ? -1.987 -0.069 -25.816 1.00 49.38 145 SER A C 1
ATOM 1174 O O . SER A 1 145 ? -1.669 -0.448 -26.936 1.00 49.38 145 SER A O 1
ATOM 1176 N N . LEU A 1 146 ? -1.368 -0.543 -24.728 1.00 52.94 146 LEU A N 1
ATOM 1177 C CA . LEU A 1 146 ? -0.281 -1.526 -24.810 1.00 52.94 146 LEU A CA 1
ATOM 1178 C C . LEU A 1 146 ? -0.737 -2.887 -25.362 1.00 52.94 146 LEU A C 1
ATOM 1180 O O . LEU A 1 146 ? 0.016 -3.511 -26.110 1.00 52.94 146 LEU A O 1
ATOM 1184 N N . LYS A 1 147 ? -1.961 -3.334 -25.034 1.00 55.25 147 LYS A N 1
ATOM 1185 C CA . LYS A 1 147 ? -2.556 -4.550 -25.622 1.00 55.25 147 LYS A CA 1
ATOM 1186 C C . LYS A 1 147 ? -2.726 -4.410 -27.132 1.00 55.25 147 LYS A C 1
ATOM 1188 O O . LYS A 1 147 ? -2.408 -5.342 -27.861 1.00 55.25 147 LYS A O 1
ATOM 1193 N N . GLU A 1 148 ? -3.203 -3.254 -27.590 1.00 48.47 148 GLU A N 1
ATOM 1194 C CA . GLU A 1 148 ? -3.423 -2.974 -29.015 1.00 48.47 148 GLU A CA 1
ATOM 1195 C C . GLU A 1 148 ? -2.108 -2.964 -29.815 1.00 48.47 148 GLU A C 1
ATOM 1197 O O . GLU A 1 148 ? -2.088 -3.419 -30.954 1.00 48.47 148 GLU A O 1
ATOM 1202 N N . ILE A 1 149 ? -0.992 -2.539 -29.208 1.00 44.66 149 ILE A N 1
ATOM 1203 C CA . ILE A 1 149 ? 0.335 -2.487 -29.858 1.00 44.66 149 ILE A CA 1
ATOM 1204 C C . ILE A 1 149 ? 1.093 -3.833 -29.742 1.00 44.66 149 ILE A C 1
ATOM 1206 O O . ILE A 1 149 ? 2.198 -3.977 -30.253 1.00 44.66 149 ILE A O 1
ATOM 1210 N N . SER A 1 150 ? 0.525 -4.857 -29.089 1.00 50.38 150 SER A N 1
ATOM 1211 C CA . SER A 1 150 ? 1.138 -6.195 -28.943 1.00 50.38 150 SER A CA 1
ATOM 1212 C C . SER A 1 150 ? 2.563 -6.206 -28.354 1.00 50.38 150 SER A C 1
ATOM 1214 O O . SER A 1 150 ? 3.356 -7.108 -28.637 1.00 50.38 150 SER A O 1
ATOM 1216 N N . ILE A 1 151 ? 2.905 -5.239 -27.496 1.00 53.72 151 ILE A N 1
ATOM 1217 C CA . ILE A 1 151 ? 4.222 -5.178 -26.844 1.00 53.72 151 ILE A CA 1
ATOM 1218 C C . ILE A 1 151 ? 4.322 -6.307 -25.810 1.00 53.72 151 ILE A C 1
ATOM 1220 O O . ILE A 1 151 ? 3.837 -6.178 -24.692 1.00 53.72 151 ILE A O 1
ATOM 1224 N N . LYS A 1 152 ? 4.982 -7.417 -26.161 1.00 65.12 152 LYS A N 1
ATOM 1225 C CA . LYS A 1 152 ? 5.197 -8.566 -25.263 1.00 65.12 152 LYS A CA 1
ATOM 1226 C C . LYS A 1 152 ? 6.582 -8.522 -24.621 1.00 65.12 152 LYS A C 1
ATOM 1228 O O . LYS A 1 152 ? 7.439 -9.345 -24.931 1.00 65.12 152 LYS A O 1
ATOM 1233 N N . LYS A 1 153 ? 6.805 -7.568 -23.714 1.00 76.69 153 LYS A N 1
ATOM 1234 C CA . LYS A 1 153 ? 8.025 -7.550 -22.889 1.00 76.69 153 LYS A CA 1
ATOM 1235 C C . LYS A 1 153 ? 8.015 -8.725 -21.906 1.00 76.69 153 LYS A C 1
ATOM 1237 O O . LYS A 1 153 ? 6.989 -8.998 -21.272 1.00 76.69 153 LYS A O 1
ATOM 1242 N N . LYS A 1 154 ? 9.150 -9.419 -21.785 1.00 86.94 154 LYS A N 1
ATOM 1243 C CA . LYS A 1 154 ? 9.348 -10.525 -20.843 1.00 86.94 154 LYS A CA 1
ATOM 1244 C C . LYS A 1 154 ? 10.075 -10.026 -19.599 1.00 86.94 154 LYS A C 1
ATOM 1246 O O . LYS A 1 154 ? 11.203 -9.545 -19.681 1.00 86.94 154 LYS A O 1
ATOM 1251 N N . ILE A 1 155 ? 9.433 -10.159 -18.444 1.00 89.69 155 ILE A N 1
ATOM 1252 C CA . ILE A 1 155 ? 9.912 -9.617 -17.169 1.00 89.69 155 ILE A CA 1
ATOM 1253 C C . ILE A 1 155 ? 10.171 -10.773 -16.205 1.00 89.69 155 ILE A C 1
ATOM 1255 O O . ILE A 1 155 ? 9.290 -11.602 -15.992 1.00 89.69 155 ILE A O 1
ATOM 1259 N N . ALA A 1 156 ? 11.358 -10.822 -15.604 1.00 92.06 156 ALA A N 1
ATOM 1260 C CA . ALA A 1 156 ? 11.635 -11.700 -14.471 1.00 92.06 156 ALA A CA 1
ATOM 1261 C C . ALA A 1 156 ? 11.502 -10.914 -13.167 1.00 92.06 156 ALA A C 1
ATOM 1263 O O . ALA A 1 156 ? 12.093 -9.844 -13.033 1.00 92.06 156 ALA A O 1
ATOM 1264 N N . VAL A 1 157 ? 10.781 -11.462 -12.191 1.00 90.94 157 VAL A N 1
ATOM 1265 C CA . VAL A 1 157 ?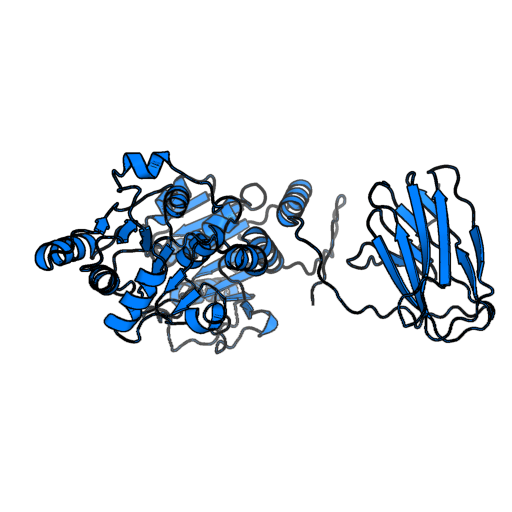 10.732 -10.938 -10.821 1.00 90.94 157 VAL A CA 1
ATOM 1266 C C . VAL A 1 157 ? 11.380 -11.958 -9.891 1.00 90.94 157 VAL A C 1
ATOM 1268 O O . VAL A 1 157 ? 10.821 -13.022 -9.639 1.00 90.94 157 VAL A O 1
ATOM 1271 N N . VAL A 1 158 ? 12.572 -11.651 -9.385 1.00 89.62 158 VAL A N 1
ATOM 1272 C CA . VAL A 1 158 ? 13.336 -12.521 -8.487 1.00 89.62 158 VAL A CA 1
ATOM 1273 C C . VAL A 1 158 ? 12.976 -12.218 -7.036 1.00 89.62 158 VAL A C 1
ATOM 1275 O O . VAL A 1 158 ? 13.172 -11.103 -6.548 1.00 89.62 158 VAL A O 1
ATOM 1278 N N . ILE A 1 159 ? 12.495 -13.243 -6.332 1.00 84.88 159 ILE A N 1
ATOM 1279 C CA . ILE A 1 159 ? 12.134 -13.184 -4.915 1.00 84.88 159 ILE A CA 1
ATOM 1280 C C . ILE A 1 159 ? 13.194 -13.950 -4.102 1.00 84.88 159 ILE A C 1
ATOM 1282 O O . ILE A 1 159 ? 13.191 -15.189 -4.093 1.00 84.88 159 ILE A O 1
ATOM 1286 N N . PRO A 1 160 ? 14.129 -13.240 -3.441 1.00 76.00 160 PRO A N 1
ATOM 1287 C CA . PRO A 1 160 ? 15.264 -13.869 -2.774 1.00 76.00 160 PRO A CA 1
ATOM 1288 C C . PRO A 1 160 ? 14.908 -14.576 -1.463 1.00 76.00 160 PRO A C 1
ATOM 1290 O O . PRO A 1 160 ? 15.569 -15.547 -1.102 1.00 76.00 160 PRO A O 1
ATOM 1293 N N . TYR A 1 161 ? 13.878 -14.111 -0.753 1.00 73.12 161 TYR A N 1
ATOM 1294 C CA . TYR A 1 161 ? 13.564 -14.567 0.601 1.00 73.12 161 TYR A CA 1
ATOM 1295 C C . TYR A 1 161 ? 12.173 -15.204 0.691 1.00 73.12 161 TYR A C 1
ATOM 1297 O O . TYR A 1 161 ? 11.283 -14.947 -0.118 1.00 73.12 161 TYR A O 1
ATOM 1305 N N . GLY A 1 162 ? 11.992 -16.062 1.696 1.00 57.16 162 GLY A N 1
ATOM 1306 C CA . GLY A 1 162 ? 10.744 -16.795 1.920 1.00 57.16 162 GLY A CA 1
ATOM 1307 C C . GLY A 1 162 ? 9.721 -16.048 2.779 1.00 57.16 162 GLY A C 1
ATOM 1308 O O . GLY A 1 162 ? 8.641 -16.571 3.049 1.00 57.16 162 GLY A O 1
ATOM 1309 N N . ILE A 1 163 ? 10.058 -14.846 3.250 1.00 54.50 163 ILE A N 1
ATOM 1310 C CA . ILE A 1 163 ? 9.210 -14.083 4.163 1.00 54.50 163 ILE A CA 1
ATOM 1311 C C . ILE A 1 163 ? 8.202 -13.307 3.334 1.00 54.50 163 ILE A C 1
ATOM 1313 O O . ILE A 1 163 ? 8.551 -12.411 2.581 1.00 54.50 163 ILE A O 1
ATOM 1317 N N . TYR A 1 164 ? 6.940 -13.680 3.488 1.00 57.34 164 TYR A N 1
ATOM 1318 C CA . TYR A 1 164 ? 5.833 -13.042 2.808 1.00 57.34 164 TYR A CA 1
ATOM 1319 C C . TYR A 1 164 ? 5.384 -11.785 3.561 1.00 57.34 164 TYR A C 1
ATOM 1321 O O . TYR A 1 164 ? 5.039 -11.855 4.747 1.00 57.34 164 TYR A O 1
ATOM 1329 N N . GLY A 1 165 ? 5.393 -10.634 2.885 1.00 59.78 165 GLY A N 1
ATOM 1330 C CA . GLY A 1 165 ? 4.996 -9.357 3.464 1.00 59.78 165 GLY A CA 1
ATOM 1331 C C . GLY A 1 165 ? 4.435 -8.370 2.443 1.00 59.78 165 GLY A C 1
ATOM 1332 O O . GLY A 1 165 ? 4.039 -8.717 1.332 1.00 59.78 165 GLY A O 1
ATOM 1333 N N . GLY A 1 166 ? 4.358 -7.102 2.853 1.00 62.62 166 GLY A N 1
ATOM 1334 C CA . GLY A 1 166 ? 3.717 -6.067 2.044 1.00 62.62 166 GLY A CA 1
ATOM 1335 C C . GLY A 1 166 ? 4.437 -5.761 0.728 1.00 62.62 166 GLY A C 1
ATOM 1336 O O . GLY A 1 166 ? 3.796 -5.396 -0.255 1.00 62.62 166 GLY A O 1
ATOM 1337 N N . GLY A 1 167 ? 5.756 -5.954 0.674 1.00 65.00 167 GLY A N 1
ATOM 1338 C CA . GLY A 1 167 ? 6.521 -5.690 -0.540 1.00 65.00 167 GLY A CA 1
ATOM 1339 C C . GLY A 1 167 ? 6.174 -6.647 -1.672 1.00 65.00 167 GLY A C 1
ATOM 1340 O O . GLY A 1 167 ? 5.963 -6.214 -2.802 1.00 65.00 167 GLY A O 1
ATOM 1341 N N . GLU A 1 168 ? 6.051 -7.936 -1.376 1.00 70.81 168 GLU A N 1
ATOM 1342 C CA . GLU A 1 168 ? 5.677 -8.956 -2.352 1.00 70.81 168 GLU A CA 1
ATOM 1343 C C . GLU A 1 168 ? 4.210 -8.844 -2.780 1.00 70.81 168 GLU A C 1
ATOM 1345 O O . GLU A 1 168 ? 3.893 -8.979 -3.964 1.00 70.81 168 GLU A O 1
ATOM 1350 N N . VAL A 1 169 ? 3.315 -8.535 -1.831 1.00 70.31 169 VAL A N 1
ATOM 1351 C CA . VAL A 1 169 ? 1.901 -8.229 -2.115 1.00 70.31 169 VAL A CA 1
ATOM 1352 C C . VAL A 1 169 ? 1.788 -7.069 -3.101 1.00 70.31 169 VAL A C 1
ATOM 1354 O O . VAL A 1 169 ? 0.978 -7.123 -4.023 1.00 70.31 169 VAL A O 1
ATOM 1357 N N . TYR A 1 170 ? 2.620 -6.041 -2.943 1.00 74.38 170 TYR A N 1
ATOM 1358 C CA . TYR A 1 170 ? 2.626 -4.880 -3.822 1.00 74.38 170 TYR A CA 1
ATOM 1359 C C . TYR A 1 170 ? 2.942 -5.246 -5.281 1.00 74.38 170 TYR A C 1
ATOM 1361 O O . TYR A 1 170 ? 2.148 -4.915 -6.163 1.00 74.38 170 TYR A O 1
ATOM 1369 N N . LEU A 1 171 ? 4.026 -5.986 -5.551 1.00 77.75 171 LEU A N 1
ATOM 1370 C CA . LEU A 1 171 ? 4.334 -6.414 -6.923 1.00 77.75 171 LEU A CA 1
ATOM 1371 C C . LEU A 1 171 ? 3.284 -7.373 -7.481 1.00 77.75 171 LEU A C 1
ATOM 1373 O O . LEU A 1 171 ? 2.896 -7.234 -8.642 1.00 77.75 171 LEU A O 1
ATOM 1377 N N . LYS A 1 172 ? 2.781 -8.309 -6.665 1.00 77.38 172 LYS A N 1
ATOM 1378 C CA . LYS A 1 172 ? 1.662 -9.179 -7.056 1.00 77.38 172 LYS A CA 1
ATOM 1379 C C . LYS A 1 172 ? 0.472 -8.340 -7.528 1.00 77.38 172 LYS A C 1
ATOM 1381 O O . LYS A 1 172 ? -0.074 -8.597 -8.599 1.00 77.38 172 LYS A O 1
ATOM 1386 N N . ASN A 1 173 ? 0.098 -7.311 -6.768 1.00 77.31 173 ASN A N 1
ATOM 1387 C CA . ASN A 1 173 ? -1.033 -6.446 -7.093 1.00 77.31 173 ASN A CA 1
ATOM 1388 C C . ASN A 1 173 ? -0.792 -5.651 -8.386 1.00 77.31 173 ASN A C 1
ATOM 1390 O O . ASN A 1 173 ? -1.684 -5.614 -9.233 1.00 77.31 173 ASN A O 1
ATOM 1394 N N . ILE A 1 174 ? 0.408 -5.094 -8.584 1.00 80.44 174 ILE A N 1
ATOM 1395 C CA . ILE A 1 174 ? 0.783 -4.402 -9.829 1.00 80.44 174 ILE A CA 1
ATOM 1396 C C . ILE A 1 174 ? 0.687 -5.341 -11.036 1.00 80.44 174 ILE A C 1
ATOM 1398 O O . ILE A 1 174 ? 0.018 -5.020 -12.018 1.00 80.44 174 ILE A O 1
ATOM 1402 N N . PHE A 1 175 ? 1.332 -6.508 -10.972 1.00 80.75 175 PHE A N 1
ATOM 1403 C CA . PHE A 1 175 ? 1.438 -7.410 -12.120 1.00 80.75 175 PHE A CA 1
ATOM 1404 C C . PHE A 1 175 ? 0.160 -8.208 -12.401 1.00 80.75 175 PHE A C 1
ATOM 1406 O O . PHE A 1 175 ? -0.116 -8.540 -13.553 1.00 80.75 175 PHE A O 1
ATOM 1413 N N . SER A 1 176 ? -0.681 -8.460 -11.393 1.00 74.12 176 SER A N 1
ATOM 1414 C CA . SER A 1 176 ? -1.976 -9.130 -11.593 1.00 74.12 176 SER A CA 1
ATOM 1415 C C . SER A 1 176 ? -2.901 -8.372 -12.552 1.00 74.12 176 SER A C 1
ATOM 1417 O O . SER A 1 176 ? -3.633 -8.995 -13.323 1.00 74.12 176 SER A O 1
ATOM 1419 N N . LYS A 1 177 ? -2.817 -7.034 -12.566 1.00 69.38 177 LYS A N 1
ATOM 1420 C CA . LYS A 1 177 ? -3.596 -6.162 -13.457 1.00 69.38 177 LYS A CA 1
ATOM 1421 C C . LYS A 1 177 ? -3.032 -6.076 -14.874 1.00 69.38 177 LYS A C 1
ATOM 1423 O O . LYS A 1 177 ? -3.727 -5.620 -15.776 1.00 69.38 177 LYS A O 1
ATOM 1428 N N . THR A 1 178 ? -1.797 -6.522 -15.092 1.00 70.00 178 THR A N 1
ATOM 1429 C CA . THR A 1 178 ? -1.078 -6.348 -16.364 1.00 70.00 178 THR A CA 1
ATOM 1430 C C . THR A 1 178 ? -0.712 -7.659 -17.055 1.00 70.00 178 THR A C 1
ATOM 1432 O O . THR A 1 178 ? 0.033 -7.657 -18.034 1.00 70.00 178 THR A O 1
ATOM 1435 N N . LYS A 1 179 ? -1.300 -8.776 -16.610 1.00 67.56 179 LYS A N 1
ATOM 1436 C CA . LYS A 1 179 ? -1.071 -10.132 -17.141 1.00 67.56 179 LYS A CA 1
ATOM 1437 C C . LYS A 1 179 ? -1.299 -10.285 -18.651 1.00 67.56 179 LYS A C 1
ATOM 1439 O O . LYS A 1 179 ? -0.656 -11.100 -19.296 1.00 67.56 179 LYS A O 1
ATOM 1444 N N . ASP A 1 180 ? -2.217 -9.502 -19.210 1.00 66.19 180 ASP A N 1
ATOM 1445 C CA . ASP A 1 180 ? -2.563 -9.554 -20.635 1.00 66.19 180 ASP A CA 1
ATOM 1446 C C . ASP A 1 180 ? -1.619 -8.685 -21.488 1.00 66.19 180 ASP A C 1
ATOM 1448 O O . ASP A 1 180 ? -1.762 -8.626 -22.706 1.00 66.19 180 ASP A O 1
ATOM 1452 N N . VAL A 1 181 ? -0.705 -7.959 -20.837 1.00 65.75 181 VAL A N 1
ATOM 1453 C CA . VAL A 1 181 ? 0.225 -7.009 -21.456 1.00 65.75 181 VAL A CA 1
ATOM 1454 C C . VAL A 1 181 ? 1.664 -7.507 -21.339 1.00 65.75 181 VAL A C 1
ATOM 1456 O O . VAL A 1 181 ? 2.392 -7.502 -22.325 1.00 65.75 181 VAL A O 1
ATOM 1459 N N . PHE A 1 182 ? 2.079 -7.984 -20.163 1.00 75.25 182 PHE A N 1
ATOM 1460 C CA . PHE A 1 182 ? 3.453 -8.436 -19.925 1.00 75.25 182 PHE A CA 1
ATOM 1461 C C . PHE A 1 182 ? 3.530 -9.941 -19.679 1.00 75.25 182 PHE A C 1
ATOM 1463 O O . PHE A 1 182 ? 2.690 -10.519 -18.991 1.00 75.25 182 PHE A O 1
ATOM 1470 N N . ASN A 1 183 ? 4.593 -10.571 -20.183 1.00 82.31 183 ASN A N 1
ATOM 1471 C CA . ASN A 1 183 ? 4.925 -11.956 -19.856 1.00 82.31 183 ASN A CA 1
ATOM 1472 C C . ASN A 1 183 ? 5.844 -11.958 -18.629 1.00 82.31 183 ASN A C 1
ATOM 1474 O O . ASN A 1 183 ? 7.050 -11.745 -18.754 1.00 82.31 183 ASN A O 1
ATOM 1478 N N . VAL A 1 184 ? 5.256 -12.130 -17.447 1.00 86.12 184 VAL A N 1
ATOM 1479 C CA . VAL A 1 184 ? 5.959 -12.006 -16.164 1.00 86.12 184 VAL A CA 1
ATOM 1480 C C . VAL A 1 184 ? 6.217 -13.386 -15.572 1.00 86.12 184 VAL A C 1
ATOM 1482 O O . VAL A 1 184 ? 5.266 -14.134 -15.353 1.00 86.12 184 VAL A O 1
ATOM 1485 N N . ASP A 1 185 ? 7.481 -13.681 -15.274 1.00 87.88 185 ASP A N 1
ATOM 1486 C CA . ASP A 1 185 ? 7.905 -14.885 -14.560 1.00 87.88 185 ASP A CA 1
ATOM 1487 C C . ASP A 1 185 ? 8.366 -14.512 -13.142 1.00 87.88 185 ASP A C 1
ATOM 1489 O O . ASP A 1 185 ? 9.385 -13.840 -12.961 1.00 87.88 185 ASP A O 1
ATOM 1493 N N . PHE A 1 186 ? 7.649 -14.979 -12.120 1.00 87.81 186 PHE A N 1
ATOM 1494 C CA . PHE A 1 186 ? 8.118 -14.898 -10.732 1.00 87.81 186 PHE A CA 1
ATOM 1495 C C . PHE A 1 186 ? 9.069 -16.060 -10.423 1.00 87.81 186 PHE A C 1
ATOM 1497 O O . PHE A 1 186 ? 8.699 -17.225 -10.564 1.00 87.81 186 PHE A O 1
ATOM 1504 N N . LEU A 1 187 ? 10.294 -15.754 -9.990 1.00 88.56 187 LEU A N 1
ATOM 1505 C CA . LEU A 1 187 ? 11.353 -16.722 -9.700 1.00 88.56 187 LEU A CA 1
ATOM 1506 C C . LEU A 1 187 ? 11.656 -16.743 -8.196 1.00 88.56 187 LEU A C 1
ATOM 1508 O O . LEU A 1 187 ? 12.226 -15.791 -7.662 1.00 88.56 187 LEU A O 1
ATOM 1512 N N . TYR A 1 188 ? 11.313 -17.837 -7.510 1.00 85.00 188 TYR A N 1
ATOM 1513 C CA . TYR A 1 188 ? 11.516 -17.963 -6.058 1.00 85.00 188 TYR A CA 1
ATOM 1514 C C . TYR A 1 188 ? 12.767 -18.765 -5.711 1.00 85.00 188 TYR A C 1
ATOM 1516 O O . TYR A 1 188 ? 12.931 -19.903 -6.167 1.00 85.00 188 TYR A O 1
ATOM 1524 N N . LEU A 1 189 ? 13.619 -18.211 -4.844 1.00 83.06 189 LEU A N 1
ATOM 1525 C CA . LEU A 1 189 ? 14.758 -18.945 -4.279 1.00 83.06 189 LEU A CA 1
ATOM 1526 C C . LEU A 1 189 ? 14.359 -19.882 -3.128 1.00 83.06 189 LEU A C 1
ATOM 1528 O O . LEU A 1 189 ? 15.094 -20.814 -2.830 1.00 83.06 189 LEU A O 1
ATOM 1532 N N . SER A 1 190 ? 13.215 -19.660 -2.480 1.00 75.06 190 SER A N 1
ATOM 1533 C CA . SER A 1 190 ? 12.726 -20.482 -1.363 1.00 75.06 190 SER A CA 1
ATOM 1534 C C . SER A 1 190 ? 11.206 -20.628 -1.415 1.00 75.06 190 SER A C 1
ATOM 1536 O O . SER A 1 190 ? 10.523 -19.793 -2.007 1.00 75.06 190 SER A O 1
ATOM 1538 N N . LYS A 1 191 ? 10.671 -21.711 -0.832 1.00 69.12 191 LYS A N 1
ATOM 1539 C CA . LYS A 1 191 ? 9.221 -21.949 -0.797 1.00 69.12 191 LYS A CA 1
ATOM 1540 C C . LYS A 1 191 ? 8.598 -20.939 0.153 1.00 69.12 191 LYS A C 1
ATOM 1542 O O . LYS A 1 191 ? 9.102 -20.752 1.259 1.00 69.12 191 LYS A O 1
ATOM 1547 N N . ASN A 1 192 ? 7.505 -20.314 -0.258 1.00 67.56 192 ASN A N 1
ATOM 1548 C CA . ASN A 1 192 ? 6.808 -19.328 0.558 1.00 67.56 192 ASN A CA 1
ATOM 1549 C C . ASN A 1 192 ? 5.305 -19.315 0.257 1.00 67.56 192 ASN A C 1
ATOM 1551 O O . ASN A 1 192 ? 4.837 -19.885 -0.724 1.00 67.56 192 ASN A O 1
ATOM 1555 N N . THR A 1 193 ? 4.531 -18.659 1.120 1.00 64.19 193 THR A N 1
ATOM 1556 C CA . THR A 1 193 ? 3.075 -18.526 0.943 1.00 64.19 193 THR A CA 1
ATOM 1557 C C . THR A 1 193 ? 2.704 -17.685 -0.279 1.00 64.19 193 THR A C 1
ATOM 1559 O O . THR A 1 193 ? 1.615 -17.852 -0.819 1.00 64.19 193 THR A O 1
ATOM 1562 N N . LEU A 1 194 ? 3.610 -16.822 -0.751 1.00 66.06 194 LEU A N 1
ATOM 1563 C CA . LEU A 1 194 ? 3.425 -16.056 -1.982 1.00 66.06 194 LEU A CA 1
ATOM 1564 C C . LEU A 1 194 ? 3.344 -16.963 -3.212 1.00 66.06 194 LEU A C 1
ATOM 1566 O O . LEU A 1 194 ? 2.566 -16.664 -4.108 1.00 66.06 194 LEU A O 1
ATOM 1570 N N . GLU A 1 195 ? 4.098 -18.064 -3.252 1.00 67.69 195 GLU A N 1
ATOM 1571 C CA . GLU A 1 195 ? 4.013 -19.062 -4.323 1.00 67.69 195 GLU A CA 1
ATOM 1572 C C . GLU A 1 195 ? 2.584 -19.616 -4.440 1.00 67.69 195 GLU A C 1
ATOM 1574 O O . GLU A 1 195 ? 2.042 -19.670 -5.538 1.00 67.69 195 GLU A O 1
ATOM 1579 N N . TYR A 1 196 ? 1.933 -19.920 -3.309 1.00 66.50 196 TYR A N 1
ATOM 1580 C CA . TYR A 1 196 ? 0.528 -20.348 -3.277 1.00 66.50 196 TYR A CA 1
ATOM 1581 C C . TYR A 1 196 ? -0.446 -19.224 -3.666 1.00 66.50 196 TYR A C 1
ATOM 1583 O O . TYR A 1 196 ? -1.475 -19.452 -4.298 1.00 66.50 196 TYR A O 1
ATOM 1591 N N . GLU A 1 197 ? -0.167 -17.981 -3.283 1.00 67.94 197 GLU A N 1
ATOM 1592 C CA . GLU A 1 197 ? -1.032 -16.868 -3.672 1.00 67.94 197 GLU A CA 1
ATOM 1593 C C . GLU A 1 197 ? -0.915 -16.522 -5.157 1.00 67.94 197 GLU A C 1
ATOM 1595 O O . GLU A 1 197 ? -1.929 -16.234 -5.787 1.00 67.94 197 GLU A O 1
ATOM 1600 N N . ILE A 1 198 ? 0.288 -16.596 -5.727 1.00 69.94 198 ILE A N 1
ATOM 1601 C CA . ILE A 1 198 ? 0.528 -16.390 -7.156 1.00 69.94 198 ILE A CA 1
ATOM 1602 C C . ILE A 1 198 ? 0.025 -17.581 -7.972 1.00 69.94 198 ILE A C 1
ATOM 1604 O O . ILE A 1 198 ? -0.500 -17.354 -9.058 1.00 69.94 198 ILE A O 1
ATOM 1608 N N . SER A 1 199 ? 0.058 -18.811 -7.451 1.00 69.38 199 SER A N 1
ATOM 1609 C CA . SER A 1 199 ? -0.545 -19.964 -8.137 1.00 69.38 199 SER A CA 1
ATOM 1610 C C . SER A 1 199 ? -2.067 -19.852 -8.271 1.00 69.38 199 SER A C 1
ATOM 1612 O O . SER A 1 199 ? -2.657 -20.481 -9.140 1.00 69.38 199 SER A O 1
ATOM 1614 N N . ASN A 1 200 ? -2.711 -19.035 -7.429 1.00 66.62 200 ASN A N 1
ATOM 1615 C CA . ASN A 1 200 ? -4.126 -18.670 -7.566 1.00 66.62 200 ASN A CA 1
ATOM 1616 C C . ASN A 1 200 ? -4.350 -17.496 -8.541 1.00 66.62 200 ASN A C 1
ATOM 1618 O O . ASN A 1 200 ? -5.469 -17.002 -8.681 1.00 66.62 200 ASN A O 1
ATOM 1622 N N . THR A 1 201 ? -3.296 -17.029 -9.210 1.00 67.44 201 THR A N 1
ATOM 1623 C CA . THR A 1 201 ? -3.350 -16.039 -10.289 1.00 67.44 201 THR A CA 1
ATOM 1624 C C . THR A 1 201 ? -2.942 -16.686 -11.614 1.00 67.44 201 THR A C 1
ATOM 1626 O O . THR A 1 201 ? -2.334 -17.749 -11.641 1.00 67.44 201 THR A O 1
ATOM 1629 N N . ASN A 1 202 ? -3.208 -16.015 -12.738 1.00 67.00 202 ASN A N 1
ATOM 1630 C CA . ASN A 1 202 ? -2.751 -16.475 -14.059 1.00 67.00 202 ASN A CA 1
ATOM 1631 C C . ASN A 1 202 ? -1.302 -16.045 -14.378 1.00 67.00 202 ASN A C 1
ATOM 1633 O O . ASN A 1 202 ? -0.909 -16.035 -15.544 1.00 67.00 202 ASN A O 1
ATOM 1637 N N . ILE A 1 203 ? -0.527 -15.606 -13.382 1.00 74.44 203 ILE A N 1
ATOM 1638 C CA . ILE A 1 203 ? 0.860 -15.170 -13.571 1.00 74.44 203 ILE A CA 1
ATOM 1639 C C . ILE A 1 203 ? 1.768 -16.403 -13.579 1.00 74.44 203 ILE A C 1
ATOM 1641 O O . ILE A 1 203 ? 1.637 -17.283 -12.729 1.00 74.44 203 ILE A O 1
ATOM 1645 N N . LYS A 1 204 ? 2.718 -16.464 -14.519 1.00 79.56 204 LYS A N 1
ATOM 1646 C CA . LYS A 1 204 ? 3.700 -17.550 -14.550 1.00 79.56 204 LYS A CA 1
ATOM 1647 C C . LYS A 1 204 ? 4.654 -17.426 -13.373 1.00 79.56 204 LYS A C 1
ATOM 1649 O O . LYS A 1 204 ? 5.163 -16.352 -13.052 1.00 79.56 204 LYS A O 1
ATOM 1654 N N . HIS A 1 205 ? 4.935 -18.554 -12.743 1.00 80.50 205 HIS A N 1
ATOM 1655 C CA . HIS A 1 205 ? 5.845 -18.596 -11.617 1.00 80.50 205 HIS A CA 1
ATOM 1656 C C . HIS A 1 205 ? 6.639 -19.897 -11.611 1.00 80.50 205 HIS A C 1
ATOM 1658 O O . HIS A 1 205 ? 6.194 -20.926 -12.122 1.00 80.50 205 HIS A O 1
ATOM 1664 N N . LYS A 1 206 ? 7.850 -19.844 -11.057 1.00 82.56 206 LYS A N 1
ATOM 1665 C CA . LYS A 1 206 ? 8.767 -20.977 -10.996 1.00 82.56 206 LYS A CA 1
ATOM 1666 C C . LYS A 1 206 ? 9.577 -20.941 -9.709 1.00 82.56 206 LYS A C 1
ATOM 1668 O O . LYS A 1 206 ? 10.308 -19.991 -9.429 1.00 82.56 206 LYS A O 1
ATOM 1673 N N . HIS A 1 207 ? 9.514 -22.032 -8.960 1.00 83.06 207 HIS A N 1
ATOM 1674 C CA . HIS A 1 207 ? 10.438 -22.276 -7.866 1.00 83.06 207 HIS A CA 1
ATOM 1675 C C . HIS A 1 207 ? 11.807 -22.680 -8.432 1.00 83.06 207 HIS A C 1
ATOM 1677 O O . HIS A 1 207 ? 11.983 -23.792 -8.934 1.00 83.06 207 HIS A O 1
ATOM 1683 N N . VAL A 1 208 ? 12.788 -21.777 -8.375 1.00 84.19 208 VAL A N 1
ATOM 1684 C CA . VAL A 1 208 ? 14.157 -22.047 -8.851 1.00 84.19 208 VAL A CA 1
ATOM 1685 C C . VAL A 1 208 ? 15.035 -22.644 -7.747 1.00 84.19 208 VAL A C 1
ATOM 1687 O O . VAL A 1 208 ? 15.959 -23.397 -8.046 1.00 84.19 208 VAL A O 1
ATOM 1690 N N . GLY A 1 209 ? 14.722 -22.376 -6.477 1.00 82.62 209 GLY A N 1
ATOM 1691 C CA . GLY A 1 209 ? 15.260 -23.054 -5.289 1.00 82.62 209 GLY A CA 1
ATOM 1692 C C . GLY A 1 209 ? 16.711 -22.743 -4.910 1.00 82.62 209 GLY A C 1
ATOM 1693 O O . GLY A 1 209 ? 17.078 -22.890 -3.750 1.00 82.62 209 GLY A O 1
ATOM 1694 N N . ASN A 1 210 ? 17.563 -22.325 -5.850 1.00 87.12 210 ASN A N 1
ATOM 1695 C CA . ASN A 1 210 ? 18.908 -21.840 -5.543 1.00 87.12 210 ASN A CA 1
ATOM 1696 C C . ASN A 1 210 ? 19.429 -20.846 -6.590 1.00 87.12 210 ASN A C 1
ATOM 1698 O O . ASN A 1 210 ? 18.893 -20.708 -7.691 1.00 87.12 210 ASN A O 1
ATOM 1702 N N . LEU A 1 211 ? 20.515 -20.171 -6.221 1.00 88.50 211 LEU A N 1
ATOM 1703 C CA . LEU A 1 211 ? 21.167 -19.125 -7.004 1.00 88.50 211 LEU A CA 1
ATOM 1704 C C . LEU A 1 211 ? 21.725 -19.613 -8.356 1.00 88.50 211 LEU A C 1
ATOM 1706 O O . LEU A 1 211 ? 21.646 -18.884 -9.342 1.00 88.50 211 LEU A O 1
ATOM 1710 N N . ASN A 1 212 ? 22.216 -20.852 -8.445 1.00 90.19 212 ASN A N 1
ATOM 1711 C CA . ASN A 1 212 ? 22.742 -21.410 -9.700 1.00 90.19 212 ASN A CA 1
ATOM 1712 C C . ASN A 1 212 ? 21.621 -21.661 -10.713 1.00 90.19 212 ASN A C 1
ATOM 1714 O O . ASN A 1 212 ? 21.729 -21.298 -11.883 1.00 90.19 212 ASN A O 1
ATOM 1718 N N . ARG A 1 213 ? 20.502 -22.232 -10.255 1.00 91.12 213 ARG A N 1
ATOM 1719 C CA . ARG A 1 213 ? 19.303 -22.438 -11.077 1.00 91.12 213 ARG A CA 1
ATOM 1720 C C . ARG A 1 213 ? 18.654 -21.117 -11.473 1.00 91.12 213 ARG A C 1
ATOM 1722 O O . ARG A 1 213 ? 18.140 -21.017 -12.586 1.00 91.12 213 ARG A O 1
ATOM 1729 N N . MET A 1 214 ? 18.691 -20.110 -10.598 1.00 93.75 214 MET A N 1
ATOM 1730 C CA . MET A 1 214 ? 18.292 -18.743 -10.937 1.00 93.75 214 MET A CA 1
ATOM 1731 C C . MET A 1 214 ? 19.172 -18.193 -12.063 1.00 93.75 214 MET A C 1
ATOM 1733 O O . MET A 1 214 ? 18.632 -17.780 -13.081 1.00 93.75 214 MET A O 1
ATOM 1737 N N . SER A 1 215 ? 20.499 -18.260 -11.918 1.00 93.75 215 SER A N 1
ATOM 1738 C CA . SER A 1 215 ? 21.462 -17.809 -12.931 1.00 93.75 215 SER A CA 1
ATOM 1739 C C . SER A 1 215 ? 21.196 -18.451 -14.298 1.00 93.75 215 SER A C 1
ATOM 1741 O O . SER A 1 215 ? 20.968 -17.742 -15.276 1.00 93.75 215 SER A O 1
ATOM 1743 N N . ALA A 1 216 ? 21.078 -19.784 -14.337 1.00 92.88 216 ALA A N 1
ATOM 1744 C CA . ALA A 1 216 ? 20.753 -20.529 -15.554 1.00 92.88 216 ALA A CA 1
ATOM 1745 C C . ALA A 1 216 ? 19.373 -20.160 -16.131 1.00 92.88 216 ALA A C 1
ATOM 1747 O O . ALA A 1 216 ? 19.188 -20.088 -17.343 1.00 92.88 216 ALA A O 1
ATOM 1748 N N . THR A 1 217 ? 18.376 -19.917 -15.274 1.00 93.75 217 THR A N 1
ATOM 1749 C CA . THR A 1 217 ? 17.044 -19.498 -15.730 1.00 93.75 217 THR A CA 1
ATOM 1750 C C . THR A 1 217 ? 17.103 -18.115 -16.371 1.00 93.75 217 THR A C 1
ATOM 1752 O O . THR A 1 217 ? 16.529 -17.943 -17.444 1.00 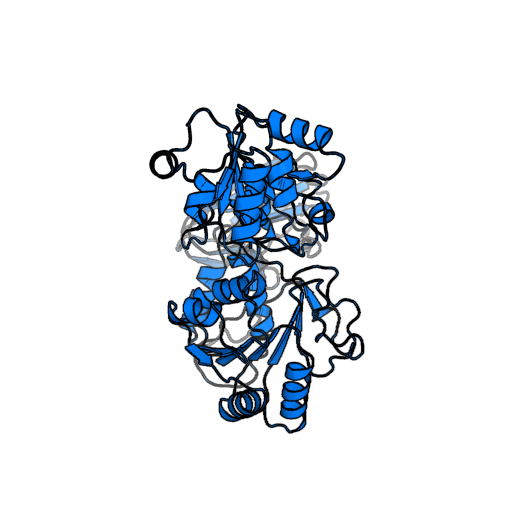93.75 217 THR A O 1
ATOM 1755 N N . LEU A 1 218 ? 17.804 -17.159 -15.756 1.00 94.19 218 LEU A N 1
ATOM 1756 C CA . LEU A 1 218 ? 17.946 -15.795 -16.266 1.00 94.19 218 LEU A CA 1
ATOM 1757 C C . LEU A 1 218 ? 18.714 -15.758 -17.595 1.00 94.19 218 LEU A C 1
ATOM 1759 O O . LEU A 1 218 ? 18.252 -15.103 -18.528 1.00 94.19 218 LEU A O 1
ATOM 1763 N N . SER A 1 219 ? 19.817 -16.506 -17.718 1.00 92.94 219 SER A N 1
ATOM 1764 C CA . SER A 1 219 ? 20.608 -16.570 -18.957 1.00 92.94 219 SER A CA 1
ATOM 1765 C C . SER A 1 219 ? 19.849 -17.227 -20.112 1.00 92.94 219 SER A C 1
ATOM 1767 O O . SER A 1 219 ? 19.921 -16.771 -21.250 1.00 92.94 219 SER A O 1
ATOM 1769 N N . ASN A 1 220 ? 19.079 -18.285 -19.836 1.00 92.00 220 ASN A N 1
ATOM 1770 C CA . ASN A 1 220 ? 18.472 -19.099 -20.893 1.00 92.00 220 ASN A CA 1
ATOM 1771 C C . ASN A 1 220 ? 17.146 -18.534 -21.422 1.00 92.00 220 ASN A C 1
ATOM 1773 O O . ASN A 1 220 ? 16.709 -18.913 -22.505 1.00 92.00 220 ASN A O 1
ATOM 1777 N N . ASN A 1 221 ? 16.474 -17.654 -20.671 1.00 86.88 221 ASN A N 1
ATOM 1778 C CA . ASN A 1 221 ? 15.101 -17.235 -20.976 1.00 86.88 221 ASN A CA 1
ATOM 1779 C C . ASN A 1 221 ? 14.958 -15.853 -21.622 1.00 86.88 221 ASN A C 1
ATOM 1781 O O . ASN A 1 221 ? 13.812 -15.479 -21.879 1.00 86.88 221 ASN A O 1
ATOM 1785 N N . ARG A 1 222 ? 16.065 -15.138 -21.887 1.00 85.06 222 ARG A N 1
ATOM 1786 C CA . ARG A 1 222 ? 16.112 -13.787 -22.487 1.00 85.06 222 ARG A CA 1
ATOM 1787 C C . ARG A 1 222 ? 15.005 -12.859 -21.964 1.00 85.06 222 ARG A C 1
ATOM 1789 O O . ARG A 1 222 ? 13.982 -12.659 -22.614 1.00 85.06 222 ARG A O 1
ATOM 1796 N N . TYR A 1 223 ? 15.215 -12.307 -20.775 1.00 91.69 223 TYR A N 1
ATOM 1797 C CA . TYR A 1 223 ? 14.325 -11.298 -20.197 1.00 91.69 223 TYR A CA 1
ATOM 1798 C C . TYR A 1 223 ? 14.687 -9.892 -20.687 1.00 91.69 223 TYR A C 1
ATOM 1800 O O . TYR A 1 223 ? 15.864 -9.544 -20.746 1.00 91.69 223 TYR A O 1
ATOM 1808 N N . ASP A 1 224 ? 13.686 -9.068 -20.990 1.00 88.38 224 ASP A N 1
ATOM 1809 C CA . ASP A 1 224 ? 13.870 -7.639 -21.274 1.00 88.38 224 ASP A CA 1
ATOM 1810 C C . ASP A 1 224 ? 14.169 -6.857 -19.993 1.00 88.38 224 ASP A C 1
ATOM 1812 O O . ASP A 1 224 ? 14.925 -5.889 -19.998 1.00 88.38 224 ASP A O 1
ATOM 1816 N N . THR A 1 225 ? 13.554 -7.265 -18.882 1.00 90.81 225 THR A N 1
ATOM 1817 C CA . THR A 1 225 ? 13.729 -6.633 -17.573 1.00 90.81 225 THR A CA 1
ATOM 1818 C C . THR A 1 225 ? 13.855 -7.697 -16.495 1.00 90.81 225 THR A C 1
ATOM 1820 O O . THR A 1 225 ? 13.074 -8.649 -16.459 1.00 90.81 225 THR A O 1
ATOM 1823 N N . ILE A 1 226 ? 14.817 -7.519 -15.596 1.00 92.94 226 ILE A N 1
ATOM 1824 C CA . ILE A 1 226 ? 14.965 -8.316 -14.382 1.00 92.94 226 ILE A CA 1
ATOM 1825 C C . ILE A 1 226 ? 14.771 -7.390 -13.187 1.00 92.94 226 ILE A C 1
ATOM 1827 O O . ILE A 1 226 ? 15.492 -6.412 -13.014 1.00 92.94 226 ILE A O 1
ATOM 1831 N N . ILE A 1 227 ? 13.789 -7.722 -12.361 1.00 91.62 227 ILE A N 1
ATOM 1832 C CA . ILE A 1 227 ? 13.436 -7.005 -11.142 1.00 91.62 227 ILE A CA 1
ATOM 1833 C C . ILE A 1 227 ? 13.790 -7.898 -9.960 1.00 91.62 227 ILE A C 1
ATOM 1835 O O . ILE A 1 227 ? 13.445 -9.079 -9.968 1.00 91.62 227 ILE A O 1
ATOM 1839 N N . PHE A 1 228 ? 14.442 -7.369 -8.931 1.00 88.50 228 PHE A N 1
ATOM 1840 C CA . PHE A 1 228 ? 14.723 -8.137 -7.719 1.00 88.50 228 PHE A CA 1
ATOM 1841 C C . PHE A 1 228 ? 14.607 -7.288 -6.455 1.00 88.50 228 PHE A C 1
ATOM 1843 O O . PHE A 1 228 ? 14.859 -6.084 -6.466 1.00 88.50 228 PHE A O 1
ATOM 1850 N N . TYR A 1 229 ? 14.220 -7.920 -5.348 1.00 83.31 229 TYR A N 1
ATOM 1851 C CA . TYR A 1 229 ? 14.266 -7.281 -4.031 1.00 83.31 229 TYR A CA 1
ATOM 1852 C C . TYR A 1 229 ? 15.701 -7.234 -3.530 1.00 83.31 229 TYR A C 1
ATOM 1854 O O . TYR A 1 229 ? 16.453 -8.186 -3.747 1.00 83.31 229 TYR A O 1
ATOM 1862 N N . ASN A 1 230 ? 16.049 -6.160 -2.821 1.00 79.88 230 ASN A N 1
ATOM 1863 C CA . ASN A 1 230 ? 17.394 -5.922 -2.316 1.00 79.88 230 ASN A CA 1
ATOM 1864 C C . ASN A 1 230 ? 18.065 -7.187 -1.731 1.00 79.88 230 ASN A C 1
ATOM 1866 O O . ASN A 1 230 ? 17.663 -7.731 -0.699 1.00 79.88 230 ASN A O 1
ATOM 1870 N N . SER A 1 231 ? 19.095 -7.672 -2.430 1.00 82.50 231 SER A N 1
ATOM 1871 C CA . SER A 1 231 ? 19.865 -8.861 -2.062 1.00 82.50 231 SER A CA 1
ATOM 1872 C C . SER A 1 231 ? 21.227 -8.838 -2.748 1.00 82.50 231 SER A C 1
ATOM 1874 O O . SER A 1 231 ? 21.317 -8.930 -3.973 1.00 82.50 231 SER A O 1
ATOM 1876 N N . ALA A 1 232 ? 22.304 -8.772 -1.961 1.00 80.25 232 ALA A N 1
ATOM 1877 C CA . ALA A 1 232 ? 23.667 -8.731 -2.495 1.00 80.25 232 ALA A CA 1
ATOM 1878 C C . ALA A 1 232 ? 24.014 -9.990 -3.309 1.00 80.25 232 ALA A C 1
ATOM 1880 O O . ALA A 1 232 ? 24.664 -9.910 -4.348 1.00 80.25 232 ALA A O 1
ATOM 1881 N N . LYS A 1 233 ? 23.529 -11.159 -2.868 1.00 85.62 233 LYS A N 1
ATOM 1882 C CA . LYS A 1 233 ? 23.732 -12.440 -3.563 1.00 85.62 233 LYS A CA 1
ATOM 1883 C C . LYS A 1 233 ? 23.079 -12.435 -4.949 1.00 85.62 233 LYS A C 1
ATOM 1885 O O . LYS A 1 233 ? 23.692 -12.892 -5.910 1.00 85.62 233 LYS A O 1
ATOM 1890 N N . VAL A 1 234 ? 21.860 -11.898 -5.057 1.00 89.31 234 VAL A N 1
ATOM 1891 C CA . VAL A 1 234 ? 21.159 -11.771 -6.345 1.00 89.31 234 VAL A CA 1
ATOM 1892 C C . VAL A 1 234 ? 21.836 -10.725 -7.230 1.00 89.31 234 VAL A C 1
ATOM 1894 O O . VAL A 1 234 ? 22.105 -11.019 -8.394 1.00 89.31 234 VAL A O 1
ATOM 1897 N N . TYR A 1 235 ? 22.184 -9.560 -6.672 1.00 90.12 235 TYR A N 1
ATOM 1898 C CA . TYR A 1 235 ? 22.896 -8.503 -7.394 1.00 90.12 235 TYR A CA 1
ATOM 1899 C C . TYR A 1 235 ? 24.196 -9.012 -8.023 1.00 90.12 235 TYR A C 1
ATOM 1901 O O . TYR A 1 235 ? 24.395 -8.837 -9.221 1.00 90.12 235 TYR A O 1
ATOM 1909 N N . ASN A 1 236 ? 25.049 -9.698 -7.255 1.00 89.81 236 ASN A N 1
ATOM 1910 C CA . ASN A 1 236 ? 26.334 -10.194 -7.754 1.00 89.81 236 ASN A CA 1
ATOM 1911 C C . ASN A 1 236 ? 26.167 -11.150 -8.942 1.00 89.81 236 ASN A C 1
ATOM 1913 O O . ASN A 1 236 ? 26.931 -11.086 -9.900 1.00 89.81 236 ASN A O 1
ATOM 1917 N N . ILE A 1 237 ? 25.148 -12.011 -8.917 1.00 92.25 237 ILE A N 1
ATOM 1918 C CA . ILE A 1 237 ? 24.872 -12.927 -10.030 1.00 92.25 237 ILE A CA 1
ATOM 1919 C C . ILE A 1 237 ? 24.392 -12.166 -11.256 1.00 92.25 237 ILE A C 1
ATOM 1921 O O . ILE A 1 237 ? 24.903 -12.405 -12.345 1.00 92.25 237 ILE A O 1
ATOM 1925 N N . ILE A 1 238 ? 23.441 -11.246 -11.090 1.00 93.00 238 ILE A N 1
ATOM 1926 C CA . ILE A 1 238 ? 22.933 -10.434 -12.200 1.00 93.00 238 ILE A CA 1
ATOM 1927 C C . ILE A 1 238 ? 24.063 -9.586 -12.802 1.00 93.00 238 ILE A C 1
ATOM 1929 O O . ILE A 1 238 ? 24.214 -9.556 -14.020 1.00 93.00 238 ILE A O 1
ATOM 1933 N N . SER A 1 239 ? 24.898 -8.960 -11.967 1.00 91.38 239 SER A N 1
ATOM 1934 C CA . SER A 1 239 ? 26.058 -8.173 -12.399 1.00 91.38 239 SER A CA 1
ATOM 1935 C C . SER A 1 239 ? 27.066 -9.028 -13.169 1.00 91.38 239 SER A C 1
ATOM 1937 O O . SER A 1 239 ? 27.495 -8.619 -14.245 1.00 91.38 239 SER A O 1
ATOM 1939 N N . ASN A 1 240 ? 27.388 -10.235 -12.691 1.00 92.75 240 ASN A N 1
ATOM 1940 C CA . ASN A 1 240 ? 28.270 -11.156 -13.413 1.00 92.75 240 ASN A CA 1
ATOM 1941 C C . ASN A 1 240 ? 27.660 -11.601 -14.748 1.00 92.75 240 ASN A C 1
ATOM 1943 O O . ASN A 1 240 ? 28.348 -11.607 -15.759 1.00 92.75 240 ASN A O 1
ATOM 1947 N N . LEU A 1 241 ? 26.361 -11.920 -14.787 1.00 94.44 241 LEU A N 1
ATOM 1948 C CA . LEU A 1 241 ? 25.679 -12.271 -16.036 1.00 94.44 241 LEU A CA 1
ATOM 1949 C C . LEU A 1 241 ? 25.692 -11.116 -17.050 1.00 94.44 241 LEU A C 1
ATOM 1951 O O . LEU A 1 241 ? 25.861 -11.373 -18.240 1.00 94.44 241 LEU A O 1
ATOM 1955 N N . LYS A 1 242 ? 25.512 -9.866 -16.597 1.00 91.62 242 LYS A N 1
ATOM 1956 C CA . LYS A 1 242 ? 25.551 -8.668 -17.454 1.00 91.62 242 LYS A CA 1
ATOM 1957 C C . LYS A 1 242 ? 26.977 -8.414 -17.959 1.00 91.62 242 LYS A C 1
ATOM 1959 O O . LYS A 1 242 ? 27.168 -8.240 -19.155 1.00 91.62 242 LYS A O 1
ATOM 1964 N N . ARG A 1 243 ? 27.982 -8.510 -17.078 1.00 91.38 243 ARG A N 1
ATOM 1965 C CA . ARG A 1 243 ? 29.414 -8.385 -17.414 1.00 91.38 243 ARG A CA 1
ATOM 1966 C C . ARG A 1 243 ? 29.889 -9.446 -18.409 1.00 91.38 243 ARG A C 1
ATOM 1968 O O . ARG A 1 243 ? 30.630 -9.128 -19.330 1.00 91.38 243 ARG A O 1
ATOM 1975 N N . ASP A 1 244 ? 29.422 -10.682 -18.250 1.00 93.50 244 ASP A N 1
ATOM 1976 C CA . ASP A 1 244 ? 29.712 -11.803 -19.151 1.00 93.50 244 ASP A CA 1
ATOM 1977 C C . ASP A 1 244 ? 28.891 -11.750 -20.458 1.00 93.50 244 ASP A C 1
ATOM 1979 O O . ASP A 1 244 ? 28.935 -12.698 -21.244 1.00 93.50 244 ASP A O 1
ATOM 1983 N N . ASN A 1 245 ? 28.085 -10.703 -20.684 1.00 91.62 245 ASN A N 1
ATOM 1984 C CA . ASN A 1 245 ? 27.153 -10.575 -21.813 1.00 91.62 245 ASN A CA 1
ATOM 1985 C C . ASN A 1 245 ? 26.161 -11.751 -21.958 1.00 91.62 245 ASN A C 1
ATOM 1987 O O . ASN A 1 245 ? 25.629 -12.008 -23.039 1.00 91.62 245 ASN A O 1
ATOM 1991 N N . LYS A 1 246 ? 25.876 -12.474 -20.868 1.00 93.62 246 LYS A N 1
ATOM 1992 C CA . LYS A 1 246 ? 24.891 -13.573 -20.835 1.00 93.62 246 LYS A CA 1
ATOM 1993 C C . LYS A 1 246 ? 23.452 -13.064 -20.766 1.00 93.62 246 LYS A C 1
ATOM 1995 O O . LYS A 1 246 ? 22.526 -13.810 -21.076 1.00 93.62 246 LYS A O 1
ATOM 2000 N N . ILE A 1 247 ? 23.262 -11.814 -20.349 1.00 93.38 247 ILE A N 1
ATOM 2001 C CA . ILE A 1 247 ? 21.981 -11.101 -20.350 1.00 93.38 247 ILE A CA 1
ATOM 2002 C C . ILE A 1 247 ? 22.188 -9.673 -20.870 1.00 93.38 247 ILE A C 1
ATOM 2004 O O . ILE A 1 247 ? 23.236 -9.081 -20.640 1.00 93.38 247 ILE A O 1
ATOM 2008 N N . ASN A 1 248 ? 21.167 -9.108 -21.517 1.00 90.12 248 ASN A N 1
ATOM 2009 C CA . ASN A 1 248 ? 21.121 -7.697 -21.934 1.00 90.12 248 ASN A CA 1
ATOM 2010 C C . ASN A 1 248 ? 19.859 -7.005 -21.381 1.00 90.12 248 ASN A C 1
ATOM 2012 O O . ASN A 1 248 ? 19.149 -6.286 -22.079 1.00 90.12 248 ASN A O 1
ATOM 2016 N N . SER A 1 249 ? 19.505 -7.346 -20.144 1.00 90.75 249 SER A N 1
ATOM 2017 C CA . SER A 1 249 ? 18.252 -6.931 -19.513 1.00 90.75 249 SER A CA 1
ATOM 2018 C C . SER A 1 249 ? 18.393 -5.577 -18.814 1.00 90.75 249 SER A C 1
ATOM 2020 O O . SER A 1 249 ? 19.440 -5.282 -18.236 1.00 90.75 249 SER A O 1
ATOM 2022 N N . ASN A 1 250 ? 17.302 -4.808 -18.788 1.00 89.50 250 ASN A N 1
ATOM 2023 C CA . ASN A 1 250 ? 17.124 -3.685 -17.867 1.00 89.50 250 ASN A CA 1
ATOM 2024 C C . ASN A 1 250 ? 17.023 -4.228 -16.430 1.00 89.50 250 ASN A C 1
ATOM 2026 O O . ASN A 1 250 ? 16.215 -5.123 -16.170 1.00 89.50 250 ASN A O 1
ATOM 2030 N N . ILE A 1 251 ? 17.838 -3.736 -15.503 1.00 91.50 251 ILE A N 1
ATOM 2031 C CA . ILE A 1 251 ? 17.947 -4.250 -14.138 1.00 91.50 251 ILE A CA 1
ATOM 2032 C C . ILE A 1 251 ? 17.341 -3.255 -13.154 1.00 91.50 251 ILE A C 1
ATOM 2034 O O . ILE A 1 251 ? 17.809 -2.124 -13.018 1.00 91.50 251 ILE A O 1
ATOM 2038 N N . VAL A 1 252 ? 16.329 -3.709 -12.415 1.00 90.62 252 VAL A N 1
ATOM 2039 C CA . VAL A 1 252 ? 15.630 -2.905 -11.409 1.00 90.62 252 VAL A CA 1
ATOM 2040 C C . VAL A 1 252 ? 15.757 -3.548 -10.035 1.00 90.62 252 VAL A C 1
ATOM 2042 O O . VAL A 1 252 ? 15.336 -4.687 -9.824 1.00 90.62 252 VAL A O 1
ATOM 2045 N N . GLU A 1 253 ? 16.304 -2.809 -9.075 1.00 88.69 253 GLU A N 1
ATOM 2046 C CA . GLU A 1 253 ? 16.366 -3.232 -7.674 1.00 88.69 253 GLU A CA 1
ATOM 2047 C C . GLU A 1 253 ? 15.263 -2.537 -6.867 1.00 88.69 253 GLU A C 1
ATOM 2049 O O . GLU A 1 253 ? 15.086 -1.321 -6.965 1.00 88.69 253 GLU A O 1
ATOM 2054 N N . ILE A 1 254 ? 14.521 -3.291 -6.049 1.00 86.00 254 ILE A N 1
ATOM 2055 C CA . ILE A 1 254 ? 13.497 -2.726 -5.164 1.00 86.00 254 ILE A CA 1
ATOM 2056 C C . ILE A 1 254 ? 13.922 -2.777 -3.697 1.00 86.00 254 ILE A C 1
ATOM 2058 O O . ILE A 1 254 ? 14.228 -3.836 -3.142 1.00 86.00 254 ILE A O 1
ATOM 2062 N N . TYR A 1 255 ? 13.850 -1.617 -3.049 1.00 80.94 255 TYR A N 1
ATOM 2063 C CA . TYR A 1 255 ? 14.087 -1.412 -1.626 1.00 80.94 255 TYR A CA 1
ATOM 2064 C C . TYR A 1 255 ? 12.756 -1.240 -0.890 1.00 80.94 255 TYR A C 1
ATOM 2066 O O . TYR A 1 255 ? 12.088 -0.213 -1.028 1.00 80.94 255 TYR A O 1
ATOM 2074 N N . HIS A 1 256 ? 12.380 -2.260 -0.108 1.00 71.38 256 HIS A N 1
ATOM 2075 C CA . HIS A 1 256 ? 11.061 -2.383 0.526 1.00 71.38 256 HIS A CA 1
ATOM 2076 C C . HIS A 1 256 ? 11.037 -2.244 2.056 1.00 71.38 256 HIS A C 1
ATOM 2078 O O . HIS A 1 256 ? 9.953 -2.133 2.629 1.00 71.38 256 HIS A O 1
ATOM 2084 N N . SER A 1 257 ? 12.182 -2.248 2.739 1.00 62.66 257 SER A N 1
ATOM 2085 C CA . SER A 1 257 ? 12.219 -2.147 4.199 1.00 62.66 257 SER A CA 1
ATOM 2086 C C . SER A 1 257 ? 13.441 -1.391 4.696 1.00 62.66 257 SER A C 1
ATOM 2088 O O . SER A 1 257 ? 14.540 -1.629 4.206 1.00 62.66 257 SER A O 1
ATOM 2090 N N . ASP A 1 258 ? 13.251 -0.592 5.748 1.00 49.00 258 ASP A N 1
ATOM 2091 C CA . ASP A 1 258 ? 14.340 -0.059 6.584 1.00 49.00 258 ASP A CA 1
ATOM 2092 C C . ASP A 1 258 ? 15.014 -1.163 7.423 1.00 49.00 258 ASP A C 1
ATOM 2094 O O . ASP A 1 258 ? 16.020 -0.930 8.091 1.00 49.00 258 ASP A O 1
ATOM 2098 N N . PHE A 1 259 ? 14.465 -2.387 7.403 1.00 48.72 259 PHE A N 1
ATOM 2099 C CA . PHE A 1 259 ? 15.149 -3.547 7.951 1.00 48.72 259 PHE A CA 1
ATOM 2100 C C . PHE A 1 259 ? 16.437 -3.774 7.169 1.00 48.72 259 PHE A C 1
ATOM 2102 O O . PHE A 1 259 ? 16.417 -4.193 6.009 1.00 48.72 259 PHE A O 1
ATOM 2109 N N . ILE A 1 260 ? 17.551 -3.581 7.871 1.00 43.97 260 ILE A N 1
ATOM 2110 C CA . ILE A 1 260 ? 18.806 -4.274 7.616 1.00 43.97 260 ILE A CA 1
ATOM 2111 C C . ILE A 1 260 ? 18.502 -5.759 7.848 1.00 43.97 260 ILE A C 1
ATOM 2113 O O . ILE A 1 260 ? 18.796 -6.321 8.904 1.00 43.97 260 ILE A O 1
ATOM 2117 N N . TRP A 1 261 ? 17.823 -6.409 6.897 1.00 48.47 261 TRP A N 1
ATOM 2118 C CA . TRP A 1 261 ? 17.878 -7.859 6.814 1.00 48.47 261 TRP A CA 1
ATOM 2119 C C . TRP A 1 261 ? 19.362 -8.173 6.790 1.00 48.47 261 TRP A C 1
ATOM 2121 O O . TRP A 1 261 ? 20.086 -7.612 5.974 1.00 48.47 261 TRP A O 1
ATOM 2131 N N . GLN A 1 262 ? 19.825 -8.995 7.723 1.00 42.28 262 GLN A N 1
ATOM 2132 C CA . GLN A 1 262 ? 21.244 -9.238 7.991 1.00 42.28 262 GLN A CA 1
ATOM 2133 C C . GLN A 1 262 ? 22.025 -9.843 6.792 1.00 42.28 262 GLN A C 1
ATOM 2135 O O . GLN A 1 262 ? 23.197 -10.165 6.932 1.00 42.28 262 GLN A O 1
ATOM 2140 N N . ASP A 1 263 ? 21.413 -9.920 5.602 1.00 43.44 263 ASP A N 1
ATOM 2141 C CA . ASP A 1 263 ? 21.999 -10.279 4.304 1.00 43.44 263 ASP A CA 1
ATOM 2142 C C . ASP A 1 263 ? 22.090 -9.103 3.290 1.00 43.44 263 ASP A C 1
ATOM 2144 O O . ASP A 1 263 ? 22.702 -9.241 2.226 1.00 43.44 263 ASP A O 1
ATOM 2148 N N . ALA A 1 264 ? 21.537 -7.922 3.595 1.00 44.72 264 ALA A N 1
ATOM 2149 C CA . ALA A 1 264 ? 21.723 -6.683 2.836 1.00 44.72 264 ALA A CA 1
ATOM 2150 C C . ALA A 1 264 ? 23.024 -6.010 3.287 1.00 44.72 264 ALA A C 1
ATOM 2152 O O . ALA A 1 264 ? 23.047 -5.054 4.057 1.00 44.72 264 ALA A O 1
ATOM 2153 N N . VAL A 1 265 ? 24.124 -6.611 2.846 1.00 46.69 265 VAL A N 1
ATOM 2154 C CA . VAL A 1 265 ? 25.518 -6.210 3.029 1.00 46.69 265 VAL A CA 1
ATOM 2155 C C . VAL A 1 265 ? 25.679 -4.691 3.201 1.00 46.69 265 VAL A C 1
ATOM 2157 O O . VAL A 1 265 ? 25.753 -3.944 2.228 1.00 46.69 265 VAL A O 1
ATOM 2160 N N . ALA A 1 266 ? 25.874 -4.253 4.448 1.00 45.69 266 ALA A N 1
ATOM 2161 C CA . ALA A 1 266 ? 26.336 -2.911 4.813 1.00 45.69 266 ALA A CA 1
ATOM 2162 C C . ALA A 1 266 ? 27.714 -2.537 4.203 1.00 45.69 266 ALA A C 1
ATOM 2164 O O . ALA A 1 266 ? 28.230 -1.458 4.466 1.00 45.69 266 ALA A O 1
ATOM 2165 N N . LYS A 1 267 ? 28.321 -3.419 3.392 1.00 49.72 267 LYS A N 1
ATOM 2166 C CA . LYS A 1 267 ? 29.646 -3.267 2.768 1.00 49.72 267 LYS A CA 1
ATOM 2167 C C . LYS A 1 267 ? 29.629 -3.017 1.249 1.00 49.72 267 LYS A C 1
ATOM 2169 O O . LYS A 1 267 ? 30.662 -2.651 0.712 1.00 49.72 267 LYS A O 1
ATOM 2174 N N . MET A 1 268 ? 28.503 -3.190 0.548 1.00 57.28 268 MET A N 1
ATOM 2175 C CA . MET A 1 268 ? 28.396 -2.937 -0.898 1.00 57.28 268 MET A CA 1
ATOM 2176 C C . MET A 1 268 ? 27.307 -1.898 -1.134 1.00 57.28 268 MET A C 1
ATOM 2178 O O . MET A 1 268 ? 26.139 -2.238 -1.336 1.00 57.28 268 MET A O 1
ATOM 2182 N N . ARG A 1 269 ? 27.701 -0.625 -1.078 1.00 68.94 269 ARG A N 1
ATOM 2183 C CA . ARG A 1 269 ? 26.840 0.522 -1.402 1.00 68.94 269 ARG A CA 1
ATOM 2184 C C . ARG A 1 269 ? 26.910 0.931 -2.871 1.00 68.94 269 ARG A C 1
ATOM 2186 O O . ARG A 1 269 ? 26.190 1.829 -3.266 1.00 68.94 269 ARG A O 1
ATOM 2193 N N . GLU A 1 270 ? 27.720 0.250 -3.671 1.00 79.12 270 GLU A N 1
ATOM 2194 C CA . GLU A 1 270 ? 27.886 0.528 -5.094 1.00 79.12 270 GLU A CA 1
ATOM 2195 C C . GLU A 1 270 ? 27.046 -0.423 -5.964 1.00 79.12 270 GLU A C 1
ATOM 2197 O O . GLU A 1 270 ? 26.921 -1.620 -5.668 1.00 79.12 270 GLU A O 1
ATOM 2202 N N . ARG A 1 271 ? 26.415 0.129 -7.006 1.00 83.25 271 ARG A N 1
ATOM 2203 C CA . ARG A 1 271 ? 25.431 -0.536 -7.877 1.00 83.25 271 ARG A CA 1
ATOM 2204 C C . ARG A 1 271 ? 25.585 -0.160 -9.360 1.00 83.25 271 ARG A C 1
ATOM 2206 O O . ARG A 1 271 ? 24.605 0.160 -10.015 1.00 83.25 271 ARG A O 1
ATOM 2213 N N . GLU A 1 272 ? 26.791 -0.261 -9.917 1.00 82.44 272 GLU A N 1
ATOM 2214 C CA . GLU A 1 272 ? 27.098 0.145 -11.310 1.00 82.44 272 GLU A CA 1
ATOM 2215 C C . GLU A 1 272 ? 26.256 -0.539 -12.405 1.00 82.44 272 GLU A C 1
ATOM 2217 O O . GLU A 1 272 ? 26.132 -0.024 -13.510 1.00 82.44 272 GLU A O 1
ATOM 2222 N N . ASN A 1 273 ? 25.693 -1.721 -12.129 1.00 85.81 273 ASN A N 1
ATOM 2223 C CA . ASN A 1 273 ? 24.935 -2.504 -13.114 1.00 85.81 273 ASN A CA 1
ATOM 2224 C C . ASN A 1 273 ? 23.410 -2.405 -12.948 1.00 85.81 273 ASN A C 1
ATOM 2226 O O . ASN A 1 273 ? 22.680 -3.142 -13.618 1.00 85.81 273 ASN A O 1
ATOM 2230 N N . ILE A 1 274 ? 22.941 -1.540 -12.044 1.00 88.06 274 ILE A N 1
ATOM 2231 C CA . ILE A 1 274 ? 21.521 -1.272 -11.819 1.00 88.06 274 ILE A CA 1
ATOM 2232 C C . ILE A 1 274 ? 21.095 -0.075 -12.658 1.00 88.06 274 ILE A C 1
ATOM 2234 O O . ILE A 1 274 ? 21.668 1.004 -12.550 1.00 88.06 274 ILE A O 1
ATOM 2238 N N . ASP A 1 275 ? 20.046 -0.260 -13.451 1.00 87.69 275 ASP A N 1
ATOM 2239 C CA . ASP A 1 275 ? 19.489 0.802 -14.279 1.00 87.69 275 ASP A CA 1
ATOM 2240 C C . ASP A 1 275 ? 18.521 1.673 -13.459 1.00 87.69 275 ASP A C 1
ATOM 2242 O O . ASP A 1 275 ? 18.571 2.899 -13.543 1.00 87.69 275 ASP A O 1
ATOM 2246 N N . PHE A 1 276 ? 17.697 1.057 -12.594 1.00 87.94 276 PHE A N 1
ATOM 2247 C CA . PHE A 1 276 ? 16.776 1.768 -11.698 1.00 87.94 276 PHE A CA 1
ATOM 2248 C C . PHE A 1 276 ? 16.736 1.187 -10.285 1.00 87.94 276 PHE A C 1
ATOM 2250 O O . PHE A 1 276 ? 16.717 -0.029 -10.084 1.00 87.94 276 PHE A O 1
ATOM 2257 N N . ILE A 1 277 ? 16.606 2.072 -9.297 1.00 86.69 277 ILE A N 1
ATOM 2258 C CA . ILE A 1 277 ? 16.298 1.704 -7.914 1.00 86.69 277 ILE A CA 1
ATOM 2259 C C . ILE A 1 277 ? 14.909 2.221 -7.569 1.00 86.69 277 ILE A C 1
ATOM 2261 O O . ILE A 1 277 ? 14.669 3.428 -7.555 1.00 86.69 277 ILE A O 1
ATOM 2265 N N . PHE A 1 278 ? 13.993 1.316 -7.236 1.00 87.38 278 PHE A N 1
ATOM 2266 C CA . PHE A 1 278 ? 12.675 1.679 -6.723 1.00 87.38 278 PHE A CA 1
ATOM 2267 C C . PHE A 1 278 ? 12.682 1.623 -5.200 1.00 87.38 278 PHE A C 1
ATOM 2269 O O . PHE A 1 278 ? 12.951 0.586 -4.599 1.00 87.38 278 PHE A O 1
ATOM 2276 N N . ARG A 1 279 ? 12.370 2.752 -4.564 1.00 84.44 279 ARG A N 1
ATOM 2277 C CA . ARG A 1 279 ? 12.372 2.896 -3.102 1.00 84.44 279 ARG A CA 1
ATOM 2278 C C . ARG A 1 279 ? 10.967 3.179 -2.589 1.00 84.44 279 ARG A C 1
ATOM 2280 O O . ARG A 1 279 ? 10.334 4.144 -3.018 1.00 84.44 279 ARG A O 1
ATOM 2287 N N . VAL A 1 280 ? 10.490 2.371 -1.642 1.00 79.25 280 VAL A N 1
ATOM 2288 C CA . VAL A 1 280 ? 9.145 2.560 -1.060 1.00 79.25 280 VAL A CA 1
ATOM 2289 C C . VAL A 1 280 ? 9.051 3.698 -0.055 1.00 79.25 280 VAL A C 1
ATOM 2291 O O . VAL A 1 280 ? 7.953 4.126 0.279 1.00 79.25 280 VAL A O 1
ATOM 2294 N N . SER A 1 281 ? 10.196 4.206 0.399 1.00 77.00 281 SER A N 1
ATOM 2295 C CA . SER A 1 281 ? 10.335 5.369 1.274 1.00 77.00 281 SER A CA 1
ATOM 2296 C C . SER A 1 281 ? 11.349 6.329 0.663 1.00 77.00 281 SER A C 1
ATOM 2298 O O . SER A 1 281 ? 12.320 5.909 0.031 1.00 77.00 281 SER A O 1
ATOM 2300 N N . LYS A 1 282 ? 11.150 7.633 0.869 1.00 77.44 282 LYS A N 1
ATOM 2301 C CA . LYS A 1 282 ? 12.083 8.666 0.393 1.00 77.44 282 LYS A CA 1
ATOM 2302 C C . LYS A 1 282 ? 13.466 8.560 1.043 1.00 77.44 282 LYS A C 1
ATOM 2304 O O . LYS A 1 282 ? 14.437 8.991 0.436 1.00 77.44 282 LYS A O 1
ATOM 2309 N N . ASN A 1 283 ? 13.565 7.955 2.222 1.00 74.12 283 ASN A N 1
ATOM 2310 C CA . ASN A 1 283 ? 14.822 7.862 2.969 1.00 74.12 283 ASN A CA 1
ATOM 2311 C C . ASN A 1 283 ? 15.589 6.557 2.700 1.00 74.12 283 ASN A C 1
ATOM 2313 O O . ASN A 1 283 ? 16.684 6.376 3.217 1.00 74.12 283 ASN A O 1
ATOM 2317 N N . LEU A 1 284 ? 15.029 5.650 1.895 1.00 75.88 284 LEU A N 1
ATOM 2318 C CA . LEU A 1 284 ? 15.697 4.409 1.515 1.00 75.88 284 LEU A CA 1
ATOM 2319 C C . LEU A 1 284 ? 16.633 4.625 0.328 1.00 75.88 284 LEU A C 1
ATOM 2321 O O . LEU A 1 284 ? 16.304 5.374 -0.595 1.00 75.88 284 LEU A O 1
ATOM 2325 N N . ALA A 1 285 ? 17.754 3.895 0.333 1.00 74.12 285 ALA A N 1
ATOM 2326 C CA . ALA A 1 285 ? 18.700 3.803 -0.782 1.00 74.12 285 ALA A CA 1
ATOM 2327 C C . ALA A 1 285 ? 19.324 5.145 -1.224 1.00 74.12 285 ALA A C 1
ATOM 2329 O O . ALA A 1 285 ? 19.841 5.259 -2.336 1.00 74.12 285 ALA A O 1
ATOM 2330 N N . THR A 1 286 ? 19.286 6.175 -0.374 1.00 75.56 286 THR A N 1
ATOM 2331 C CA . THR A 1 286 ? 19.845 7.499 -0.693 1.00 75.56 286 THR A CA 1
ATOM 2332 C C . THR A 1 286 ? 21.370 7.486 -0.760 1.00 75.56 286 THR A C 1
ATOM 2334 O O . THR A 1 286 ? 21.957 8.243 -1.521 1.00 75.56 286 THR A O 1
ATOM 2337 N N . ASP A 1 287 ? 22.004 6.601 0.005 1.00 77.56 287 ASP A N 1
ATOM 2338 C CA . ASP A 1 287 ? 23.451 6.440 0.161 1.00 77.56 287 ASP A CA 1
ATOM 2339 C C . ASP A 1 287 ? 24.090 5.467 -0.846 1.00 77.56 287 ASP A C 1
ATOM 2341 O O . ASP A 1 287 ? 25.282 5.174 -0.745 1.00 77.56 287 ASP A O 1
ATOM 2345 N N . ILE A 1 288 ? 23.314 4.952 -1.803 1.00 81.12 288 ILE A N 1
ATOM 2346 C CA . ILE A 1 288 ? 23.798 4.018 -2.825 1.00 81.12 288 ILE A CA 1
ATOM 2347 C C . ILE A 1 288 ? 24.504 4.781 -3.949 1.00 81.12 288 ILE A C 1
ATOM 2349 O O . ILE A 1 288 ? 23.914 5.667 -4.568 1.00 81.12 288 ILE A O 1
ATOM 2353 N N . SER A 1 289 ? 25.754 4.425 -4.235 1.00 82.88 289 SER A N 1
ATOM 2354 C CA . SER A 1 289 ? 26.549 4.926 -5.361 1.00 82.88 289 SER A CA 1
ATOM 2355 C C . SER A 1 289 ? 26.425 4.015 -6.592 1.00 82.88 289 SER A C 1
ATOM 2357 O O . SER A 1 289 ? 25.890 2.908 -6.524 1.00 82.88 289 SER A O 1
ATOM 2359 N N . GLY A 1 290 ? 26.895 4.480 -7.752 1.00 82.38 290 GLY A N 1
ATOM 2360 C CA . GLY A 1 290 ? 26.840 3.724 -9.013 1.00 82.38 290 GLY A CA 1
ATOM 2361 C C . GLY A 1 290 ? 25.488 3.769 -9.737 1.00 82.38 290 GLY A C 1
ATOM 2362 O O . GLY A 1 290 ? 25.386 3.263 -10.846 1.00 82.38 290 GLY A O 1
ATOM 2363 N N . VAL A 1 291 ? 24.474 4.415 -9.149 1.00 83.06 291 VAL A N 1
ATOM 2364 C CA . VAL A 1 291 ? 23.180 4.711 -9.786 1.00 83.06 291 VAL A CA 1
ATOM 2365 C C . VAL A 1 291 ? 22.909 6.205 -9.662 1.00 83.06 291 VAL A C 1
ATOM 2367 O O . VAL A 1 291 ? 23.011 6.757 -8.564 1.00 83.06 291 VAL A O 1
ATOM 2370 N N . LEU A 1 292 ? 22.557 6.853 -10.776 1.00 80.94 292 LEU A N 1
ATOM 2371 C CA . LEU A 1 292 ? 22.203 8.275 -10.802 1.00 80.94 292 LEU A CA 1
ATOM 2372 C C . LEU A 1 292 ? 20.983 8.549 -9.913 1.00 80.94 292 LEU A C 1
ATOM 2374 O O . LEU A 1 292 ? 20.052 7.746 -9.853 1.00 80.94 292 LEU A O 1
ATOM 2378 N N . ASP A 1 293 ? 20.953 9.703 -9.245 1.00 81.38 293 ASP A N 1
ATOM 2379 C CA . ASP A 1 293 ? 19.861 10.044 -8.322 1.00 81.38 293 ASP A CA 1
ATOM 2380 C C . ASP A 1 293 ? 18.489 10.120 -9.010 1.00 81.38 293 ASP A C 1
ATOM 2382 O O . ASP A 1 293 ? 17.477 9.756 -8.409 1.00 81.38 293 ASP A O 1
ATOM 2386 N N . GLU A 1 294 ? 18.446 10.516 -10.284 1.00 81.19 294 GLU A N 1
ATOM 2387 C CA . GLU A 1 294 ? 17.231 10.503 -11.111 1.00 81.19 294 GLU A CA 1
ATOM 2388 C C . GLU A 1 294 ? 16.663 9.091 -11.328 1.00 81.19 294 GLU A C 1
ATOM 2390 O O . GLU A 1 294 ? 15.445 8.918 -11.408 1.00 81.19 294 GLU A O 1
ATOM 2395 N N . ASN A 1 295 ? 17.524 8.071 -11.292 1.00 82.81 295 ASN A N 1
ATOM 2396 C CA . ASN A 1 295 ? 17.148 6.664 -11.415 1.00 82.81 295 ASN A CA 1
ATOM 2397 C C . ASN A 1 295 ? 16.783 6.023 -10.062 1.00 82.81 295 ASN A C 1
ATOM 2399 O O . ASN A 1 295 ? 16.338 4.872 -10.018 1.00 82.81 295 ASN A O 1
ATOM 2403 N N . LYS A 1 296 ? 16.905 6.762 -8.947 1.00 85.06 296 LYS A N 1
ATOM 2404 C CA . LYS A 1 296 ? 16.451 6.360 -7.602 1.00 85.06 296 LYS A CA 1
ATOM 2405 C C . LYS A 1 296 ? 15.022 6.841 -7.351 1.00 85.06 296 LYS A C 1
ATOM 2407 O O . LYS A 1 296 ? 14.743 7.810 -6.628 1.00 85.06 296 LYS A O 1
ATOM 2412 N N . ILE A 1 297 ? 14.070 6.134 -7.939 1.00 84.38 297 ILE A N 1
ATOM 2413 C CA . ILE A 1 297 ? 12.677 6.557 -8.033 1.00 84.38 297 ILE A CA 1
ATOM 2414 C C . ILE A 1 297 ? 11.899 6.173 -6.776 1.00 84.38 297 ILE A C 1
ATOM 2416 O O . ILE A 1 297 ? 11.773 5.006 -6.408 1.00 84.38 297 ILE A O 1
ATOM 2420 N N . PHE A 1 298 ? 11.301 7.180 -6.136 1.00 83.44 298 PHE A N 1
ATOM 2421 C CA . PHE A 1 298 ? 10.325 6.948 -5.076 1.00 83.44 298 PHE A CA 1
ATOM 2422 C C . PHE A 1 298 ? 9.054 6.313 -5.645 1.00 83.44 298 PHE A C 1
ATOM 2424 O O . PHE A 1 298 ? 8.371 6.913 -6.487 1.00 83.44 298 PHE A O 1
ATOM 2431 N N . MET A 1 299 ? 8.752 5.111 -5.165 1.00 82.56 299 MET A N 1
ATOM 2432 C CA . MET A 1 299 ? 7.631 4.286 -5.583 1.00 82.56 299 MET A CA 1
ATOM 2433 C C . MET A 1 299 ? 6.902 3.763 -4.336 1.00 82.56 299 MET A C 1
ATOM 2435 O O . MET A 1 299 ? 7.224 2.676 -3.855 1.00 82.56 299 MET A O 1
ATOM 2439 N N . PRO A 1 300 ? 5.962 4.538 -3.765 1.00 81.19 300 PRO A N 1
ATOM 2440 C CA . PRO A 1 300 ? 5.240 4.103 -2.577 1.00 81.19 300 PRO A CA 1
ATOM 2441 C C . PRO A 1 300 ? 4.397 2.863 -2.879 1.00 81.19 300 PRO A C 1
ATOM 2443 O O . PRO A 1 300 ? 4.051 2.583 -4.030 1.00 81.19 300 PRO A O 1
ATOM 2446 N N . VAL A 1 301 ? 4.024 2.135 -1.829 1.00 83.38 301 VAL A N 1
ATOM 2447 C CA . VAL A 1 301 ? 3.099 1.009 -1.968 1.00 83.38 301 VAL A CA 1
ATOM 2448 C C . VAL A 1 301 ? 1.728 1.513 -2.415 1.00 83.38 301 VAL A C 1
ATOM 2450 O O . VAL A 1 301 ? 1.187 2.447 -1.836 1.00 83.38 301 VAL A O 1
ATOM 2453 N N . GLY A 1 302 ? 1.154 0.890 -3.440 1.00 85.62 302 GLY A N 1
ATOM 2454 C CA . GLY A 1 302 ? -0.169 1.243 -3.942 1.00 85.62 302 GLY A CA 1
ATOM 2455 C C . GLY A 1 302 ? -1.290 0.407 -3.335 1.00 85.62 302 GLY A C 1
ATOM 2456 O O . GLY A 1 302 ? -1.150 -0.804 -3.172 1.00 85.62 302 GLY A O 1
ATOM 2457 N N . ILE A 1 303 ? -2.420 1.056 -3.068 1.00 88.12 303 ILE A N 1
ATOM 2458 C CA . ILE A 1 303 ? -3.666 0.456 -2.592 1.00 88.12 303 ILE A CA 1
ATOM 2459 C C . ILE A 1 303 ? -4.707 0.458 -3.701 1.00 88.12 303 ILE A C 1
ATOM 2461 O O . ILE A 1 303 ? -4.895 1.450 -4.412 1.00 88.12 303 ILE A O 1
ATOM 2465 N N . ASP A 1 304 ? -5.406 -0.665 -3.837 1.00 88.44 304 ASP A N 1
ATOM 2466 C CA . ASP A 1 304 ? -6.589 -0.741 -4.679 1.00 88.44 304 ASP A CA 1
ATOM 2467 C C . ASP A 1 304 ? -7.769 -0.050 -3.985 1.00 88.44 304 ASP A C 1
ATOM 2469 O O . ASP A 1 304 ? -8.490 -0.643 -3.187 1.00 88.44 304 ASP A O 1
ATOM 2473 N N . THR A 1 305 ? -7.958 1.232 -4.289 1.00 89.06 305 THR A N 1
ATOM 2474 C CA . THR A 1 305 ? -8.989 2.082 -3.672 1.00 89.06 305 THR A CA 1
ATOM 2475 C C . THR A 1 305 ? -10.418 1.745 -4.112 1.00 89.06 305 THR A C 1
ATOM 2477 O O . THR A 1 305 ? -11.377 2.284 -3.543 1.00 89.06 305 THR A O 1
ATOM 2480 N N . LYS A 1 306 ? -10.575 0.869 -5.120 1.00 88.75 306 LYS A N 1
ATOM 2481 C CA . LYS A 1 306 ? -11.864 0.295 -5.536 1.00 88.75 306 LYS A CA 1
ATOM 2482 C C . LYS A 1 306 ? -12.188 -0.966 -4.729 1.00 88.75 306 LYS A C 1
ATOM 2484 O O . LYS A 1 306 ? -13.361 -1.209 -4.452 1.00 88.75 306 LYS A O 1
ATOM 2489 N N . LEU A 1 307 ? -11.169 -1.740 -4.341 1.00 89.19 307 LEU A N 1
ATOM 2490 C CA . LEU A 1 307 ? -11.309 -2.896 -3.450 1.00 89.19 307 LEU A CA 1
ATOM 2491 C C . LEU A 1 307 ? -11.493 -2.466 -1.988 1.00 89.19 307 LEU A C 1
ATOM 2493 O O . LEU A 1 307 ? -12.430 -2.907 -1.327 1.00 89.19 307 LEU A O 1
ATOM 2497 N N . PHE A 1 308 ? -10.625 -1.576 -1.504 1.00 92.62 308 PHE A N 1
ATOM 2498 C CA . PHE A 1 308 ? -10.688 -0.996 -0.164 1.00 92.62 308 PHE A CA 1
ATOM 2499 C C . PHE A 1 308 ? -11.548 0.261 -0.192 1.00 92.62 308 PHE A C 1
ATOM 2501 O O . PHE A 1 308 ? -11.083 1.398 -0.264 1.00 92.62 308 PHE A O 1
ATOM 2508 N N . ILE A 1 309 ? -12.852 0.032 -0.206 1.00 91.19 309 ILE A N 1
ATOM 2509 C CA . ILE A 1 309 ? -13.865 1.070 -0.115 1.00 91.19 309 ILE A CA 1
ATOM 2510 C C . ILE A 1 309 ? -14.823 0.703 1.003 1.00 91.19 309 ILE A C 1
ATOM 2512 O O . ILE A 1 309 ? -15.204 -0.463 1.140 1.00 91.19 309 ILE A O 1
ATOM 2516 N N . ARG A 1 310 ? -15.220 1.715 1.777 1.00 87.81 310 ARG A N 1
ATOM 2517 C CA . ARG A 1 310 ? -16.226 1.540 2.812 1.00 87.81 310 ARG A CA 1
ATOM 2518 C C . ARG A 1 310 ? -17.528 1.050 2.180 1.00 87.81 310 ARG A C 1
ATOM 2520 O O . ARG A 1 310 ? -18.101 1.720 1.322 1.00 87.81 310 ARG A O 1
ATOM 2527 N N . LYS A 1 311 ? -17.978 -0.117 2.619 1.00 85.19 311 LYS A N 1
ATOM 2528 C CA . LYS A 1 311 ? -19.310 -0.674 2.377 1.00 85.19 311 LYS A CA 1
ATOM 2529 C C . LYS A 1 311 ? -19.777 -1.183 3.725 1.00 85.19 311 LYS A C 1
ATOM 2531 O O . LYS A 1 311 ? -19.134 -2.078 4.259 1.00 85.19 311 LYS A O 1
ATOM 2536 N N . ASP A 1 312 ? -20.818 -0.608 4.309 1.00 71.88 312 ASP A N 1
ATOM 2537 C CA . ASP A 1 312 ? -21.267 -1.081 5.618 1.00 71.88 312 ASP A CA 1
ATOM 2538 C C . ASP A 1 312 ? -21.640 -2.571 5.530 1.00 71.88 312 ASP A C 1
ATOM 2540 O O . ASP A 1 312 ? -22.478 -2.965 4.720 1.00 71.88 312 ASP A O 1
ATOM 2544 N N . ASN A 1 313 ? -20.963 -3.410 6.322 1.00 71.25 313 ASN A N 1
ATOM 2545 C CA . ASN A 1 313 ? -21.125 -4.866 6.307 1.00 71.25 313 ASN A CA 1
ATOM 2546 C C . ASN A 1 313 ? -21.761 -5.334 7.623 1.00 71.25 313 ASN A C 1
ATOM 2548 O O . ASN A 1 313 ? -21.096 -5.843 8.530 1.00 71.25 313 ASN A O 1
ATOM 2552 N N . VAL A 1 314 ? -23.068 -5.090 7.740 1.00 69.38 314 VAL A N 1
ATOM 2553 C CA . VAL A 1 314 ? -23.860 -5.392 8.945 1.00 69.38 314 VAL A CA 1
ATOM 2554 C C . VAL A 1 314 ? -23.915 -6.900 9.219 1.00 69.38 314 VAL A C 1
ATOM 2556 O O . VAL A 1 314 ? -23.942 -7.315 10.380 1.00 69.38 314 VAL A O 1
ATOM 2559 N N . ASP A 1 315 ? -23.879 -7.724 8.175 1.00 78.50 315 ASP A N 1
ATOM 256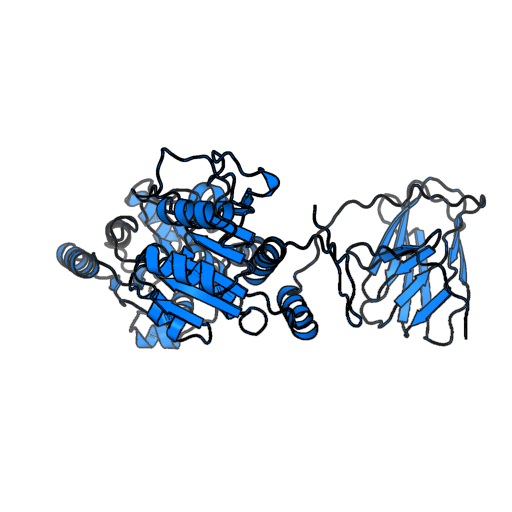0 C CA . ASP A 1 315 ? -24.024 -9.175 8.294 1.00 78.50 315 ASP A CA 1
ATOM 2561 C C . ASP A 1 315 ? -22.776 -9.836 8.887 1.00 78.50 315 ASP A C 1
ATOM 2563 O O . ASP A 1 315 ? -22.895 -10.665 9.791 1.00 78.50 315 ASP A O 1
ATOM 2567 N N . LEU A 1 316 ? -21.574 -9.390 8.501 1.00 81.94 316 LEU A N 1
ATOM 2568 C CA . LEU A 1 316 ? -20.332 -9.928 9.063 1.00 81.94 316 LEU A CA 1
ATOM 2569 C C . LEU A 1 316 ? -20.175 -9.596 10.559 1.00 81.94 316 LEU A C 1
ATOM 2571 O O . LEU A 1 316 ? -19.655 -10.413 11.322 1.00 81.94 316 LEU A O 1
ATOM 2575 N N . ARG A 1 317 ? -20.667 -8.433 11.024 1.00 81.31 317 ARG A N 1
ATOM 2576 C CA . ARG A 1 317 ? -20.695 -8.118 12.470 1.00 81.31 317 ARG A CA 1
ATOM 2577 C C . ARG A 1 317 ? -21.544 -9.127 13.249 1.00 81.31 317 ARG A C 1
ATOM 2579 O O . ARG A 1 317 ? -21.126 -9.573 14.320 1.00 81.31 317 ARG A O 1
ATOM 2586 N N . LYS A 1 318 ? -22.707 -9.501 12.703 1.00 81.56 318 LYS A N 1
ATOM 2587 C CA . LYS A 1 318 ? -23.612 -10.491 13.310 1.00 81.56 318 LYS A CA 1
ATOM 2588 C C . LYS A 1 318 ? -22.999 -11.889 13.312 1.00 81.56 318 LYS A C 1
ATOM 2590 O O . LYS A 1 318 ? -23.046 -12.558 14.341 1.00 81.56 318 LYS A O 1
ATOM 2595 N N . GLU A 1 319 ? -22.391 -12.308 12.202 1.00 84.56 319 GLU A N 1
ATOM 2596 C CA . GLU A 1 319 ? -21.730 -13.615 12.080 1.00 84.56 319 GLU A CA 1
ATOM 2597 C C . GLU A 1 319 ? -20.629 -13.793 13.136 1.00 84.56 319 GLU A C 1
ATOM 2599 O O . GLU A 1 319 ? -20.550 -14.824 13.805 1.00 84.56 319 GLU A O 1
ATOM 2604 N N . LEU A 1 320 ? -19.827 -12.748 13.354 1.00 82.19 320 LEU A N 1
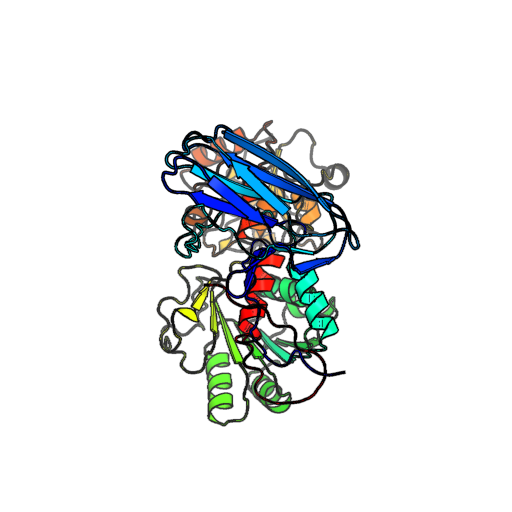ATOM 2605 C CA . LEU A 1 320 ? -18.758 -12.743 14.353 1.00 82.19 320 LEU A CA 1
ATOM 2606 C C . LEU A 1 320 ? -19.260 -12.570 15.796 1.00 82.19 320 LEU A C 1
ATOM 2608 O O . LEU A 1 320 ? -18.443 -12.554 16.718 1.00 82.19 320 LEU A O 1
ATOM 2612 N N . LYS A 1 321 ? -20.581 -12.453 16.005 1.00 84.56 321 LYS A N 1
ATOM 2613 C CA . LYS A 1 321 ? -21.231 -12.245 17.311 1.00 84.56 321 LYS A CA 1
ATOM 2614 C C . LYS A 1 321 ? -20.650 -11.054 18.080 1.00 84.56 321 LYS A C 1
ATOM 2616 O O . LYS A 1 321 ? -20.521 -11.099 19.304 1.00 84.56 321 LYS A O 1
ATOM 2621 N N . ILE A 1 322 ? -20.277 -9.994 17.363 1.00 79.19 322 ILE A N 1
ATOM 2622 C CA . ILE A 1 322 ? -19.774 -8.771 17.983 1.00 79.19 322 ILE A CA 1
ATOM 2623 C C . ILE A 1 322 ? -20.974 -7.916 18.386 1.00 79.19 322 ILE A C 1
ATOM 2625 O O . ILE A 1 322 ? -21.841 -7.628 17.563 1.00 79.19 322 ILE A O 1
ATOM 2629 N N . ASP A 1 323 ? -21.020 -7.521 19.657 1.00 81.38 323 ASP A N 1
ATOM 2630 C CA . ASP A 1 323 ? -22.064 -6.645 20.187 1.00 81.38 323 ASP A CA 1
ATOM 2631 C C . ASP A 1 323 ? -22.106 -5.330 19.396 1.00 81.38 323 ASP A C 1
ATOM 2633 O O . ASP A 1 323 ? -21.121 -4.593 19.339 1.00 81.38 323 ASP A O 1
ATOM 2637 N N . SER A 1 324 ? -23.262 -5.033 18.798 1.00 75.62 324 SER A N 1
ATOM 2638 C CA . SER A 1 324 ? -23.480 -3.837 17.983 1.00 75.62 324 SER A CA 1
ATOM 2639 C C . SER A 1 324 ? -23.334 -2.531 18.765 1.00 75.62 324 SER A C 1
ATOM 2641 O O . SER A 1 324 ? -23.221 -1.479 18.145 1.00 75.62 324 SER A O 1
ATOM 2643 N N . LYS A 1 325 ? -23.357 -2.577 20.103 1.00 83.12 325 LYS A N 1
ATOM 2644 C CA . LYS A 1 325 ? -23.141 -1.410 20.969 1.00 83.12 325 LYS A CA 1
ATOM 2645 C C . LYS A 1 325 ? -21.661 -1.092 21.193 1.00 83.12 325 LYS A C 1
ATOM 2647 O O . LYS A 1 325 ? -21.350 -0.002 21.662 1.00 83.12 325 LYS A O 1
ATOM 2652 N N . LYS A 1 326 ? -20.750 -2.022 20.882 1.00 89.31 326 LYS A N 1
ATOM 2653 C CA . LYS A 1 326 ? -19.311 -1.819 21.073 1.00 89.31 326 LYS A CA 1
ATOM 2654 C C . LYS A 1 326 ? -18.680 -1.134 19.870 1.00 89.31 326 LYS A C 1
ATOM 2656 O O . LYS A 1 326 ? -18.958 -1.476 18.724 1.00 89.31 326 LYS A O 1
ATOM 2661 N N . THR A 1 327 ? -17.747 -0.233 20.157 1.00 91.69 327 THR A N 1
ATOM 2662 C CA . THR A 1 327 ? -16.841 0.344 19.162 1.00 91.69 327 THR A CA 1
ATOM 2663 C C . THR A 1 327 ? -15.767 -0.682 18.806 1.00 91.69 327 THR A C 1
ATOM 2665 O O . THR A 1 327 ? -15.035 -1.162 19.676 1.00 91.69 327 THR A O 1
ATOM 2668 N N . ILE A 1 328 ? -15.660 -1.032 17.528 1.00 93.06 328 ILE A N 1
ATOM 2669 C CA . ILE A 1 328 ? -14.726 -2.045 17.039 1.00 93.06 328 ILE A CA 1
ATOM 2670 C C . ILE A 1 328 ? -13.421 -1.382 16.601 1.00 93.06 328 ILE A C 1
ATOM 2672 O O . ILE A 1 328 ? -13.360 -0.714 15.567 1.00 93.06 328 ILE A O 1
ATOM 2676 N N . PHE A 1 329 ? -12.348 -1.638 17.346 1.00 95.88 329 PHE A N 1
ATOM 2677 C CA . PHE A 1 329 ? -10.989 -1.368 16.891 1.00 95.88 329 PHE A CA 1
ATOM 2678 C C . PHE A 1 329 ? -10.465 -2.591 16.139 1.00 95.88 329 PHE A C 1
ATOM 2680 O O . PHE A 1 329 ? -10.351 -3.679 16.701 1.00 95.88 329 PHE A O 1
ATOM 2687 N N . GLY A 1 330 ? -10.155 -2.424 14.859 1.00 96.06 330 GLY A N 1
ATOM 2688 C CA . GLY A 1 330 ? -9.576 -3.474 14.029 1.00 96.06 330 GLY A CA 1
ATOM 2689 C C . GLY A 1 330 ? -8.058 -3.400 13.970 1.00 96.06 330 GLY A C 1
ATOM 2690 O O . GLY A 1 330 ? -7.494 -2.319 13.836 1.00 96.06 330 GLY A O 1
ATOM 2691 N N . MET A 1 331 ? -7.394 -4.551 14.010 1.00 97.62 331 MET A N 1
ATOM 2692 C CA . MET A 1 331 ? -5.955 -4.677 13.789 1.00 97.62 331 MET A CA 1
ATOM 2693 C C . MET A 1 331 ? -5.695 -5.775 12.760 1.00 97.62 331 MET A C 1
ATOM 2695 O O . MET A 1 331 ? -6.003 -6.942 12.998 1.00 97.62 331 MET A O 1
ATOM 2699 N N . VAL A 1 332 ? -5.093 -5.404 11.630 1.00 96.19 332 VAL A N 1
ATOM 2700 C CA . VAL A 1 332 ? -4.677 -6.337 10.571 1.00 96.19 332 VAL A CA 1
ATOM 2701 C C . VAL A 1 332 ? -3.154 -6.373 10.529 1.00 96.19 332 VAL A C 1
ATOM 2703 O O . VAL A 1 332 ? -2.507 -5.406 10.113 1.00 96.19 332 VAL A O 1
ATOM 2706 N N . ALA A 1 333 ? -2.568 -7.471 11.008 1.00 92.69 333 ALA A N 1
ATOM 2707 C CA . ALA A 1 333 ? -1.119 -7.608 11.125 1.00 92.69 333 ALA A CA 1
ATOM 2708 C C . ALA A 1 333 ? -0.674 -9.073 11.256 1.00 92.69 333 ALA A C 1
ATOM 2710 O O . ALA A 1 333 ? -1.419 -9.935 11.713 1.00 92.69 333 ALA A O 1
ATOM 2711 N N . ARG A 1 334 ? 0.592 -9.347 10.923 1.00 90.00 334 ARG A N 1
ATOM 2712 C CA . ARG A 1 334 ? 1.268 -10.595 11.313 1.00 90.00 334 ARG A CA 1
ATOM 2713 C C . ARG A 1 334 ? 1.462 -10.609 12.835 1.00 90.00 334 ARG A C 1
ATOM 2715 O O . ARG A 1 334 ? 1.896 -9.615 13.409 1.00 90.00 334 ARG A O 1
ATOM 2722 N N . LEU A 1 335 ? 1.156 -11.723 13.500 1.00 93.81 335 LEU A N 1
ATOM 2723 C CA . LEU A 1 335 ? 1.285 -11.845 14.960 1.00 93.81 335 LEU A CA 1
ATOM 2724 C C . LEU A 1 335 ? 2.747 -12.133 15.315 1.00 93.81 335 LEU A C 1
ATOM 2726 O O . LEU A 1 335 ? 3.134 -13.277 15.557 1.00 93.81 335 LEU A O 1
ATOM 2730 N N . SER A 1 336 ? 3.573 -11.091 15.275 1.00 89.75 336 SER A N 1
ATOM 2731 C CA . SER A 1 336 ? 5.023 -11.165 15.450 1.00 89.75 336 SER A CA 1
ATOM 2732 C C . SER A 1 336 ? 5.563 -10.034 16.343 1.00 89.75 336 SER A C 1
ATOM 2734 O O . SER A 1 336 ? 4.849 -9.054 16.590 1.00 89.75 336 SER A O 1
ATOM 2736 N N . PRO A 1 337 ? 6.794 -10.166 16.882 1.00 90.75 337 PRO A N 1
ATOM 2737 C CA . PRO A 1 337 ? 7.317 -9.251 17.901 1.00 90.75 337 PRO A CA 1
ATOM 2738 C C . PRO A 1 337 ? 7.322 -7.774 17.490 1.00 90.75 337 PRO A C 1
ATOM 2740 O O . PRO A 1 337 ? 7.027 -6.903 18.309 1.00 90.75 337 PRO A O 1
ATOM 2743 N N . GLU A 1 338 ? 7.607 -7.486 16.220 1.00 89.50 338 GLU A N 1
ATOM 2744 C CA . GLU A 1 338 ? 7.671 -6.129 15.677 1.00 89.50 338 GLU A CA 1
ATOM 2745 C C . GLU A 1 338 ? 6.304 -5.434 15.617 1.00 89.50 338 GLU A C 1
ATOM 2747 O O . GLU A 1 338 ? 6.255 -4.208 15.651 1.00 89.50 338 GLU A O 1
ATOM 2752 N N . LYS A 1 339 ? 5.194 -6.185 15.589 1.00 93.38 339 LYS A N 1
ATOM 2753 C CA . LYS A 1 339 ? 3.826 -5.635 15.564 1.00 93.38 339 LYS A CA 1
ATOM 2754 C C . LYS A 1 339 ? 3.270 -5.336 16.957 1.00 93.38 339 LYS A C 1
ATOM 2756 O O . LYS A 1 339 ? 2.278 -4.627 17.073 1.00 93.38 339 LYS A O 1
ATOM 2761 N N . ASN A 1 340 ? 3.926 -5.839 18.009 1.00 95.94 340 ASN A N 1
ATOM 2762 C CA . ASN A 1 340 ? 3.688 -5.457 19.405 1.00 95.94 340 ASN A CA 1
ATOM 2763 C C . ASN A 1 340 ? 2.201 -5.500 19.821 1.00 95.94 340 ASN A C 1
ATOM 2765 O O . ASN A 1 340 ? 1.646 -4.544 20.365 1.00 95.94 340 ASN A O 1
ATOM 2769 N N . ILE A 1 341 ? 1.553 -6.636 19.548 1.00 97.50 341 ILE A N 1
ATOM 2770 C CA . ILE A 1 341 ? 0.130 -6.868 19.837 1.00 97.50 341 ILE A CA 1
ATOM 2771 C C . ILE A 1 341 ? -0.137 -6.842 21.353 1.00 97.50 341 ILE A C 1
ATOM 2773 O O . ILE A 1 341 ? -1.199 -6.402 21.772 1.00 97.50 341 ILE A O 1
ATOM 2777 N N . GLU A 1 342 ? 0.828 -7.238 22.193 1.00 97.12 342 GLU A N 1
ATOM 2778 C CA . GLU A 1 342 ? 0.707 -7.162 23.663 1.00 97.12 342 GLU A CA 1
ATOM 2779 C C . GLU A 1 342 ? 0.368 -5.739 24.146 1.00 97.12 342 GLU A C 1
ATOM 2781 O O . GLU A 1 342 ? -0.430 -5.564 25.070 1.00 97.12 342 GLU A O 1
ATOM 2786 N N . TYR A 1 343 ? 0.899 -4.710 23.478 1.00 97.50 343 TYR A N 1
ATOM 2787 C CA . TYR A 1 343 ? 0.563 -3.323 23.788 1.00 97.50 343 TYR A CA 1
ATOM 2788 C C . TYR A 1 343 ? -0.881 -2.976 23.405 1.00 97.50 343 TYR A C 1
ATOM 2790 O O . TYR A 1 343 ? -1.591 -2.390 24.217 1.00 97.50 343 TYR A O 1
ATOM 2798 N N . ALA A 1 344 ? -1.358 -3.413 22.233 1.00 97.75 344 ALA A N 1
ATOM 2799 C CA . ALA A 1 344 ? -2.762 -3.256 21.839 1.00 97.75 344 ALA A CA 1
ATOM 2800 C C . ALA A 1 344 ? -3.717 -3.938 22.834 1.00 97.75 344 ALA A C 1
ATOM 2802 O O . ALA A 1 344 ? -4.708 -3.338 23.246 1.00 97.75 344 ALA A O 1
ATOM 2803 N N . LEU A 1 345 ? -3.385 -5.155 23.282 1.00 98.19 345 LEU A N 1
ATOM 2804 C CA . LEU A 1 345 ? -4.146 -5.872 24.313 1.00 98.19 345 LEU A CA 1
ATOM 2805 C C . LEU A 1 345 ? -4.187 -5.081 25.628 1.00 98.19 345 LEU A C 1
ATOM 2807 O O . LEU A 1 345 ? -5.245 -4.915 26.232 1.00 98.19 345 LEU A O 1
ATOM 2811 N N . THR A 1 346 ? -3.042 -4.546 26.053 1.00 97.25 346 THR A N 1
ATOM 2812 C CA . THR A 1 346 ? -2.937 -3.742 27.280 1.00 97.25 346 THR A CA 1
ATOM 2813 C C . THR A 1 346 ? -3.739 -2.439 27.186 1.00 97.25 346 THR A C 1
ATOM 2815 O O . THR A 1 346 ? -4.353 -2.025 28.173 1.00 97.25 346 THR A O 1
ATOM 2818 N N . LEU A 1 347 ? -3.779 -1.811 26.006 1.00 96.88 347 LEU A N 1
ATOM 2819 C CA . LEU A 1 347 ? -4.567 -0.604 25.751 1.00 96.88 347 LEU A CA 1
ATOM 2820 C C . LEU A 1 347 ? -6.066 -0.861 25.888 1.00 96.88 347 LEU A C 1
ATOM 2822 O O . LEU A 1 347 ? -6.755 -0.085 26.539 1.00 96.88 347 LEU A O 1
ATOM 2826 N N . VAL A 1 348 ? -6.580 -1.957 25.333 1.00 96.81 348 VAL A N 1
ATOM 2827 C CA . VAL A 1 348 ? -8.024 -2.234 25.402 1.00 96.81 348 VAL A CA 1
ATOM 2828 C C . VAL A 1 348 ? -8.459 -2.835 26.739 1.00 96.81 348 VAL A C 1
ATOM 2830 O O . VAL A 1 348 ? -9.648 -2.825 27.056 1.00 96.81 348 VAL A O 1
ATOM 2833 N N . LYS A 1 349 ? -7.523 -3.315 27.569 1.00 96.88 349 LYS A N 1
ATOM 2834 C CA . LYS A 1 349 ? -7.824 -3.896 28.885 1.00 96.88 349 LYS A CA 1
ATOM 2835 C C . LYS A 1 349 ? -8.644 -2.935 29.755 1.00 96.88 349 LYS A C 1
ATOM 2837 O O . LYS A 1 349 ? -8.184 -1.842 30.102 1.00 96.88 349 LYS A O 1
ATOM 2842 N N . GLY A 1 350 ? -9.822 -3.401 30.170 1.00 93.56 350 GLY A N 1
ATOM 2843 C CA . GLY A 1 350 ? -10.750 -2.669 31.039 1.00 93.56 350 GLY A CA 1
ATOM 2844 C C . GLY A 1 350 ? -11.697 -1.708 30.312 1.00 93.56 350 GLY A C 1
ATOM 2845 O O . GLY A 1 350 ? -12.493 -1.058 30.976 1.00 93.56 350 GLY A O 1
ATOM 2846 N N . LEU A 1 351 ? -11.645 -1.622 28.978 1.00 94.25 351 LEU A N 1
ATOM 2847 C CA . LEU A 1 351 ? -12.539 -0.775 28.181 1.00 94.25 351 LEU A CA 1
ATOM 2848 C C . LEU A 1 351 ? -13.723 -1.605 27.653 1.00 94.25 351 LEU A C 1
ATOM 2850 O O . LEU A 1 351 ? -13.647 -2.177 26.568 1.00 94.25 351 LEU A O 1
ATOM 2854 N N . SER A 1 352 ? -14.808 -1.705 28.428 1.00 91.38 352 SER A N 1
ATOM 2855 C CA . SER A 1 352 ? -15.976 -2.554 28.110 1.00 91.38 352 SER A CA 1
ATOM 2856 C C . SER A 1 352 ? -16.685 -2.193 26.802 1.00 91.38 352 SER A C 1
ATOM 2858 O O . SER A 1 352 ? -17.200 -3.086 26.125 1.00 91.38 352 SER A O 1
ATOM 2860 N N . ASP A 1 353 ? -16.666 -0.910 26.438 1.00 92.38 353 ASP A N 1
ATOM 2861 C CA . ASP A 1 353 ? -17.330 -0.364 25.246 1.00 92.38 353 ASP A CA 1
ATOM 2862 C C . ASP A 1 353 ? -16.503 -0.537 23.966 1.00 92.38 353 ASP A C 1
ATOM 2864 O O . ASP A 1 353 ? -16.966 -0.221 22.870 1.00 92.38 353 ASP A O 1
ATOM 2868 N N . ILE A 1 354 ? -15.272 -1.041 24.088 1.00 94.12 354 ILE A N 1
ATOM 2869 C CA . ILE A 1 354 ? -14.363 -1.287 22.972 1.00 94.12 354 ILE A CA 1
ATOM 2870 C C . ILE A 1 354 ? -14.175 -2.789 22.797 1.00 94.12 354 ILE A C 1
ATOM 2872 O O . ILE A 1 354 ? -13.893 -3.508 23.754 1.00 94.12 354 ILE A O 1
ATOM 2876 N N . GLN A 1 355 ? -14.272 -3.249 21.552 1.00 94.31 355 GLN A N 1
ATOM 2877 C CA . GLN A 1 355 ? -13.879 -4.590 21.136 1.00 94.31 355 GLN A CA 1
ATOM 2878 C C . GLN A 1 355 ? -12.662 -4.494 20.214 1.00 94.31 355 GLN A C 1
ATOM 2880 O O . GLN A 1 355 ? -12.722 -3.836 19.176 1.00 94.31 355 GLN A O 1
ATOM 2885 N N . LEU A 1 356 ? -11.573 -5.185 20.554 1.00 96.81 356 LEU A N 1
ATOM 2886 C CA . LEU A 1 356 ? -10.439 -5.360 19.648 1.00 96.81 356 LEU A CA 1
ATOM 2887 C C . LEU A 1 356 ? -10.660 -6.589 18.761 1.00 96.81 356 LEU A C 1
ATOM 2889 O O . LEU A 1 356 ? -10.843 -7.698 19.261 1.00 96.81 356 LEU A O 1
ATOM 2893 N N . VAL A 1 357 ? -10.592 -6.420 17.445 1.00 95.88 357 VAL A N 1
ATOM 2894 C CA . VAL A 1 357 ? -10.637 -7.524 16.477 1.00 95.88 357 VAL A CA 1
ATOM 2895 C C . VAL A 1 357 ? -9.278 -7.639 15.800 1.00 95.88 357 VAL A C 1
ATOM 2897 O O . VAL A 1 357 ? -8.870 -6.756 15.050 1.00 95.88 357 VAL A O 1
ATOM 2900 N N . VAL A 1 358 ? -8.574 -8.739 16.063 1.00 97.44 358 VAL A N 1
ATOM 2901 C CA . VAL A 1 358 ? -7.246 -9.018 15.506 1.00 97.44 358 VAL A CA 1
ATOM 2902 C C . VAL A 1 358 ? -7.380 -10.015 14.361 1.00 97.44 358 VAL A C 1
ATOM 2904 O O . VAL A 1 358 ? -7.796 -11.160 14.561 1.00 97.44 358 VAL A O 1
ATOM 2907 N N . VAL A 1 359 ? -6.986 -9.590 13.162 1.00 96.19 359 VAL A N 1
ATOM 2908 C CA . VAL A 1 359 ? -6.973 -10.411 11.949 1.00 96.19 359 VAL A CA 1
ATOM 2909 C C . VAL A 1 359 ? -5.535 -10.634 11.493 1.00 96.19 359 VAL A C 1
ATOM 2911 O O . VAL A 1 359 ? -4.766 -9.693 11.296 1.00 96.19 359 VAL A O 1
ATOM 2914 N N . GLY A 1 360 ? -5.175 -11.900 11.319 1.00 92.31 360 GLY A N 1
ATOM 2915 C CA . GLY A 1 360 ? -3.838 -12.337 10.946 1.00 92.31 360 GLY A CA 1
ATOM 2916 C C . GLY A 1 360 ? -3.383 -13.568 11.725 1.00 92.31 360 GLY A C 1
ATOM 2917 O O . GLY A 1 360 ? -4.023 -14.016 12.675 1.00 92.31 360 GLY A O 1
ATOM 2918 N N . SER A 1 361 ? -2.253 -14.130 11.314 1.00 90.75 361 SER A N 1
ATOM 2919 C CA . SER A 1 361 ? -1.577 -15.232 12.001 1.00 90.75 361 SER A CA 1
ATOM 2920 C C . SER A 1 361 ? -0.098 -14.901 12.198 1.00 90.75 361 SER A C 1
ATOM 2922 O O . SER A 1 361 ? 0.411 -13.896 11.693 1.00 90.75 361 SER A O 1
ATOM 2924 N N . GLY A 1 362 ? 0.605 -15.709 12.985 1.00 91.25 362 GLY A N 1
ATOM 2925 C CA . GLY A 1 362 ? 2.032 -15.523 13.204 1.00 91.25 362 GLY A CA 1
ATOM 2926 C C . GLY A 1 362 ? 2.560 -16.329 14.384 1.00 91.25 362 GLY A C 1
ATOM 2927 O O . GLY A 1 362 ? 1.775 -16.936 15.117 1.00 91.25 362 GLY A O 1
ATOM 2928 N N . PRO A 1 363 ? 3.887 -16.322 14.578 1.00 90.69 363 PRO A N 1
ATOM 2929 C CA . PRO A 1 363 ? 4.557 -17.126 15.598 1.00 90.69 363 PRO A CA 1
ATOM 2930 C C . PRO A 1 363 ? 4.098 -16.812 17.029 1.00 90.69 363 PRO A C 1
ATOM 2932 O O . PRO A 1 363 ? 4.208 -17.664 17.902 1.00 90.69 363 PRO A O 1
ATOM 2935 N N . LEU A 1 364 ? 3.554 -15.616 17.284 1.00 95.56 364 LEU A N 1
ATOM 2936 C CA . LEU A 1 364 ? 3.077 -15.227 18.611 1.00 95.56 364 LEU A CA 1
ATOM 2937 C C . LEU A 1 364 ? 1.598 -15.544 18.867 1.00 95.56 364 LEU A C 1
ATOM 2939 O O . LEU A 1 364 ? 1.108 -15.208 19.939 1.00 95.56 364 LEU A O 1
ATOM 2943 N N . ALA A 1 365 ? 0.873 -16.173 17.934 1.00 95.94 365 ALA A N 1
ATOM 2944 C CA . ALA A 1 365 ? -0.576 -16.365 18.063 1.00 95.94 365 ALA A CA 1
ATOM 2945 C C . ALA A 1 365 ? -0.990 -17.050 19.377 1.00 95.94 365 ALA A C 1
ATOM 2947 O O . ALA A 1 365 ? -1.799 -16.497 20.120 1.00 95.94 365 ALA A O 1
ATOM 2948 N N . ALA A 1 366 ? -0.383 -18.198 19.699 1.00 96.81 366 ALA A N 1
ATOM 2949 C CA . ALA A 1 366 ? -0.673 -18.929 20.933 1.00 96.81 366 ALA A CA 1
ATOM 2950 C C . ALA A 1 366 ? -0.308 -18.111 22.184 1.00 96.81 366 ALA A C 1
ATOM 2952 O O . ALA A 1 366 ? -1.122 -17.964 23.092 1.00 96.81 366 ALA A O 1
ATOM 2953 N N . ARG A 1 367 ? 0.883 -17.495 22.199 1.00 97.81 367 ARG A N 1
ATOM 2954 C CA . ARG A 1 367 ? 1.346 -16.655 23.314 1.00 97.81 367 ARG A CA 1
ATOM 2955 C C . ARG A 1 367 ? 0.411 -15.473 23.578 1.00 97.81 367 ARG A C 1
ATOM 2957 O O . ARG A 1 367 ? 0.123 -15.183 24.730 1.00 97.81 367 ARG A O 1
ATOM 2964 N N . LEU A 1 368 ? -0.066 -14.797 22.534 1.00 98.19 368 LEU A N 1
ATOM 2965 C CA . LEU A 1 368 ? -0.951 -13.634 22.664 1.00 98.19 368 LEU A CA 1
ATOM 2966 C C . LEU A 1 368 ? -2.334 -14.016 23.204 1.00 98.19 368 LEU A C 1
ATOM 2968 O O . LEU A 1 368 ? -2.905 -13.270 23.998 1.00 98.19 368 LEU A O 1
ATOM 2972 N N . GLN A 1 369 ? -2.854 -15.182 22.813 1.00 97.31 369 GLN A N 1
ATOM 2973 C CA . GLN A 1 369 ? -4.099 -15.719 23.367 1.00 97.31 369 GLN A CA 1
ATOM 2974 C C . GLN A 1 369 ? -3.941 -16.078 24.851 1.00 97.31 369 GLN A C 1
ATOM 2976 O O . GLN A 1 369 ? -4.785 -15.696 25.662 1.00 97.31 369 GLN A O 1
ATOM 2981 N N . THR A 1 370 ? -2.837 -16.737 25.224 1.00 98.06 370 THR A N 1
ATOM 2982 C CA . THR A 1 370 ? -2.502 -17.021 26.629 1.00 98.06 370 THR A CA 1
ATOM 2983 C C . THR A 1 370 ? -2.360 -15.734 27.437 1.00 98.06 370 THR A C 1
ATOM 2985 O O . THR A 1 370 ? -3.006 -15.596 28.472 1.00 98.06 370 THR A O 1
ATOM 2988 N N . PHE A 1 371 ? -1.621 -14.749 26.920 1.00 98.06 371 PHE A N 1
ATOM 2989 C CA . PHE A 1 371 ? -1.454 -13.444 27.556 1.00 98.06 371 PHE A CA 1
ATOM 2990 C C . PHE A 1 371 ? -2.801 -12.759 27.818 1.00 98.06 371 PHE A C 1
ATOM 2992 O O . PHE A 1 371 ? -3.026 -12.257 28.919 1.00 98.06 371 PHE A O 1
ATOM 2999 N N . ALA A 1 372 ? -3.715 -12.758 26.839 1.00 97.94 372 ALA A N 1
ATOM 3000 C CA . ALA A 1 372 ? -5.051 -12.188 27.006 1.00 97.94 372 ALA A CA 1
ATOM 3001 C C . ALA A 1 372 ? -5.845 -12.903 28.114 1.00 97.94 372 ALA A C 1
ATOM 3003 O O . ALA A 1 372 ? -6.452 -12.237 28.955 1.00 97.94 372 ALA A O 1
ATOM 3004 N N . LYS A 1 373 ? -5.783 -14.241 28.166 1.00 97.56 373 LYS A N 1
ATOM 3005 C CA . LYS A 1 373 ? -6.447 -15.056 29.194 1.00 97.56 373 LYS A CA 1
ATOM 3006 C C . LYS A 1 373 ? -5.886 -14.787 30.594 1.00 97.56 373 LYS A C 1
ATOM 3008 O O . LYS A 1 373 ? -6.653 -14.492 31.507 1.00 97.56 373 LYS A O 1
ATOM 3013 N N . GLU A 1 374 ? -4.566 -14.837 30.758 1.00 97.94 374 GLU A N 1
ATOM 3014 C CA . GLU A 1 374 ? -3.877 -14.600 32.038 1.00 97.94 374 GLU A CA 1
ATOM 3015 C C . GLU A 1 374 ? -4.126 -13.184 32.569 1.00 97.94 374 GLU A C 1
ATOM 3017 O O . GLU A 1 374 ? -4.318 -12.979 33.767 1.00 97.94 374 GLU A O 1
ATOM 3022 N N . ASN A 1 375 ? -4.211 -12.202 31.669 1.00 97.81 375 ASN A N 1
ATOM 3023 C CA . ASN A 1 375 ? -4.453 -10.807 32.024 1.00 97.81 375 ASN A CA 1
ATOM 3024 C C . ASN A 1 375 ? -5.939 -10.425 32.107 1.00 97.81 375 ASN A C 1
ATOM 3026 O O . ASN A 1 375 ? -6.229 -9.243 32.326 1.00 97.81 375 ASN A O 1
ATOM 3030 N N . LYS A 1 376 ? -6.862 -11.389 31.958 1.00 97.50 376 LYS A N 1
ATOM 3031 C CA . LYS A 1 376 ? -8.325 -11.192 31.983 1.00 97.50 376 LYS A CA 1
ATOM 3032 C C . LYS A 1 376 ? -8.812 -10.150 30.962 1.00 97.50 376 LYS A C 1
ATOM 3034 O O . LYS A 1 376 ? -9.668 -9.316 31.257 1.00 97.50 376 LYS A O 1
ATOM 3039 N N . ILE A 1 377 ? -8.234 -10.167 29.763 1.00 96.94 377 ILE A N 1
ATOM 3040 C CA . ILE A 1 377 ? -8.580 -9.273 28.651 1.00 96.94 377 ILE A CA 1
ATOM 3041 C C . ILE A 1 377 ? -9.652 -9.968 27.810 1.00 96.94 377 ILE A C 1
ATOM 3043 O O . ILE A 1 377 ? -9.348 -10.745 26.910 1.00 96.94 377 ILE A O 1
ATOM 3047 N N . ASN A 1 378 ? -10.918 -9.703 28.133 1.00 93.56 378 ASN A N 1
ATOM 3048 C CA . ASN A 1 378 ? -12.063 -10.404 27.537 1.00 93.56 378 ASN A CA 1
ATOM 3049 C C . ASN A 1 378 ? -12.648 -9.694 26.305 1.00 93.56 378 ASN A C 1
ATOM 3051 O O . ASN A 1 378 ? -13.517 -10.233 25.628 1.00 93.56 378 ASN A O 1
ATOM 3055 N N . ASN A 1 379 ? -12.196 -8.478 26.010 1.00 93.81 379 ASN A N 1
ATOM 3056 C CA . ASN A 1 379 ? -12.685 -7.647 24.913 1.00 93.81 379 ASN A CA 1
ATOM 3057 C C . ASN A 1 379 ? -11.784 -7.721 23.670 1.00 93.81 379 ASN A C 1
ATOM 3059 O O . ASN A 1 379 ? -11.515 -6.715 23.014 1.00 93.81 379 ASN A O 1
ATOM 3063 N N . VAL A 1 380 ? -11.311 -8.929 23.350 1.00 95.31 380 VAL A N 1
ATOM 3064 C CA . VAL A 1 380 ? -10.512 -9.207 22.153 1.00 95.31 380 VAL A CA 1
ATOM 3065 C C . VAL A 1 380 ? -11.014 -10.449 21.418 1.00 95.31 380 VAL A C 1
ATOM 3067 O O . VAL A 1 380 ? -11.367 -11.452 22.034 1.00 95.31 380 VAL A O 1
ATOM 3070 N N . SER A 1 381 ? -11.022 -10.392 20.088 1.00 94.50 381 SER A N 1
ATOM 3071 C CA . SER A 1 381 ? -11.322 -11.519 19.204 1.00 94.50 381 SER A CA 1
ATOM 3072 C C . SER A 1 381 ? -10.147 -11.754 18.261 1.00 94.50 381 SER A C 1
ATOM 3074 O O . SER A 1 381 ? -9.828 -10.901 17.434 1.00 94.50 381 SER A O 1
ATOM 3076 N N . PHE A 1 382 ? -9.513 -12.921 18.364 1.00 95.94 382 PHE A N 1
ATOM 3077 C CA . PHE A 1 382 ? -8.484 -13.358 17.422 1.00 95.94 382 PHE A CA 1
ATOM 3078 C C . PHE A 1 382 ? -9.137 -14.170 16.306 1.00 95.94 382 PHE A C 1
ATOM 3080 O O . PHE A 1 382 ? -9.594 -15.285 16.542 1.00 95.94 382 PHE A O 1
ATOM 3087 N N . LEU A 1 383 ? -9.176 -13.630 15.088 1.00 94.25 383 LEU A N 1
ATOM 3088 C CA . LEU A 1 383 ? -9.824 -14.300 13.956 1.00 94.25 383 LEU A CA 1
ATOM 3089 C C . LEU A 1 383 ? -8.873 -15.227 13.189 1.00 94.25 383 LEU A C 1
ATOM 3091 O O . LEU A 1 383 ? -9.323 -16.078 12.427 1.00 94.25 383 LEU A O 1
ATOM 3095 N N . GLY A 1 384 ? -7.561 -15.108 13.397 1.00 92.94 384 GLY A N 1
ATOM 3096 C CA . GLY A 1 384 ? -6.577 -15.832 12.595 1.00 92.94 384 GLY A CA 1
ATOM 3097 C C . GLY A 1 384 ? -6.441 -15.241 11.187 1.00 92.94 384 GLY A C 1
ATOM 3098 O O . GLY A 1 384 ? -6.892 -14.128 10.911 1.00 92.94 384 GLY A O 1
ATOM 3099 N N . TYR A 1 385 ? -5.802 -15.981 10.278 1.00 89.44 385 TYR A N 1
ATOM 3100 C CA . TYR A 1 385 ? -5.635 -15.558 8.884 1.00 89.44 385 TYR A CA 1
ATOM 3101 C C . TYR A 1 385 ? -6.982 -15.514 8.135 1.00 89.44 385 TYR A C 1
ATOM 3103 O O . TYR A 1 385 ? -7.850 -16.374 8.327 1.00 89.44 385 TYR A O 1
ATOM 3111 N N . ARG A 1 386 ? -7.151 -14.508 7.268 1.00 88.25 386 ARG A N 1
ATOM 3112 C CA . ARG A 1 386 ? -8.345 -14.282 6.439 1.00 88.25 386 ARG A CA 1
ATOM 3113 C C . ARG A 1 386 ? -7.930 -13.828 5.038 1.00 88.25 386 ARG A C 1
ATOM 3115 O O . ARG A 1 386 ? -7.021 -13.018 4.913 1.00 88.25 386 ARG A O 1
ATOM 3122 N N . LYS A 1 387 ? -8.601 -14.349 4.001 1.00 78.75 387 LYS A N 1
ATOM 3123 C CA . LYS A 1 387 ? -8.309 -14.036 2.586 1.00 78.75 387 LYS A CA 1
ATOM 3124 C C . LYS A 1 387 ? -8.982 -12.739 2.109 1.00 78.75 387 LYS A C 1
ATOM 3126 O O . LYS A 1 387 ? -8.326 -11.911 1.491 1.00 78.75 387 LYS A O 1
ATOM 3131 N N . ASN A 1 388 ? -10.260 -12.537 2.437 1.00 84.31 388 ASN A N 1
ATOM 3132 C CA . ASN A 1 388 ? -11.040 -11.359 2.030 1.00 84.31 388 ASN A CA 1
ATOM 3133 C C . ASN A 1 388 ? -10.924 -10.240 3.069 1.00 84.31 388 ASN A C 1
ATOM 3135 O O . ASN A 1 388 ? -11.875 -9.920 3.779 1.00 84.31 388 ASN A O 1
ATOM 3139 N N . ILE A 1 389 ? -9.718 -9.695 3.226 1.00 89.12 389 ILE A N 1
ATOM 3140 C CA . ILE A 1 389 ? -9.424 -8.770 4.325 1.00 89.12 389 ILE A CA 1
ATOM 3141 C C . ILE A 1 389 ? -10.219 -7.457 4.238 1.00 89.12 389 ILE A C 1
ATOM 3143 O O . ILE A 1 389 ? -10.554 -6.876 5.269 1.00 89.12 389 ILE A O 1
ATOM 3147 N N . GLN A 1 390 ? -10.596 -7.034 3.027 1.00 90.38 390 GLN A N 1
ATOM 3148 C CA . GLN A 1 390 ? -11.411 -5.844 2.774 1.00 90.38 390 GLN A CA 1
ATOM 3149 C C . GLN A 1 390 ? -12.758 -5.871 3.512 1.00 90.38 390 GLN A C 1
ATOM 3151 O O . GLN A 1 390 ? -13.226 -4.830 3.970 1.00 90.38 390 GLN A O 1
ATOM 3156 N N . ASP A 1 391 ? -13.351 -7.054 3.700 1.00 90.56 391 ASP A N 1
ATOM 3157 C CA . ASP A 1 391 ? -14.638 -7.193 4.387 1.00 90.56 391 ASP A CA 1
ATOM 3158 C C . ASP A 1 391 ? -14.499 -6.923 5.890 1.00 90.56 391 ASP A C 1
ATOM 3160 O O . ASP A 1 391 ? -15.413 -6.387 6.515 1.00 90.56 391 ASP A O 1
ATOM 3164 N N . PHE A 1 392 ? -13.327 -7.206 6.465 1.00 92.56 392 PHE A N 1
ATOM 3165 C CA . PHE A 1 392 ? -13.044 -6.936 7.873 1.00 92.56 392 PHE A CA 1
ATOM 3166 C C . PHE A 1 392 ? -12.810 -5.443 8.130 1.00 92.56 392 PHE A C 1
ATOM 3168 O O . PHE A 1 392 ? -13.286 -4.913 9.128 1.00 92.56 392 PHE A O 1
ATOM 3175 N N . TYR A 1 393 ? -12.174 -4.720 7.204 1.00 93.88 393 TYR A N 1
ATOM 3176 C CA . TYR A 1 393 ? -12.072 -3.258 7.311 1.00 93.88 393 TYR A CA 1
ATOM 3177 C C . TYR A 1 393 ? -13.443 -2.574 7.384 1.00 93.88 393 TYR A C 1
ATOM 3179 O O . TYR A 1 393 ? -13.610 -1.575 8.082 1.00 93.88 393 TYR A O 1
ATOM 3187 N N . ASN A 1 394 ? -14.436 -3.147 6.707 1.00 90.19 394 ASN A N 1
ATOM 3188 C CA . ASN A 1 394 ? -15.804 -2.643 6.666 1.00 90.19 394 ASN A CA 1
ATOM 3189 C C . ASN A 1 394 ? -16.603 -2.857 7.957 1.00 90.19 394 ASN A C 1
ATOM 3191 O O . ASN A 1 394 ? -17.627 -2.201 8.149 1.00 90.19 394 ASN A O 1
ATOM 3195 N N . ILE A 1 395 ? -16.142 -3.731 8.856 1.00 89.81 395 ILE A N 1
ATOM 3196 C CA . ILE A 1 395 ? -16.756 -3.889 10.178 1.00 89.81 395 ILE A CA 1
ATOM 3197 C C . ILE A 1 395 ? -16.062 -3.058 11.251 1.00 89.81 395 ILE A C 1
ATOM 3199 O O . ILE A 1 395 ? -16.588 -2.975 12.351 1.00 89.81 395 ILE A O 1
ATOM 3203 N N . PHE A 1 396 ? -14.915 -2.441 10.981 1.00 92.31 396 PHE A N 1
A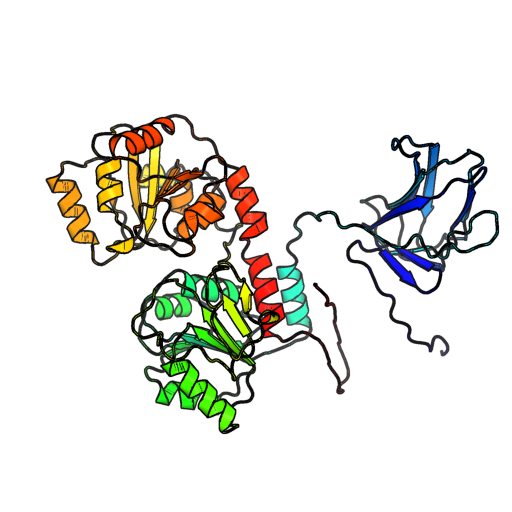TOM 3204 C CA . PHE A 1 396 ? -14.213 -1.645 11.986 1.00 92.31 396 PHE A CA 1
ATOM 3205 C C . PHE A 1 396 ? -14.821 -0.244 12.119 1.00 92.31 396 PHE A C 1
ATOM 3207 O O . PHE A 1 396 ? -15.337 0.320 11.153 1.00 92.31 396 PHE A O 1
ATOM 3214 N N . ASP A 1 397 ? -14.747 0.311 13.325 1.00 91.94 397 ASP A N 1
ATOM 3215 C CA . ASP A 1 397 ? -15.070 1.712 13.625 1.00 91.94 397 ASP A CA 1
ATOM 3216 C C . ASP A 1 397 ? -13.797 2.568 13.698 1.00 91.94 397 ASP A C 1
A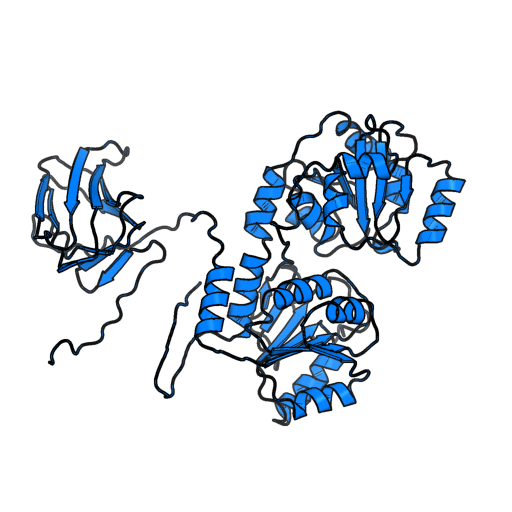TOM 3218 O O . ASP A 1 397 ? -13.826 3.761 13.407 1.00 91.94 397 ASP A O 1
ATOM 3222 N N . ALA A 1 398 ? -12.666 1.947 14.042 1.00 94.81 398 ALA A N 1
ATOM 3223 C CA . ALA A 1 398 ? -11.333 2.536 14.011 1.00 94.81 398 ALA A CA 1
ATOM 3224 C C . ALA A 1 398 ? -10.275 1.466 13.730 1.00 94.81 398 ALA A C 1
ATOM 3226 O O . ALA A 1 398 ? -10.494 0.275 13.964 1.00 94.81 398 ALA A O 1
ATOM 3227 N N . PHE A 1 399 ? -9.109 1.883 13.247 1.00 97.06 399 PHE A N 1
ATOM 3228 C CA . PHE A 1 399 ? -7.981 0.987 13.010 1.00 97.06 399 PHE A CA 1
ATOM 3229 C C . PHE A 1 399 ? -6.864 1.220 14.030 1.00 97.06 399 PHE A C 1
ATOM 3231 O O . PHE A 1 399 ? -6.494 2.363 14.286 1.00 97.06 399 PHE A O 1
ATOM 3238 N N . LEU A 1 400 ? -6.309 0.140 14.587 1.00 97.69 400 LEU A N 1
ATOM 3239 C CA . LEU A 1 400 ? -5.226 0.158 15.570 1.00 97.69 400 LEU A CA 1
ATOM 3240 C C . LEU A 1 400 ? -3.994 -0.583 15.042 1.00 97.69 400 LEU A C 1
ATOM 3242 O O . LEU A 1 400 ? -4.081 -1.755 14.673 1.00 97.69 400 LEU A O 1
ATOM 3246 N N . LEU A 1 401 ? -2.827 0.065 15.086 1.00 97.31 401 LEU A N 1
ATOM 3247 C CA . LEU A 1 401 ? -1.536 -0.566 14.802 1.00 97.31 401 LEU A CA 1
ATOM 3248 C C . LEU A 1 401 ? -0.472 -0.142 15.824 1.00 97.31 401 LEU A C 1
ATOM 3250 O O . LEU A 1 401 ? -0.077 1.014 15.900 1.00 97.31 401 LEU A O 1
ATOM 3254 N N . THR A 1 402 ? 0.031 -1.085 16.617 1.00 96.94 402 THR A N 1
ATOM 3255 C CA . THR A 1 402 ? 0.901 -0.788 17.771 1.00 96.94 402 THR A CA 1
ATOM 3256 C C . THR A 1 402 ? 2.379 -1.104 17.564 1.00 96.94 402 THR A C 1
ATOM 3258 O O . THR A 1 402 ? 3.124 -1.260 18.534 1.00 96.94 402 THR A O 1
ATOM 3261 N N . SER A 1 403 ? 2.814 -1.212 16.312 1.00 93.94 403 SER A N 1
ATOM 3262 C CA . SER A 1 403 ? 4.132 -1.709 15.925 1.00 93.94 403 SER A CA 1
ATOM 3263 C C . SER A 1 403 ? 5.310 -0.973 16.575 1.00 93.94 403 SER A C 1
ATOM 3265 O O . SER A 1 403 ? 5.272 0.229 16.827 1.00 93.94 403 SER A O 1
ATOM 3267 N N . LYS A 1 404 ? 6.403 -1.700 16.810 1.00 89.69 404 LYS A N 1
ATOM 3268 C CA . LYS A 1 404 ? 7.701 -1.153 17.242 1.00 89.69 404 LYS A CA 1
ATOM 3269 C C . LYS A 1 404 ? 8.526 -0.633 16.065 1.00 89.69 404 LYS A C 1
ATOM 3271 O O . LYS A 1 404 ? 9.356 0.249 16.251 1.00 89.69 404 LYS A O 1
ATOM 3276 N N . MET A 1 405 ? 8.310 -1.181 14.870 1.00 82.69 405 MET A N 1
ATOM 3277 C CA . MET A 1 405 ? 9.017 -0.808 13.645 1.00 82.69 405 MET A CA 1
ATOM 3278 C C . MET A 1 405 ? 8.097 -0.972 12.437 1.00 82.69 405 MET A C 1
ATOM 3280 O O . MET A 1 405 ? 7.425 -1.996 12.315 1.00 82.69 405 MET A O 1
ATOM 3284 N N . GLU A 1 406 ? 8.095 0.012 11.538 1.00 81.50 406 GLU A N 1
ATOM 3285 C CA . GLU A 1 406 ? 7.354 -0.007 10.273 1.00 81.50 406 GLU A CA 1
ATOM 3286 C C . GLU A 1 406 ? 8.111 0.786 9.205 1.00 81.50 406 GLU A C 1
ATOM 3288 O O . GLU A 1 406 ? 8.723 1.804 9.517 1.00 81.50 406 GLU A O 1
ATOM 3293 N N . GLY A 1 407 ? 8.025 0.334 7.952 1.00 74.69 407 GLY A N 1
ATOM 3294 C CA . GLY A 1 407 ? 8.328 1.171 6.788 1.00 74.69 407 GLY A CA 1
ATOM 3295 C C . GLY A 1 407 ? 7.065 1.931 6.386 1.00 74.69 407 GLY A C 1
ATOM 3296 O O . GLY A 1 407 ? 6.675 2.902 7.028 1.00 74.69 407 GLY A O 1
ATOM 3297 N N . THR A 1 408 ? 6.361 1.416 5.376 1.00 79.12 408 THR A N 1
ATOM 3298 C CA . THR A 1 408 ? 5.018 1.879 4.997 1.00 79.12 408 THR A CA 1
ATOM 3299 C C . THR A 1 408 ? 4.004 0.756 5.251 1.00 79.12 408 THR A C 1
ATOM 3301 O O . THR A 1 408 ? 3.924 -0.185 4.455 1.00 79.12 408 THR A O 1
ATOM 3304 N N . PRO A 1 409 ? 3.248 0.790 6.364 1.00 85.19 409 PRO A N 1
ATOM 3305 C CA . PRO A 1 409 ? 2.319 -0.282 6.706 1.00 85.19 409 PRO A CA 1
ATOM 3306 C C . PRO A 1 409 ? 1.111 -0.278 5.765 1.00 85.19 409 PRO A C 1
ATOM 3308 O O . PRO A 1 409 ? 0.249 0.596 5.839 1.00 85.19 409 PRO A O 1
ATOM 3311 N N . ILE A 1 410 ? 1.021 -1.300 4.911 1.00 88.88 410 ILE A N 1
ATOM 3312 C CA . ILE A 1 410 ? -0.096 -1.483 3.968 1.00 88.88 410 ILE A CA 1
ATOM 3313 C C . ILE A 1 410 ? -1.443 -1.451 4.685 1.00 88.88 410 ILE A C 1
ATOM 3315 O O . ILE A 1 410 ? -2.364 -0.795 4.213 1.00 88.88 410 ILE A O 1
ATOM 3319 N N . SER A 1 411 ? -1.532 -2.076 5.859 1.00 93.25 411 SER A N 1
ATOM 3320 C CA . SER A 1 411 ? -2.787 -2.174 6.595 1.00 93.25 411 SER A CA 1
ATOM 3321 C C . SER A 1 411 ? -3.325 -0.826 7.093 1.00 93.25 411 SER A C 1
ATOM 3323 O O . SER A 1 411 ? -4.541 -0.688 7.218 1.00 93.25 411 SER A O 1
ATOM 3325 N N . ILE A 1 412 ? -2.460 0.179 7.308 1.00 95.31 412 ILE A N 1
ATOM 3326 C CA . ILE A 1 412 ? -2.882 1.569 7.559 1.00 95.31 412 ILE A CA 1
ATOM 3327 C C . ILE A 1 412 ? -3.424 2.199 6.279 1.00 95.31 412 ILE A C 1
ATOM 3329 O O . ILE A 1 412 ? -4.473 2.835 6.317 1.00 95.31 412 ILE A O 1
ATOM 3333 N N . LEU A 1 413 ? -2.741 2.023 5.144 1.00 94.62 413 LEU A N 1
ATOM 3334 C CA . LEU A 1 413 ? -3.197 2.592 3.875 1.00 94.62 413 LEU A CA 1
ATOM 3335 C C . LEU A 1 413 ? -4.554 1.999 3.448 1.00 94.62 413 LEU A C 1
ATOM 3337 O O . LEU A 1 413 ? -5.421 2.728 2.972 1.00 94.62 413 LEU A O 1
ATOM 3341 N N . GLU A 1 414 ? -4.754 0.696 3.658 1.00 95.38 414 GLU A N 1
ATOM 3342 C CA . GLU A 1 414 ? -6.031 -0.004 3.466 1.00 95.38 414 GLU A CA 1
ATOM 3343 C C . GLU A 1 414 ? -7.124 0.570 4.384 1.00 95.38 414 GLU A C 1
ATOM 3345 O O . GLU A 1 414 ? -8.197 0.938 3.903 1.00 95.38 414 GLU A O 1
ATOM 3350 N N . ALA A 1 415 ? -6.830 0.742 5.680 1.00 96.38 415 ALA A N 1
ATOM 3351 C CA . ALA A 1 415 ? -7.751 1.338 6.652 1.00 96.38 415 ALA A CA 1
ATOM 3352 C C . ALA A 1 415 ? -8.163 2.770 6.283 1.00 96.38 415 ALA A C 1
ATOM 3354 O O . ALA A 1 415 ? -9.350 3.100 6.289 1.00 96.38 415 ALA A O 1
ATOM 3355 N N . MET A 1 416 ? -7.187 3.608 5.923 1.00 96.25 416 MET A N 1
ATOM 3356 C CA . MET A 1 416 ? -7.413 4.980 5.468 1.00 96.25 416 MET A CA 1
ATOM 3357 C C . MET A 1 416 ? -8.240 5.001 4.181 1.00 96.25 416 MET A C 1
ATOM 3359 O O . MET A 1 416 ? -9.121 5.844 4.033 1.00 96.25 416 MET A O 1
ATOM 3363 N N . SER A 1 417 ? -8.011 4.056 3.260 1.00 95.62 417 SER A N 1
ATOM 3364 C CA . SER A 1 417 ? -8.844 3.909 2.064 1.00 95.62 417 SER A CA 1
ATOM 3365 C C . SER A 1 417 ? -10.296 3.604 2.439 1.00 95.62 417 SER A C 1
ATOM 3367 O O . SER A 1 417 ? -11.209 4.201 1.878 1.00 95.62 417 SER A O 1
ATOM 3369 N N . CYS A 1 418 ? -10.531 2.775 3.455 1.00 94.88 418 CYS A N 1
ATOM 3370 C CA . CYS A 1 418 ? -11.862 2.503 4.004 1.00 94.88 418 CYS A CA 1
ATOM 3371 C C . CYS A 1 418 ? -12.417 3.615 4.921 1.00 94.88 418 CYS A C 1
ATOM 3373 O O . CYS A 1 418 ? -13.393 3.378 5.632 1.00 94.88 418 CYS A O 1
ATOM 3375 N N . SER A 1 419 ? -11.833 4.820 4.895 1.00 94.50 419 SER A N 1
ATOM 3376 C CA . SER A 1 419 ? -12.259 5.989 5.679 1.00 94.50 419 SER A CA 1
ATOM 3377 C C . SER A 1 419 ? -12.261 5.757 7.198 1.00 94.50 419 SER A C 1
ATOM 3379 O O . SER A 1 419 ? -13.058 6.370 7.911 1.00 94.50 419 SER A O 1
ATOM 3381 N N . LEU A 1 420 ? -11.394 4.877 7.709 1.00 94.31 420 LEU A N 1
ATOM 3382 C CA . LEU A 1 420 ? -11.277 4.627 9.147 1.00 94.31 420 LEU A CA 1
ATOM 3383 C C . LEU A 1 420 ? -10.353 5.657 9.814 1.00 94.31 420 LEU A C 1
ATOM 3385 O O . LEU A 1 420 ? -9.279 5.931 9.269 1.00 94.31 420 LEU A O 1
ATOM 3389 N N . PRO A 1 421 ? -10.697 6.165 11.011 1.00 95.19 421 PRO A N 1
ATOM 3390 C CA . PRO A 1 421 ? -9.733 6.856 11.856 1.00 95.19 421 PRO A CA 1
ATOM 3391 C C . PRO A 1 421 ? -8.622 5.890 12.273 1.00 95.19 421 PRO A C 1
ATOM 3393 O O . PRO A 1 421 ? -8.863 4.703 12.527 1.00 95.19 421 PRO A O 1
ATOM 3396 N N . ILE A 1 422 ? -7.395 6.404 12.341 1.00 96.56 422 ILE A N 1
ATOM 3397 C CA . ILE A 1 422 ? -6.196 5.592 12.558 1.00 96.56 422 ILE A CA 1
ATOM 3398 C C . ILE A 1 422 ? -5.588 5.902 13.915 1.00 96.56 422 ILE A C 1
ATOM 3400 O O . ILE A 1 422 ? -5.340 7.056 14.246 1.00 96.56 422 ILE A O 1
ATOM 3404 N N . TYR A 1 423 ? -5.277 4.855 14.666 1.00 96.81 423 TYR A N 1
ATOM 3405 C CA . TYR A 1 423 ? -4.542 4.904 15.917 1.00 96.81 423 TYR A CA 1
ATOM 3406 C C . TYR A 1 423 ? -3.273 4.087 15.730 1.00 96.81 423 TYR A C 1
ATOM 3408 O O . TYR A 1 423 ? -3.323 2.864 15.607 1.00 96.81 423 TYR A O 1
ATOM 3416 N N . SER A 1 424 ? -2.126 4.755 15.660 1.00 96.69 424 SER A N 1
ATOM 3417 C CA . SER A 1 424 ? -0.860 4.080 15.390 1.00 96.69 424 SER A CA 1
ATOM 3418 C C . SER A 1 424 ? 0.252 4.574 16.291 1.00 96.69 424 SER A C 1
ATOM 3420 O O . SER A 1 424 ? 0.330 5.756 16.613 1.00 96.69 424 SER A O 1
ATOM 3422 N N . THR A 1 425 ? 1.181 3.697 16.653 1.00 95.31 425 THR A N 1
ATOM 3423 C CA . THR A 1 425 ? 2.482 4.145 17.160 1.00 95.31 425 THR A CA 1
ATOM 3424 C C . THR A 1 425 ? 3.211 4.942 16.071 1.00 95.31 425 THR A C 1
ATOM 3426 O O . THR A 1 425 ? 3.164 4.605 14.886 1.00 95.31 425 THR A O 1
ATOM 3429 N N . GLY A 1 426 ? 3.876 6.031 16.461 1.00 89.62 426 GLY A N 1
ATOM 3430 C CA . GLY A 1 426 ? 4.586 6.931 15.544 1.00 89.62 426 GLY A CA 1
ATOM 3431 C C . GLY A 1 426 ? 5.992 6.454 15.182 1.00 89.62 426 GLY A C 1
ATOM 3432 O O . GLY A 1 426 ? 6.936 7.230 15.312 1.00 89.62 426 GLY A O 1
ATOM 3433 N N . VAL A 1 427 ? 6.141 5.183 14.800 1.00 86.56 427 VAL A N 1
ATOM 3434 C CA . VAL A 1 427 ? 7.435 4.554 14.477 1.00 86.56 427 VAL A CA 1
ATOM 3435 C C . VAL A 1 427 ? 7.762 4.654 12.987 1.00 86.56 427 VAL A C 1
ATOM 3437 O O . VAL A 1 427 ? 6.863 4.745 12.150 1.00 86.56 427 VAL A O 1
ATOM 3440 N N . GLY A 1 428 ? 9.053 4.619 12.650 1.00 79.44 428 GLY A N 1
ATOM 3441 C CA . GLY A 1 428 ? 9.512 4.734 11.264 1.00 79.44 428 GLY A CA 1
ATOM 3442 C C . GLY A 1 428 ? 8.989 6.005 10.593 1.00 79.44 428 GLY A C 1
ATOM 3443 O O . GLY A 1 428 ? 9.023 7.087 11.181 1.00 79.44 428 GLY A O 1
ATOM 3444 N N . GLN A 1 429 ? 8.463 5.868 9.375 1.00 78.38 429 GLN A N 1
ATOM 3445 C CA . GLN A 1 429 ? 7.953 7.002 8.597 1.00 78.38 429 GLN A CA 1
ATOM 3446 C C . GLN A 1 429 ? 6.512 7.392 8.927 1.00 78.38 429 GLN A C 1
ATOM 3448 O O . GLN A 1 429 ? 6.070 8.458 8.510 1.00 78.38 429 GLN A O 1
ATOM 3453 N N . ILE A 1 430 ? 5.793 6.603 9.733 1.00 87.69 430 ILE A N 1
ATOM 3454 C CA . ILE A 1 430 ? 4.367 6.825 10.028 1.00 87.69 430 ILE A CA 1
ATOM 3455 C C . ILE A 1 430 ? 4.110 8.241 10.545 1.00 87.69 430 ILE A C 1
ATOM 3457 O O . ILE A 1 430 ? 3.200 8.927 10.079 1.00 87.69 430 ILE A O 1
ATOM 3461 N N . LYS A 1 431 ? 4.925 8.696 11.503 1.00 87.81 431 LYS A N 1
ATOM 3462 C CA . LYS A 1 431 ? 4.762 10.020 12.109 1.00 87.81 431 LYS A CA 1
ATOM 3463 C C . LYS A 1 431 ? 4.953 11.143 11.087 1.00 87.81 431 LYS A C 1
ATOM 3465 O O . LYS A 1 431 ? 4.205 12.114 11.119 1.00 87.81 431 LYS A O 1
ATOM 3470 N N . ASN A 1 432 ? 5.925 11.001 10.190 1.00 86.31 432 ASN A N 1
ATOM 3471 C CA . ASN A 1 432 ? 6.243 12.017 9.189 1.00 86.31 432 ASN A CA 1
ATOM 3472 C C . ASN A 1 432 ? 5.209 12.023 8.056 1.00 86.31 432 ASN A C 1
ATOM 3474 O O . ASN A 1 432 ? 4.718 13.084 7.670 1.00 86.31 432 ASN A O 1
ATOM 3478 N N . ASP A 1 433 ? 4.848 10.839 7.565 1.00 86.00 433 ASP A N 1
ATOM 3479 C CA . ASP A 1 433 ? 3.978 10.676 6.404 1.00 86.00 433 ASP A CA 1
ATOM 3480 C C . ASP A 1 433 ? 2.509 10.968 6.727 1.00 86.00 433 ASP A C 1
ATOM 3482 O O . ASP A 1 433 ? 1.805 11.521 5.882 1.00 86.00 433 ASP A O 1
ATOM 3486 N N . PHE A 1 434 ? 2.046 10.634 7.938 1.00 92.12 434 PHE A N 1
ATOM 3487 C CA . PHE A 1 434 ? 0.618 10.686 8.277 1.00 92.12 434 PHE A CA 1
ATOM 3488 C C . PHE A 1 434 ? 0.291 11.428 9.573 1.00 92.12 434 PHE A C 1
ATOM 3490 O O . PHE A 1 434 ? -0.850 11.833 9.756 1.00 92.12 434 PHE A O 1
ATOM 3497 N N . GLY A 1 435 ? 1.256 11.653 10.471 1.00 90.12 435 GLY A N 1
ATOM 3498 C CA . GLY A 1 435 ? 0.989 12.231 11.797 1.00 90.12 435 GLY A CA 1
ATOM 3499 C C . GLY A 1 435 ? 0.469 13.676 11.795 1.00 90.12 435 GLY A C 1
ATOM 3500 O O . GLY A 1 435 ? 0.059 14.169 12.840 1.00 90.12 435 GLY A O 1
ATOM 3501 N N . HIS A 1 436 ? 0.495 14.349 10.643 1.00 92.19 436 HIS A N 1
ATOM 3502 C CA . HIS A 1 436 ? -0.067 15.685 10.431 1.00 92.19 436 HIS A CA 1
ATOM 3503 C C . HIS A 1 436 ? -1.511 15.662 9.898 1.00 92.19 436 HIS A C 1
ATOM 3505 O O . HIS A 1 436 ? -2.102 16.724 9.719 1.00 92.19 436 HIS A O 1
ATOM 3511 N N . LEU A 1 437 ? -2.057 14.485 9.581 1.00 92.88 437 LEU A N 1
ATOM 3512 C CA . LEU A 1 437 ? -3.405 14.340 9.040 1.00 92.88 437 LEU A CA 1
ATOM 3513 C C . LEU A 1 437 ? -4.438 14.317 10.170 1.00 92.88 437 LEU A C 1
ATOM 3515 O O . LEU A 1 437 ? -4.274 13.608 11.165 1.00 92.88 437 LEU A O 1
ATOM 3519 N N . ASP A 1 438 ? -5.544 15.035 9.980 1.00 91.12 438 ASP A N 1
ATOM 3520 C CA . ASP A 1 438 ? -6.696 14.939 10.876 1.00 91.12 438 ASP A CA 1
ATOM 3521 C C . ASP A 1 438 ? -7.217 13.495 10.933 1.00 91.12 438 ASP A C 1
ATOM 3523 O O . ASP A 1 438 ? -7.224 12.782 9.929 1.00 91.12 438 ASP A O 1
ATOM 3527 N N . ASN A 1 439 ? -7.659 13.063 12.117 1.00 92.50 439 ASN A N 1
ATOM 3528 C CA . ASN A 1 439 ? -8.094 11.688 12.404 1.00 92.50 439 ASN A CA 1
ATOM 3529 C C . ASN A 1 439 ? -6.996 10.610 12.313 1.00 92.50 439 ASN A C 1
ATOM 3531 O O . ASN A 1 439 ? -7.298 9.412 12.333 1.00 92.50 439 ASN A O 1
ATOM 3535 N N . PHE A 1 440 ? -5.727 11.025 12.274 1.00 95.06 440 PHE A N 1
ATOM 3536 C CA . PHE A 1 440 ? -4.575 10.156 12.477 1.00 95.06 440 PHE A CA 1
ATOM 3537 C C . PHE A 1 440 ? -3.951 10.417 13.856 1.00 95.06 440 PHE A C 1
ATOM 3539 O O . PHE A 1 440 ? -3.297 11.431 14.094 1.00 95.06 440 PHE A O 1
ATOM 3546 N N . TYR A 1 441 ? -4.144 9.491 14.791 1.00 94.94 441 TYR A N 1
ATOM 3547 C CA . TYR A 1 441 ? -3.728 9.630 16.184 1.00 94.94 441 TYR A CA 1
ATOM 3548 C C . TYR A 1 441 ? -2.446 8.844 16.461 1.00 94.94 441 TYR A C 1
ATOM 3550 O O . TYR A 1 441 ? -2.392 7.621 16.308 1.00 94.94 441 TYR A O 1
ATOM 3558 N N . ILE A 1 442 ? -1.412 9.557 16.910 1.00 95.69 442 ILE A N 1
ATOM 3559 C CA . ILE A 1 442 ? -0.130 8.967 17.303 1.00 95.69 442 ILE A CA 1
ATOM 3560 C C . ILE A 1 442 ? -0.171 8.538 18.774 1.00 95.69 442 ILE A C 1
ATOM 3562 O O . ILE A 1 442 ? -0.373 9.371 19.658 1.00 95.69 442 ILE A O 1
ATOM 3566 N N . LEU A 1 443 ? 0.068 7.249 19.014 1.00 94.81 443 LEU A N 1
ATOM 3567 C CA . LEU A 1 443 ? 0.160 6.619 20.336 1.00 94.81 443 LEU A CA 1
ATOM 3568 C C . LEU A 1 443 ? 1.607 6.586 20.859 1.00 94.81 443 LEU A C 1
ATOM 3570 O O . LEU A 1 443 ? 2.532 7.047 20.184 1.00 94.81 443 LEU A O 1
ATOM 3574 N N . ASN A 1 444 ? 1.800 5.939 22.015 1.00 86.00 444 ASN A N 1
ATOM 3575 C CA . ASN A 1 444 ? 3.067 5.690 22.709 1.00 86.00 444 ASN A CA 1
ATOM 3576 C C . ASN A 1 444 ? 3.544 6.852 23.596 1.00 86.00 444 ASN A C 1
ATOM 3578 O O . ASN A 1 444 ? 4.747 7.084 23.720 1.00 86.00 444 ASN A O 1
ATOM 3582 N N . LYS A 1 445 ? 2.610 7.596 24.211 1.00 84.88 445 LYS A N 1
ATOM 3583 C CA . LYS A 1 445 ? 2.951 8.596 25.247 1.00 84.88 445 LYS A CA 1
ATOM 3584 C C . LYS A 1 445 ? 2.908 7.998 26.648 1.00 84.88 445 LYS A C 1
ATOM 3586 O O . LYS A 1 445 ? 3.849 8.145 27.419 1.00 84.88 445 LYS A O 1
ATOM 3591 N N . SER A 1 446 ? 1.803 7.345 26.983 1.00 92.88 446 SER A N 1
ATOM 3592 C CA . SER A 1 446 ? 1.617 6.558 28.202 1.00 92.88 446 SER A CA 1
ATOM 3593 C C . SER A 1 446 ? 0.353 5.722 28.041 1.00 92.88 446 SER A C 1
ATOM 3595 O O . SER A 1 446 ? -0.551 6.108 27.298 1.00 92.88 446 SER A O 1
ATOM 3597 N N . ILE A 1 447 ? 0.253 4.600 28.758 1.00 94.06 447 ILE A N 1
ATOM 3598 C CA . ILE A 1 447 ? -0.925 3.729 28.650 1.00 94.06 447 ILE A CA 1
ATOM 3599 C C . ILE A 1 447 ? -2.227 4.483 28.963 1.00 94.06 447 ILE A C 1
ATOM 3601 O O . ILE A 1 447 ? -3.209 4.332 28.246 1.00 94.06 447 ILE A O 1
ATOM 3605 N N . GLU A 1 448 ? -2.215 5.361 29.968 1.00 95.25 448 GLU A N 1
ATOM 3606 C CA . GLU A 1 448 ? -3.379 6.159 30.365 1.00 95.25 448 GLU A CA 1
ATOM 3607 C C . GLU A 1 448 ? -3.746 7.223 29.328 1.00 95.25 448 GLU A C 1
ATOM 3609 O O . GLU A 1 448 ? -4.925 7.456 29.057 1.00 95.25 448 GLU A O 1
ATOM 3614 N N . HIS A 1 449 ? -2.750 7.871 28.717 1.00 95.56 449 HIS A N 1
ATOM 3615 C CA . HIS A 1 449 ? -3.001 8.830 27.644 1.00 95.56 449 HIS A CA 1
ATOM 3616 C C . HIS A 1 449 ? -3.616 8.142 26.426 1.00 95.56 449 HIS A C 1
ATOM 3618 O O . HIS A 1 449 ? -4.619 8.605 25.885 1.00 95.56 449 HIS A O 1
ATOM 3624 N N . ASP A 1 450 ? -3.033 7.019 26.023 1.00 95.81 450 ASP A N 1
ATOM 3625 C CA . ASP A 1 450 ? -3.434 6.314 24.816 1.00 95.81 450 ASP A CA 1
ATOM 3626 C C . ASP A 1 450 ? -4.804 5.643 25.004 1.00 95.81 450 ASP A C 1
ATOM 3628 O O . ASP A 1 450 ? -5.645 5.711 24.109 1.00 95.81 450 ASP A O 1
ATOM 3632 N N . LYS A 1 451 ? -5.117 5.138 26.207 1.00 95.81 451 LYS A N 1
ATOM 3633 C CA . LYS A 1 451 ? -6.482 4.719 26.573 1.00 95.81 451 LYS A CA 1
ATOM 3634 C C . LYS A 1 451 ? -7.499 5.848 26.429 1.00 95.81 451 LYS A C 1
ATOM 3636 O O . LYS A 1 451 ? -8.555 5.638 25.838 1.00 95.81 451 LYS A O 1
ATOM 3641 N N . LYS A 1 452 ? -7.176 7.052 26.913 1.00 94.06 452 LYS A N 1
ATOM 3642 C CA . LYS A 1 452 ? -8.044 8.233 26.755 1.00 94.06 452 LYS A CA 1
ATOM 3643 C C . LYS A 1 452 ? -8.245 8.622 25.289 1.00 94.06 452 LYS A C 1
ATOM 3645 O O . LYS A 1 452 ? -9.294 9.157 24.947 1.00 94.06 452 LYS A O 1
ATOM 3650 N N . LEU A 1 453 ? -7.261 8.390 24.419 1.00 93.19 453 LEU A N 1
ATOM 3651 C CA . LEU A 1 453 ? -7.426 8.612 22.980 1.00 93.19 453 LEU A CA 1
ATOM 3652 C C . LEU A 1 453 ? -8.390 7.598 22.359 1.00 93.19 453 LEU A C 1
ATOM 3654 O O . LEU A 1 453 ? -9.236 7.993 21.560 1.00 93.19 453 LEU A O 1
ATOM 3658 N N . LEU A 1 454 ? -8.292 6.323 22.746 1.00 92.88 454 LEU A N 1
ATOM 3659 C CA . LEU A 1 454 ? -9.196 5.270 22.279 1.00 92.88 454 LEU A CA 1
ATOM 3660 C C . LEU A 1 454 ? -10.648 5.545 22.697 1.00 92.88 454 LEU A C 1
ATOM 3662 O O . LEU A 1 454 ? -11.556 5.415 21.881 1.00 92.88 454 LEU A O 1
ATOM 3666 N N . THR A 1 455 ? -10.885 5.970 23.941 1.00 91.44 455 THR A N 1
ATOM 3667 C CA . THR A 1 455 ? -12.252 6.200 24.440 1.00 91.44 455 THR A CA 1
ATOM 3668 C C . THR A 1 455 ? -12.942 7.412 23.818 1.00 91.44 455 THR A C 1
ATOM 3670 O O . THR A 1 455 ? -14.166 7.425 23.744 1.00 91.44 455 THR A O 1
ATOM 3673 N N . LYS A 1 456 ? -12.197 8.394 23.287 1.00 86.81 456 LYS A N 1
ATOM 3674 C CA . LYS A 1 456 ? -12.779 9.506 22.506 1.00 86.81 456 LYS A CA 1
ATOM 3675 C C . LYS A 1 456 ? -13.491 9.050 21.231 1.00 86.81 456 LYS A C 1
ATOM 3677 O O . LYS A 1 456 ? -14.318 9.789 20.715 1.00 86.81 456 LYS A O 1
ATOM 3682 N N . GLN A 1 457 ? -13.160 7.863 20.727 1.00 81.00 457 GLN A N 1
ATOM 3683 C CA . GLN A 1 457 ? -13.774 7.299 19.529 1.00 81.00 457 GLN A CA 1
ATOM 3684 C C . GLN A 1 457 ? -15.151 6.681 19.799 1.00 81.00 457 GLN A C 1
ATOM 3686 O O . GLN A 1 457 ? -15.919 6.453 18.862 1.00 81.00 457 GLN A O 1
ATOM 3691 N N . ILE A 1 458 ? -15.468 6.393 21.066 1.00 77.19 458 ILE A N 1
ATOM 3692 C CA . ILE A 1 458 ? -16.736 5.777 21.454 1.00 77.19 458 ILE A CA 1
ATOM 3693 C C . ILE A 1 458 ? -17.877 6.714 21.046 1.00 77.19 458 ILE A C 1
ATOM 3695 O O . ILE A 1 458 ? -17.872 7.897 21.380 1.00 77.19 458 ILE A O 1
ATOM 3699 N N . ASN A 1 459 ? -18.856 6.178 20.314 1.00 64.81 459 ASN A N 1
ATOM 3700 C CA . ASN A 1 459 ? -20.014 6.909 19.783 1.00 64.81 459 ASN A CA 1
ATOM 3701 C C . ASN A 1 459 ? -19.692 8.026 18.766 1.00 64.81 459 ASN A C 1
ATOM 3703 O O . ASN A 1 459 ? -20.577 8.815 18.443 1.00 64.81 459 ASN A O 1
ATOM 3707 N N . MET A 1 460 ? -18.471 8.084 18.218 1.00 63.56 460 MET A N 1
ATOM 3708 C CA . MET A 1 460 ? -18.106 9.018 17.142 1.00 63.56 460 MET A CA 1
ATOM 3709 C C . MET A 1 460 ? -17.623 8.278 15.884 1.00 63.56 460 MET A C 1
ATOM 3711 O O . MET A 1 460 ? -16.449 8.394 15.520 1.00 63.56 460 MET A O 1
ATOM 3715 N N . PRO A 1 461 ? -18.487 7.516 15.181 1.00 58.12 461 PRO A N 1
ATOM 3716 C CA . PRO A 1 461 ? -18.147 6.964 13.874 1.00 58.12 461 PRO A CA 1
ATOM 3717 C C . PRO A 1 461 ? -18.069 8.099 12.842 1.00 58.12 461 PRO A C 1
ATOM 3719 O O . PRO A 1 461 ? -18.986 8.339 12.063 1.00 58.12 461 PRO A O 1
ATOM 3722 N N . ASN A 1 462 ? -16.960 8.832 12.852 1.00 64.19 462 ASN A N 1
ATOM 3723 C CA . ASN A 1 462 ? -16.652 9.813 11.829 1.00 64.19 462 ASN A CA 1
ATOM 3724 C C . ASN A 1 462 ? -15.894 9.102 10.720 1.00 64.19 462 ASN A C 1
ATOM 3726 O O . ASN A 1 462 ? -14.706 8.805 10.846 1.00 64.19 462 ASN A O 1
ATOM 3730 N N . TYR A 1 463 ? -16.591 8.825 9.622 1.00 81.31 463 TYR A N 1
ATOM 3731 C CA . TYR A 1 463 ? -15.933 8.400 8.398 1.00 81.31 463 TYR A CA 1
ATOM 3732 C C . TYR A 1 463 ? -14.964 9.492 7.948 1.00 81.31 463 TYR A C 1
ATOM 3734 O O . TYR A 1 463 ? -15.349 10.616 7.627 1.00 81.31 463 TYR A O 1
ATOM 3742 N N . CYS A 1 464 ? -13.682 9.149 7.948 1.00 89.38 464 CYS A N 1
ATOM 3743 C CA . CYS A 1 464 ? -12.583 10.072 7.716 1.00 89.38 464 CYS A CA 1
ATOM 3744 C C . CYS A 1 464 ? -12.340 10.216 6.211 1.00 89.38 464 CYS A C 1
ATOM 3746 O O . CYS A 1 464 ? -11.383 9.667 5.657 1.00 89.38 464 CYS A O 1
ATOM 3748 N N . GLN A 1 465 ? -13.244 10.922 5.522 1.00 89.69 465 GLN A N 1
ATOM 3749 C CA . GLN A 1 465 ? -13.156 11.118 4.070 1.00 89.69 465 GLN A CA 1
ATOM 3750 C C . GLN A 1 465 ? -11.841 11.798 3.659 1.00 89.69 465 GLN A C 1
ATOM 3752 O O . GLN A 1 465 ? -11.275 11.464 2.622 1.00 89.69 465 GLN A O 1
ATOM 3757 N N . ASN A 1 466 ? -11.301 12.673 4.511 1.00 90.25 466 ASN A N 1
ATOM 3758 C CA . ASN A 1 466 ? -9.985 13.286 4.344 1.00 90.25 466 ASN A CA 1
ATOM 3759 C C . ASN A 1 466 ? -8.858 12.240 4.202 1.00 90.25 466 ASN A C 1
ATOM 3761 O O . ASN A 1 466 ? -7.992 12.387 3.336 1.00 90.25 466 ASN A O 1
ATOM 3765 N N . LEU A 1 467 ? -8.881 11.164 5.000 1.00 93.56 467 LEU A N 1
ATOM 3766 C CA . LEU A 1 467 ? -7.891 10.086 4.926 1.00 93.56 467 LEU A CA 1
ATOM 3767 C C . LEU A 1 467 ? -8.055 9.274 3.635 1.00 93.56 467 LEU A C 1
ATOM 3769 O O . LEU A 1 467 ? -7.060 8.976 2.969 1.00 93.56 467 LEU A O 1
ATOM 3773 N N . ARG A 1 468 ? -9.296 8.985 3.219 1.00 93.50 468 ARG A N 1
ATOM 3774 C CA . ARG A 1 468 ? -9.565 8.306 1.941 1.00 93.50 468 ARG A CA 1
ATOM 3775 C C . ARG A 1 468 ? -9.098 9.138 0.749 1.00 93.50 468 ARG A C 1
ATOM 3777 O O . ARG A 1 468 ? -8.423 8.606 -0.132 1.00 93.50 468 ARG A O 1
ATOM 3784 N N . ASP A 1 469 ? -9.410 10.429 0.728 1.00 86.38 469 ASP A N 1
ATOM 3785 C CA . ASP A 1 469 ? -8.990 11.346 -0.334 1.00 86.38 469 ASP A CA 1
ATOM 3786 C C . ASP A 1 469 ? -7.462 11.431 -0.417 1.00 86.38 469 ASP A C 1
ATOM 3788 O O . ASP A 1 469 ? -6.888 11.436 -1.510 1.00 86.38 469 ASP A O 1
ATOM 3792 N N . TYR A 1 470 ? -6.781 11.428 0.732 1.00 88.44 470 TYR A N 1
ATOM 3793 C CA . TYR A 1 470 ? -5.325 11.371 0.785 1.00 88.44 470 TYR A CA 1
ATOM 3794 C C . TYR A 1 470 ? -4.776 10.083 0.144 1.00 88.44 470 TYR A C 1
ATOM 3796 O O . TYR A 1 470 ? -3.849 10.159 -0.668 1.00 88.44 470 TYR A O 1
ATOM 3804 N N . ILE A 1 471 ? -5.368 8.916 0.427 1.00 91.62 471 ILE A N 1
ATOM 3805 C CA . ILE A 1 471 ? -4.975 7.643 -0.203 1.00 91.62 471 ILE A CA 1
ATOM 3806 C C . ILE A 1 471 ? -5.256 7.642 -1.707 1.00 91.62 471 ILE A C 1
ATOM 3808 O O . ILE A 1 471 ? -4.387 7.254 -2.484 1.00 91.62 471 ILE A O 1
ATOM 3812 N N . ILE A 1 472 ? -6.423 8.118 -2.148 1.00 84.88 472 ILE A N 1
ATOM 3813 C CA . ILE A 1 472 ? -6.770 8.193 -3.577 1.00 84.88 472 ILE A CA 1
ATOM 3814 C C . ILE A 1 472 ? -5.761 9.051 -4.349 1.00 84.88 472 ILE A C 1
ATOM 3816 O O . ILE A 1 472 ? -5.388 8.702 -5.468 1.00 84.88 472 ILE A O 1
ATOM 3820 N N . ASN A 1 473 ? -5.305 10.153 -3.755 1.00 80.31 473 ASN A N 1
ATOM 3821 C CA . ASN A 1 473 ? -4.423 11.098 -4.432 1.00 80.31 473 ASN A CA 1
ATOM 3822 C C . ASN A 1 473 ? -2.941 10.702 -4.397 1.00 80.31 473 ASN A C 1
ATOM 3824 O O . ASN A 1 473 ? -2.206 11.079 -5.307 1.00 80.31 473 ASN A O 1
ATOM 3828 N N . ASN A 1 474 ? -2.492 9.969 -3.373 1.00 83.00 474 ASN A N 1
ATOM 3829 C CA . ASN A 1 474 ? -1.061 9.711 -3.157 1.00 83.00 474 ASN A CA 1
ATOM 3830 C C . ASN A 1 474 ? -0.672 8.225 -3.228 1.00 83.00 474 ASN A C 1
ATOM 3832 O O . ASN A 1 474 ? 0.473 7.915 -3.547 1.00 83.00 474 ASN A O 1
ATOM 3836 N N . TYR A 1 475 ? -1.611 7.316 -2.953 1.00 87.19 475 TYR A N 1
ATOM 3837 C CA . TYR A 1 475 ? -1.364 5.879 -2.784 1.00 87.19 475 TYR A CA 1
ATOM 3838 C C . TYR A 1 475 ? -2.266 5.004 -3.670 1.00 87.19 475 TYR A C 1
ATOM 3840 O O . TYR A 1 475 ? -2.373 3.802 -3.449 1.00 87.19 475 TYR A O 1
ATOM 3848 N N . ASN A 1 476 ? -2.914 5.561 -4.697 1.00 83.31 476 ASN A N 1
ATOM 3849 C CA . ASN A 1 476 ? -3.707 4.777 -5.644 1.00 83.31 476 ASN A CA 1
ATOM 3850 C C . ASN A 1 476 ? -2.809 3.844 -6.476 1.00 83.31 476 ASN A C 1
ATOM 3852 O O . ASN A 1 476 ? -1.918 4.298 -7.203 1.00 83.31 476 ASN A O 1
ATOM 3856 N N . ILE A 1 477 ? -3.088 2.538 -6.411 1.00 84.12 477 ILE A N 1
ATOM 3857 C CA . ILE A 1 477 ? -2.333 1.502 -7.123 1.00 84.12 477 ILE A CA 1
ATOM 3858 C C . ILE A 1 477 ? -2.249 1.744 -8.629 1.00 84.12 477 ILE A C 1
ATOM 3860 O O . ILE A 1 477 ? -1.217 1.444 -9.215 1.00 84.12 477 ILE A O 1
ATOM 3864 N N . ASN A 1 478 ? -3.268 2.319 -9.269 1.00 76.44 478 ASN A N 1
ATOM 3865 C CA . ASN A 1 478 ? -3.261 2.554 -10.713 1.00 76.44 478 ASN A CA 1
ATOM 3866 C C . ASN A 1 478 ? -2.288 3.681 -11.095 1.00 76.44 478 ASN A C 1
ATOM 3868 O O . ASN A 1 478 ? -1.517 3.548 -12.045 1.00 76.44 478 ASN A O 1
ATOM 3872 N N . ALA A 1 479 ? -2.256 4.769 -10.318 1.00 73.31 479 ALA A N 1
ATOM 3873 C CA . ALA A 1 479 ? -1.299 5.860 -10.515 1.00 73.31 479 ALA A CA 1
ATOM 3874 C C . ALA A 1 479 ? 0.147 5.393 -10.273 1.00 73.31 479 ALA A C 1
ATOM 3876 O O . ALA A 1 479 ? 1.055 5.722 -11.036 1.00 73.31 479 ALA A O 1
ATOM 3877 N N . ILE A 1 480 ? 0.347 4.575 -9.242 1.00 79.69 480 ILE A N 1
ATOM 3878 C CA . ILE A 1 480 ? 1.651 3.995 -8.915 1.00 79.69 480 ILE A CA 1
ATOM 3879 C C . ILE A 1 480 ? 2.090 2.982 -9.979 1.00 79.69 480 ILE A C 1
ATOM 3881 O O . ILE A 1 480 ? 3.236 3.022 -10.418 1.00 79.69 480 ILE A O 1
ATOM 3885 N N . SER A 1 481 ? 1.182 2.130 -10.458 1.00 77.19 481 SER A N 1
ATOM 3886 C CA . SER A 1 481 ? 1.473 1.154 -11.516 1.00 77.19 481 SER A CA 1
ATOM 3887 C C . SER A 1 481 ? 1.855 1.843 -12.825 1.00 77.19 481 SER A C 1
ATOM 3889 O O . SER A 1 481 ? 2.830 1.447 -13.454 1.00 77.19 481 SER A O 1
ATOM 3891 N N . ASN A 1 482 ? 1.157 2.921 -13.204 1.00 71.75 482 ASN A N 1
ATOM 3892 C CA . ASN A 1 482 ? 1.547 3.765 -14.339 1.00 71.75 482 ASN A CA 1
ATOM 3893 C C . ASN A 1 482 ? 3.007 4.216 -14.227 1.00 71.75 482 ASN A C 1
ATOM 3895 O O . ASN A 1 482 ? 3.791 4.039 -15.157 1.00 71.75 482 ASN A O 1
ATOM 3899 N N . LYS A 1 483 ? 3.384 4.767 -13.067 1.00 73.25 483 LYS A N 1
ATOM 3900 C CA . LYS A 1 483 ? 4.754 5.222 -12.816 1.00 73.25 483 LYS A CA 1
ATOM 3901 C C . LYS A 1 483 ? 5.751 4.062 -12.869 1.00 73.25 483 LYS A C 1
ATOM 3903 O O . LYS A 1 483 ? 6.827 4.214 -13.438 1.00 73.25 483 LYS A O 1
ATOM 3908 N N . PHE A 1 484 ? 5.401 2.913 -12.297 1.00 78.12 484 PHE A N 1
ATOM 3909 C CA . PHE A 1 484 ? 6.227 1.707 -12.291 1.00 78.12 484 PHE A CA 1
ATOM 3910 C C . PHE A 1 484 ? 6.538 1.228 -13.717 1.00 78.12 484 PHE A C 1
ATOM 3912 O O . PHE A 1 484 ? 7.706 1.097 -14.085 1.00 78.12 484 PHE A O 1
ATOM 3919 N N . PHE A 1 485 ? 5.511 1.051 -14.551 1.00 75.19 485 PHE A N 1
ATOM 3920 C CA . PHE A 1 485 ? 5.684 0.570 -15.923 1.00 75.19 485 PHE A CA 1
ATOM 3921 C C . PHE A 1 485 ? 6.341 1.596 -16.847 1.00 75.19 485 PHE A C 1
ATOM 3923 O O . PHE A 1 485 ? 7.155 1.200 -17.677 1.00 75.19 485 PHE A O 1
ATOM 3930 N N . ALA A 1 486 ? 6.075 2.894 -16.671 1.00 68.56 486 ALA A N 1
ATOM 3931 C CA . ALA A 1 486 ? 6.740 3.942 -17.448 1.00 68.56 486 ALA A CA 1
ATOM 3932 C C . ALA A 1 486 ? 8.275 3.894 -17.314 1.00 68.56 486 ALA A C 1
ATOM 3934 O O . ALA A 1 486 ? 8.985 4.128 -18.289 1.00 68.56 486 ALA A O 1
ATOM 3935 N N . ASN A 1 487 ? 8.786 3.543 -16.129 1.00 71.44 487 ASN A N 1
ATOM 3936 C CA . ASN A 1 487 ? 10.227 3.447 -15.882 1.00 71.44 487 ASN A CA 1
ATOM 3937 C C . ASN A 1 487 ? 10.812 2.100 -16.337 1.00 71.44 487 ASN A C 1
ATOM 3939 O O . ASN A 1 487 ? 11.845 2.066 -16.995 1.00 71.44 487 ASN A O 1
ATOM 3943 N N . ILE A 1 488 ? 10.135 0.980 -16.059 1.00 71.56 488 ILE A N 1
ATOM 3944 C CA . ILE A 1 488 ? 10.633 -0.355 -16.445 1.00 71.56 488 ILE A CA 1
ATOM 3945 C C . ILE A 1 488 ? 10.684 -0.553 -17.962 1.00 71.56 488 ILE A C 1
ATOM 3947 O O . ILE A 1 488 ? 11.601 -1.199 -18.471 1.00 71.56 488 ILE A O 1
ATOM 3951 N N . LEU A 1 489 ? 9.723 0.015 -18.691 1.00 63.56 489 LEU A N 1
ATOM 3952 C CA . LEU A 1 489 ? 9.656 -0.106 -20.147 1.00 63.56 489 LEU A CA 1
ATOM 3953 C C . LEU A 1 489 ? 10.594 0.854 -20.885 1.00 63.56 489 LEU A C 1
ATOM 3955 O O . LEU A 1 489 ? 10.619 0.820 -22.112 1.00 63.56 489 LEU A O 1
ATOM 3959 N N . ASN A 1 490 ? 11.366 1.665 -20.153 1.00 53.09 490 ASN A N 1
ATOM 3960 C CA . ASN A 1 490 ? 12.367 2.586 -20.679 1.00 53.09 490 ASN A CA 1
ATOM 3961 C C . ASN A 1 490 ? 11.811 3.487 -21.799 1.00 53.09 490 ASN A C 1
ATOM 3963 O O . ASN A 1 490 ? 12.310 3.503 -22.921 1.00 53.09 490 ASN A O 1
ATOM 3967 N N . SER A 1 491 ? 10.722 4.215 -21.524 1.00 39.97 491 SER A N 1
ATOM 3968 C CA . SER A 1 491 ? 10.096 5.085 -22.523 1.00 39.97 491 SER A CA 1
ATOM 3969 C C . SER A 1 491 ? 10.645 6.515 -22.488 1.00 39.97 491 SER A C 1
ATOM 3971 O O . SER A 1 491 ? 9.896 7.470 -22.289 1.00 39.97 491 SER A O 1
ATOM 3973 N N . SER A 1 492 ? 11.927 6.693 -22.793 1.00 29.88 492 SER A N 1
ATOM 3974 C CA . SER A 1 492 ? 12.219 7.549 -23.939 1.00 29.88 492 SER A CA 1
ATOM 3975 C C . SER A 1 492 ? 12.014 6.660 -25.165 1.00 29.88 492 SER A C 1
ATOM 3977 O O . SER A 1 492 ? 12.818 5.789 -25.472 1.00 29.88 492 SER A O 1
ATOM 3979 N N . LEU A 1 493 ? 10.875 6.809 -25.844 1.00 30.78 493 LEU A N 1
ATOM 3980 C CA . LEU A 1 493 ? 10.602 6.117 -27.105 1.00 30.78 493 LEU A CA 1
ATOM 3981 C C . LEU A 1 493 ? 11.521 6.682 -28.206 1.00 30.78 493 LEU A C 1
ATOM 3983 O O . LEU A 1 493 ? 11.055 7.358 -29.117 1.00 30.78 493 LEU A O 1
ATOM 3987 N N . ASN A 1 494 ? 12.821 6.391 -28.140 1.00 22.89 494 ASN A N 1
ATOM 3988 C CA . ASN A 1 494 ? 13.680 6.314 -29.315 1.00 22.89 494 ASN A CA 1
ATOM 3989 C C . ASN A 1 494 ? 13.443 4.945 -29.965 1.00 22.89 494 ASN A C 1
ATOM 3991 O O . ASN A 1 494 ? 14.271 4.044 -29.901 1.00 22.89 494 ASN A O 1
ATOM 3995 N N . PHE A 1 495 ? 12.281 4.798 -30.606 1.00 26.88 495 PHE A N 1
ATOM 3996 C CA . PHE A 1 495 ? 12.129 3.854 -31.709 1.00 26.88 495 PHE A CA 1
ATOM 3997 C C . PHE A 1 495 ? 12.838 4.463 -32.923 1.00 26.88 495 PHE A C 1
ATOM 3999 O O . PHE A 1 495 ? 12.228 5.139 -33.747 1.00 26.88 495 PHE A O 1
ATOM 4006 N N . MET A 1 496 ? 14.148 4.264 -32.999 1.00 23.73 496 MET A N 1
ATOM 4007 C CA . MET A 1 496 ? 14.897 4.355 -34.248 1.00 23.73 496 MET A CA 1
ATOM 4008 C C . MET A 1 496 ? 15.293 2.926 -34.611 1.00 23.73 496 MET A C 1
ATOM 4010 O O . MET A 1 496 ? 16.354 2.470 -34.218 1.00 23.73 496 MET A O 1
ATOM 4014 N N . GLU A 1 497 ? 14.372 2.189 -35.235 1.00 23.84 497 GLU A N 1
ATOM 4015 C CA . GLU A 1 497 ? 14.566 1.564 -36.552 1.00 23.84 497 GLU A CA 1
ATOM 4016 C C . GLU A 1 497 ? 13.396 0.630 -36.922 1.00 23.84 497 GLU A C 1
ATOM 4018 O O . GLU A 1 497 ? 12.914 -0.176 -36.132 1.00 23.84 497 GLU A O 1
ATOM 4023 N N . LYS A 1 498 ? 12.928 0.863 -38.153 1.00 26.30 498 LYS A N 1
ATOM 4024 C CA . LYS A 1 498 ? 11.888 0.239 -38.988 1.00 26.30 498 LYS A CA 1
ATOM 4025 C C . LYS A 1 498 ? 11.341 -1.141 -38.581 1.00 26.30 498 LYS A C 1
ATOM 4027 O O . LYS A 1 498 ? 12.065 -2.122 -38.645 1.00 26.30 498 LYS A O 1
ATOM 4032 N N . THR A 1 499 ? 10.013 -1.216 -38.457 1.00 22.00 499 THR A N 1
ATOM 4033 C CA . THR A 1 499 ? 9.124 -1.887 -39.433 1.00 22.00 499 THR A CA 1
ATOM 4034 C C . THR A 1 499 ? 7.718 -1.293 -39.327 1.00 22.00 499 THR A C 1
ATOM 4036 O O . THR A 1 499 ? 7.349 -0.753 -38.287 1.00 22.00 499 THR A O 1
ATOM 4039 N N . GLU A 1 500 ? 7.001 -1.311 -40.445 1.00 31.22 500 GLU A N 1
ATOM 4040 C CA . GLU A 1 500 ? 5.716 -0.655 -40.680 1.00 31.22 500 GLU A CA 1
ATOM 4041 C C . GLU A 1 500 ? 4.606 -1.121 -39.724 1.00 31.22 500 GLU A C 1
ATOM 4043 O O . GLU A 1 500 ? 4.617 -2.236 -39.212 1.00 31.22 500 GLU A O 1
ATOM 4048 N N . ASP A 1 501 ? 3.654 -0.208 -39.533 1.00 27.20 501 ASP A N 1
ATOM 4049 C CA . ASP A 1 501 ? 2.418 -0.306 -38.761 1.00 27.20 501 ASP A CA 1
ATOM 4050 C C . ASP A 1 501 ? 2.516 -0.207 -37.225 1.00 27.20 501 ASP A C 1
ATOM 4052 O O . ASP A 1 501 ? 2.869 -1.125 -36.494 1.00 27.20 501 ASP A O 1
ATOM 4056 N N . VAL A 1 502 ? 2.022 0.948 -36.756 1.00 24.09 502 VAL A N 1
ATOM 4057 C CA . VAL A 1 502 ? 1.704 1.349 -35.373 1.00 24.09 502 VAL A CA 1
ATOM 4058 C C . VAL A 1 502 ? 2.863 1.952 -34.567 1.00 24.09 502 VAL A C 1
ATOM 4060 O O . VAL A 1 502 ? 3.717 1.270 -34.015 1.00 24.09 502 VAL A O 1
ATOM 4063 N N . ILE A 1 503 ? 2.805 3.278 -34.381 1.00 22.88 503 ILE A N 1
ATOM 4064 C CA . ILE A 1 503 ? 3.596 4.006 -33.379 1.00 22.88 503 ILE A CA 1
ATOM 4065 C C . ILE A 1 503 ? 2.659 4.910 -32.565 1.00 22.88 503 ILE A C 1
ATOM 4067 O O . ILE A 1 503 ? 2.163 5.925 -33.056 1.00 22.88 503 ILE A O 1
ATOM 4071 N N . ILE A 1 504 ? 2.438 4.548 -31.298 1.00 22.45 504 ILE A N 1
ATOM 4072 C CA . ILE A 1 504 ? 1.825 5.398 -30.268 1.00 22.45 504 ILE A CA 1
ATOM 4073 C C . ILE A 1 504 ? 2.957 5.924 -29.377 1.00 22.45 504 ILE A C 1
ATOM 4075 O O . ILE A 1 504 ? 3.689 5.142 -28.777 1.00 22.45 504 ILE A O 1
ATOM 4079 N N . ILE A 1 505 ? 3.097 7.250 -29.275 1.00 22.22 505 ILE A N 1
ATOM 4080 C CA . ILE A 1 505 ? 4.044 7.916 -28.365 1.00 22.22 505 ILE A CA 1
ATOM 4081 C C . ILE A 1 505 ? 3.317 9.049 -27.632 1.00 22.22 505 ILE A C 1
ATOM 4083 O O . ILE A 1 505 ? 2.802 9.967 -28.270 1.00 22.22 505 ILE A O 1
ATOM 4087 N N . SER A 1 506 ? 3.372 9.042 -26.296 1.00 21.33 506 SER A N 1
ATOM 4088 C CA . SER A 1 506 ? 3.397 10.282 -25.509 1.00 21.33 506 SER A CA 1
ATOM 4089 C C . SER A 1 506 ? 4.183 10.102 -24.200 1.00 21.33 506 SER A C 1
ATOM 4091 O O . SER A 1 506 ? 3.708 9.440 -23.281 1.00 21.33 506 SER A O 1
ATOM 4093 N N . GLY A 1 507 ? 5.357 10.733 -24.126 1.00 21.09 507 GLY A N 1
ATOM 4094 C CA . GLY A 1 507 ? 6.036 11.229 -22.915 1.00 21.09 507 GLY A CA 1
ATOM 4095 C C . GLY A 1 507 ? 6.407 12.696 -23.203 1.00 21.09 507 GLY A C 1
ATOM 4096 O O . GLY A 1 507 ? 6.573 13.041 -24.370 1.00 21.09 507 GLY A O 1
ATOM 4097 N N . GLU A 1 508 ? 6.376 13.643 -22.263 1.00 21.94 508 GLU A N 1
ATOM 4098 C CA . GLU A 1 508 ? 7.218 13.708 -21.060 1.00 21.94 508 GLU A CA 1
ATOM 4099 C C . GLU A 1 508 ? 6.471 14.079 -19.763 1.00 21.94 508 GLU A C 1
ATOM 4101 O O . GLU A 1 508 ? 5.490 14.827 -19.764 1.00 21.94 508 GLU A O 1
ATOM 4106 N N . TYR A 1 509 ? 7.045 13.622 -18.645 1.00 22.06 509 TYR A N 1
ATOM 4107 C CA . TYR A 1 509 ? 7.002 14.277 -17.337 1.00 22.06 509 TYR A CA 1
ATOM 4108 C C . TYR A 1 509 ? 8.445 14.610 -16.924 1.00 22.06 509 TYR A C 1
ATOM 4110 O O . TYR A 1 509 ? 9.223 13.687 -16.697 1.00 22.06 509 TYR A O 1
ATOM 4118 N N . ILE A 1 510 ? 8.743 15.904 -16.765 1.00 26.67 510 ILE A N 1
ATOM 4119 C CA . ILE A 1 510 ? 9.478 16.475 -15.621 1.00 26.67 510 ILE A CA 1
ATOM 4120 C C . ILE A 1 510 ? 8.635 17.652 -15.100 1.00 26.67 510 ILE A C 1
ATOM 4122 O O . ILE A 1 510 ? 8.172 18.489 -15.915 1.00 26.67 510 ILE A O 1
#